Protein AF-A0A2M7XLE3-F1 (afdb_monomer_lite)

Radius of gyration: 38.7 Å; chains: 1; bounding box: 104×98×85 Å

Secondary structure (DSSP, 8-state):
-------------------HHHHHHHHHHHHHHTT--STTHHHHHHHHHHHHHHHHHHHHHHHHHHHHHHHHHHHHHHHHT--THHHHTSTTTTTTSTT--SHHHHHHHHHHHHHHHHHHHHHHHHHHHHIIIIIHHHHS-BS--SB-TTT--B-GGGSTHHHHHH-TTSHHHHHHHHHHHHHEEEETTEEEEEEEEEE---EE-TTSEEEEEEEEEEEESSHHHHHHHHHHHHHHH-HHHHHHHHHHHHHHHHHHHHH-HHHHHHHHHHHHHHH-TT--HHHHHHHHHHHHHHSS----S--HHHHHHHHHHHHT-TTS-HHHHHHHHHHHTGGGHHHHHHT-TTT-S-HHHHHHHHHHHPPPPEEEEEEEEEEEE---GGGTT-EEEEEEEEEEEEEEPPPHHHHHHHHHHHHHHHHSSS----HHHHHHHHHHHHHHHHHSTT--HHHHHHHHHHHHHHHHHHHHTTTS-HHHHHHHHHHHHHHHHHTT---

Sequence (495 aa):
MEEKKIQETPKIKISVPINMDKIKAFFEPVLRFFHDKNNSGKVVLLLAVLSVVGAVYLISSVYSTLQTLNAKTPELINLTTYDTTTLSTNRITKEALSFSTSIYDLIKKDDEVKQDIEKYTKYMRDLQLPYENFLEYVYLPSLNVWKDVYTNQINTDMIGTNFLKKNPYNDVVLLQKWSDFFKDVGDNNEFNDVSDVSIGDITETPDGYFSIPITVAFTANSKRSFLMLVDKLSVTSNRNTLSLIDEFFYYLRQEIKKQKQPEIASLVADYSSVLGLGLAEDTYIGYALYNRIFGSGENTLIDDSVIEQSIKGLMFCDNVDMNQCYYQFREKYRDIAVFAYSISKDLNNDVVANFKNFFATLPPITTIQNFTFDKVKSSDLNNFNTLKYQGKVTINIYGKGISQEEIDQIALVLGKQCFGEEKTISVDEALSLVNNAIVRQSDAAGADRSKTQDLLELKTILDNVVTEYPTISNYKKIIRLFEMWRMLDDNGLCQ

pLDDT: mean 79.25, std 16.2, range [30.0, 96.56]

Foldseek 3Di:
DDDDDDDDDDDPDPDDDPPVVVVVVVCVVVVVVVPDDDDVCPVVVVVVVVVVVVVVVVVVVVVVVVVVVVVCVVVVVVQFVPACVVVCPDPVCVVVCVPPGHVVSVVVVVVVVVVVVVVVVVVVVLLCLCVVQAVQCLFFPEQPPQADPQLRDGNPVCFFPNVQVPRCPDPVNVVVLVQCLQQDLPDPVWGKAWDDKDKDDWDADPVQKIKIKMKTWIKTQAPVSVVSSVLLLCCQAPPLNVSLVSLLVSLLVVLLVVPQVVLLVVLLVVCCVRNNPDDDSSNSVNVLLCCLQPHPHDDRRDDLVSLQVSLCVSQVQPPHDSVVSLVVQCVSNVSNNQLSQLQRVVNDVCSPVSNSVCSSSRAHRKHWPDKDKDWDADPDPVRGRHIMIIMMTMMMGMHGHDDPVNLQVLQQVLCCQQEVDRDGDDLVVLLVLLVVVLVVLVPDDPRDPVLNVLSVVLNVVSVVCVVCLVPDGPSVNSVVSSVSSNSCVVSVSGD

Structure (mmCIF, N/CA/C/O backbone):
data_AF-A0A2M7XLE3-F1
#
_entry.id   AF-A0A2M7XLE3-F1
#
loop_
_atom_site.group_PDB
_atom_site.id
_atom_site.type_symbol
_atom_site.label_atom_id
_atom_site.label_alt_id
_atom_site.label_comp_id
_atom_site.label_asym_id
_atom_site.label_entity_id
_atom_site.label_seq_id
_atom_site.pdbx_PDB_ins_code
_atom_site.Cartn_x
_atom_site.Cartn_y
_atom_site.Cartn_z
_atom_site.occupancy
_atom_site.B_iso_or_equiv
_atom_site.auth_seq_id
_atom_site.auth_comp_id
_atom_site.auth_asym_id
_atom_site.auth_atom_id
_atom_site.pdbx_PDB_model_num
ATOM 1 N N . MET A 1 1 ? 71.956 -9.356 -39.496 1.00 35.69 1 MET A N 1
ATOM 2 C CA . MET A 1 1 ? 72.797 -8.637 -38.520 1.00 35.69 1 MET A CA 1
ATOM 3 C C . MET A 1 1 ? 72.638 -7.167 -38.866 1.00 35.69 1 MET A C 1
ATOM 5 O O . MET A 1 1 ? 73.353 -6.664 -39.714 1.00 35.69 1 MET A O 1
ATOM 9 N N . GLU A 1 2 ? 71.573 -6.552 -38.356 1.00 30.94 2 GLU A N 1
ATOM 10 C CA . GLU A 1 2 ? 71.235 -5.145 -38.597 1.00 30.94 2 GLU A CA 1
ATOM 11 C C . GLU A 1 2 ? 71.419 -4.408 -37.272 1.00 30.94 2 GLU A C 1
ATOM 13 O O . GLU A 1 2 ? 70.868 -4.811 -36.244 1.00 30.94 2 GLU A O 1
ATOM 18 N N . GLU A 1 3 ? 72.277 -3.392 -37.287 1.00 30.00 3 GLU A N 1
ATOM 19 C CA . GLU A 1 3 ? 72.623 -2.570 -36.134 1.00 30.00 3 GLU A CA 1
ATOM 20 C C . GLU A 1 3 ? 71.391 -1.821 -35.614 1.00 30.00 3 GLU A C 1
ATOM 22 O O . GLU A 1 3 ? 70.819 -0.959 -36.285 1.00 30.00 3 GLU A O 1
ATOM 27 N N . LYS A 1 4 ? 71.000 -2.120 -34.370 1.00 32.12 4 LYS A N 1
ATOM 28 C CA . LYS A 1 4 ? 70.074 -1.289 -33.598 1.00 32.12 4 LYS A CA 1
ATOM 29 C C . LYS A 1 4 ? 70.703 0.092 -33.395 1.00 32.12 4 LYS A C 1
ATOM 31 O O . LYS A 1 4 ? 71.602 0.247 -32.571 1.00 32.12 4 LYS A O 1
ATOM 36 N N . LYS A 1 5 ? 70.177 1.110 -34.082 1.00 32.75 5 LYS A N 1
ATOM 37 C CA . LYS A 1 5 ? 70.338 2.505 -33.654 1.00 32.75 5 LYS A CA 1
ATOM 38 C C . LYS A 1 5 ? 69.683 2.669 -32.284 1.00 32.75 5 LYS A C 1
ATOM 40 O O . LYS A 1 5 ? 68.471 2.526 -32.146 1.00 32.75 5 LYS A O 1
ATOM 45 N N . ILE A 1 6 ? 70.505 2.961 -31.281 1.00 32.62 6 ILE A N 1
ATOM 46 C CA . ILE A 1 6 ? 70.076 3.409 -29.958 1.00 32.62 6 ILE A CA 1
ATOM 47 C C . ILE A 1 6 ? 69.359 4.748 -30.155 1.00 32.62 6 ILE A C 1
ATOM 49 O O . ILE A 1 6 ? 69.970 5.739 -30.546 1.00 32.62 6 ILE A O 1
ATOM 53 N N . GLN A 1 7 ? 68.044 4.751 -29.953 1.00 34.00 7 GLN A N 1
ATOM 54 C CA . GLN A 1 7 ? 67.229 5.959 -29.916 1.00 34.00 7 GLN A CA 1
ATOM 55 C C . GLN A 1 7 ? 67.509 6.652 -28.574 1.00 34.00 7 GLN A C 1
ATOM 57 O O . GLN A 1 7 ? 67.227 6.093 -27.516 1.00 34.00 7 GLN A O 1
ATOM 62 N N . GLU A 1 8 ? 68.131 7.831 -28.609 1.00 32.84 8 GLU A N 1
ATOM 63 C CA . GLU A 1 8 ? 68.383 8.635 -27.413 1.00 32.84 8 GLU A CA 1
ATOM 64 C C . GLU A 1 8 ? 67.058 9.039 -26.744 1.00 32.84 8 GLU A C 1
ATOM 66 O O . GLU A 1 8 ? 66.172 9.624 -27.368 1.00 32.84 8 GLU A O 1
ATOM 71 N N . THR A 1 9 ? 66.931 8.729 -25.453 1.00 33.34 9 THR A N 1
ATOM 72 C CA . THR A 1 9 ? 65.832 9.155 -24.573 1.00 33.34 9 THR A CA 1
ATOM 73 C C . THR A 1 9 ? 65.669 10.683 -24.553 1.00 33.34 9 THR A C 1
ATOM 75 O O . THR A 1 9 ? 66.672 11.396 -24.432 1.00 33.34 9 THR A O 1
ATOM 78 N N . PRO A 1 10 ? 64.431 11.218 -24.579 1.00 33.28 10 PRO A N 1
ATOM 79 C CA . PRO A 1 10 ? 64.201 12.656 -24.551 1.00 33.28 10 PRO A CA 1
ATOM 80 C C . PRO A 1 10 ? 64.564 13.231 -23.175 1.00 33.28 10 PRO A C 1
ATOM 82 O O . PRO A 1 10 ? 63.922 12.948 -22.165 1.00 33.28 10 PRO A O 1
ATOM 85 N N . LYS A 1 11 ? 65.593 14.084 -23.126 1.00 35.72 11 LYS A N 1
ATOM 86 C CA . LYS A 1 11 ? 65.865 14.936 -21.961 1.00 35.72 11 LYS A CA 1
ATOM 87 C C . LYS A 1 11 ? 64.825 16.055 -21.929 1.00 35.72 11 LYS A C 1
ATOM 89 O O . LYS A 1 11 ? 64.973 17.047 -22.640 1.00 35.72 11 LYS A O 1
ATOM 94 N N . ILE A 1 12 ? 63.795 15.931 -21.093 1.00 39.88 12 ILE A N 1
ATOM 95 C CA . ILE A 1 12 ? 62.896 17.055 -20.800 1.00 39.88 12 ILE A CA 1
ATOM 96 C C . ILE A 1 12 ? 63.667 18.041 -19.913 1.00 39.88 12 ILE A C 1
ATOM 98 O O . ILE A 1 12 ? 63.765 17.877 -18.701 1.00 39.88 12 ILE A O 1
ATOM 102 N N . LYS A 1 13 ? 64.267 19.060 -20.534 1.00 35.62 13 LYS A N 1
ATOM 103 C CA . LYS A 1 13 ? 64.766 20.250 -19.838 1.00 35.62 13 LYS A CA 1
ATOM 104 C C . LYS A 1 13 ? 63.631 21.268 -19.802 1.00 35.62 13 LYS A C 1
ATOM 106 O O . LYS A 1 13 ? 63.284 21.827 -20.838 1.00 35.62 13 LYS A O 1
ATOM 111 N N . ILE A 1 14 ? 63.075 21.540 -18.625 1.00 40.69 14 ILE A N 1
ATOM 112 C CA . ILE A 1 14 ? 62.166 22.678 -18.455 1.00 40.69 14 ILE A CA 1
ATOM 113 C C . ILE A 1 14 ? 63.021 23.953 -18.498 1.00 40.69 14 ILE A C 1
ATOM 115 O O . ILE A 1 14 ? 63.668 24.311 -17.515 1.00 40.69 14 ILE A O 1
ATOM 119 N N . SER A 1 15 ? 63.073 24.618 -19.655 1.00 36.09 15 SER A N 1
ATOM 120 C CA . SER A 1 15 ? 63.660 25.954 -19.801 1.00 36.09 15 SER A CA 1
ATOM 121 C C . SER A 1 15 ? 62.550 26.991 -19.937 1.00 36.09 15 SER A C 1
ATOM 123 O O . SER A 1 15 ? 61.843 27.010 -20.943 1.00 36.09 15 SER A O 1
ATOM 125 N N . VAL A 1 16 ? 62.416 27.879 -18.954 1.00 41.56 16 VAL A N 1
ATOM 126 C CA . VAL A 1 16 ? 61.604 29.092 -19.107 1.00 41.56 16 VAL A CA 1
ATOM 127 C C . VAL A 1 16 ? 62.528 30.180 -19.663 1.00 41.56 16 VAL A C 1
ATOM 129 O O . VAL A 1 16 ? 63.557 30.454 -19.040 1.00 41.56 16 VAL A O 1
ATOM 132 N N . PRO A 1 17 ? 62.234 30.797 -20.821 1.00 39.34 17 PRO A N 1
ATOM 133 C CA . PRO A 1 17 ? 63.058 31.880 -21.338 1.00 39.34 17 PRO A CA 1
ATOM 134 C C . PRO A 1 17 ? 62.904 33.104 -20.431 1.00 39.34 17 PRO A C 1
ATOM 136 O O . PRO A 1 17 ? 61.856 33.751 -20.398 1.00 39.34 17 PRO A O 1
ATOM 139 N N . ILE A 1 18 ? 63.955 33.431 -19.681 1.00 46.16 18 ILE A N 1
ATOM 140 C CA . ILE A 1 18 ? 64.023 34.676 -18.918 1.00 46.16 18 ILE A CA 1
ATOM 141 C C . ILE A 1 18 ? 64.270 35.803 -19.924 1.00 46.16 18 ILE A C 1
ATOM 143 O O . ILE A 1 18 ? 65.380 35.984 -20.420 1.00 46.16 18 ILE A O 1
ATOM 147 N N . ASN A 1 19 ? 63.215 36.542 -20.264 1.00 47.00 19 ASN A N 1
ATOM 148 C CA . ASN A 1 19 ? 63.315 37.694 -21.151 1.00 47.00 19 ASN A CA 1
ATOM 149 C C . ASN A 1 19 ? 63.954 38.870 -20.387 1.00 47.00 19 ASN A C 1
ATOM 151 O O . ASN A 1 19 ? 63.276 39.589 -19.648 1.00 47.00 19 ASN A O 1
ATOM 155 N N . MET A 1 20 ? 65.267 39.041 -20.561 1.00 45.09 20 MET A N 1
ATOM 156 C CA . MET A 1 20 ? 66.048 40.115 -19.938 1.00 45.09 20 MET A CA 1
ATOM 157 C C . MET A 1 20 ? 65.536 41.517 -20.295 1.00 45.09 20 MET A C 1
ATOM 159 O O . MET A 1 20 ? 65.669 42.419 -19.471 1.00 45.09 20 MET A O 1
ATOM 163 N N . ASP A 1 21 ? 64.885 41.709 -21.448 1.00 47.66 21 ASP A N 1
ATOM 164 C CA . ASP A 1 21 ? 64.340 43.012 -21.849 1.00 47.66 21 ASP A CA 1
ATOM 165 C C . ASP A 1 21 ? 63.094 43.390 -21.036 1.00 47.66 21 ASP A C 1
ATOM 167 O O . ASP A 1 21 ? 62.930 44.552 -20.662 1.00 47.66 21 ASP A O 1
ATOM 171 N N . LYS A 1 22 ? 62.259 42.410 -20.653 1.00 49.88 22 LYS A N 1
ATOM 172 C CA . LYS A 1 22 ? 61.139 42.638 -19.717 1.00 49.88 22 LYS A CA 1
ATOM 173 C C . LYS A 1 22 ? 61.621 42.958 -18.304 1.00 49.88 22 LYS A C 1
ATOM 175 O O . LYS A 1 22 ? 61.010 43.775 -17.622 1.00 49.88 22 LYS A O 1
ATOM 180 N N . ILE A 1 23 ? 62.729 42.351 -17.880 1.00 49.94 23 ILE A N 1
ATOM 181 C CA . ILE A 1 23 ? 63.367 42.666 -16.595 1.00 49.94 23 ILE A CA 1
ATOM 182 C C . ILE A 1 23 ? 63.945 44.085 -16.641 1.00 49.94 23 ILE A C 1
ATOM 184 O O . ILE A 1 23 ? 63.712 44.873 -15.729 1.00 49.94 23 ILE A O 1
ATOM 188 N N . LYS A 1 24 ? 64.617 44.461 -17.733 1.00 50.28 24 LYS A N 1
ATOM 189 C CA . LYS A 1 24 ? 65.148 45.817 -17.923 1.00 50.28 24 LYS A CA 1
ATOM 190 C C . LYS A 1 24 ? 64.043 46.880 -17.903 1.00 50.28 24 LYS A C 1
ATOM 192 O O . LYS A 1 24 ? 64.191 47.876 -17.201 1.00 50.28 24 LYS A O 1
ATOM 197 N N . ALA A 1 25 ? 62.922 46.628 -18.583 1.00 52.56 25 ALA A N 1
ATOM 198 C CA . ALA A 1 25 ? 61.752 47.509 -18.586 1.00 52.56 25 ALA A CA 1
ATOM 199 C C . ALA A 1 25 ? 61.093 47.644 -17.199 1.00 52.56 25 ALA A C 1
ATOM 201 O O . ALA A 1 25 ? 60.553 48.697 -16.871 1.00 52.56 25 ALA A O 1
ATOM 202 N N . PHE A 1 26 ? 61.171 46.605 -16.360 1.00 50.31 26 PHE A N 1
ATOM 203 C CA . PHE A 1 26 ? 60.677 46.643 -14.981 1.00 50.31 26 PHE A CA 1
ATOM 204 C C . PHE A 1 26 ? 61.577 47.481 -14.051 1.00 50.31 26 PHE A C 1
ATOM 206 O O . PHE A 1 26 ? 61.081 48.138 -13.138 1.00 50.31 26 PHE A O 1
ATOM 213 N N . PHE A 1 27 ? 62.893 47.505 -14.296 1.00 48.47 27 PHE A N 1
ATOM 214 C CA . PHE A 1 27 ? 63.864 48.266 -13.494 1.00 48.47 27 PHE A CA 1
ATOM 215 C C . PHE A 1 27 ? 64.103 49.709 -13.980 1.00 48.47 27 PHE A C 1
ATOM 217 O O . PHE A 1 27 ? 64.631 50.530 -13.228 1.00 48.47 27 PHE A O 1
ATOM 224 N N . GLU A 1 28 ? 63.702 50.059 -15.203 1.00 50.34 28 GLU A N 1
ATOM 225 C CA . GLU A 1 28 ? 63.881 51.406 -15.770 1.00 50.34 28 GLU A CA 1
ATOM 226 C C . GLU A 1 28 ? 63.183 52.538 -14.974 1.00 50.34 28 GLU A C 1
ATOM 228 O O . GLU A 1 28 ? 63.815 53.574 -14.741 1.00 50.34 28 GLU A O 1
ATOM 233 N N . PRO A 1 29 ? 61.937 52.368 -14.480 1.00 53.34 29 PRO A N 1
ATOM 234 C CA . PRO A 1 29 ? 61.274 53.356 -13.623 1.00 53.34 29 PRO A CA 1
ATOM 235 C C . PRO A 1 29 ? 61.987 53.533 -12.277 1.00 53.34 29 PRO A C 1
ATOM 237 O O . PRO A 1 29 ? 62.056 54.640 -11.747 1.00 53.34 29 PRO A O 1
ATOM 240 N N . VAL A 1 30 ? 62.564 52.447 -11.753 1.00 51.72 30 VAL A N 1
ATOM 241 C CA . VAL A 1 30 ? 63.294 52.419 -10.479 1.00 51.72 30 VAL A CA 1
ATOM 242 C C . VAL A 1 30 ? 64.618 53.179 -10.598 1.00 51.72 30 VAL A C 1
ATOM 244 O O . VAL A 1 30 ? 64.954 53.954 -9.711 1.00 51.72 30 VAL A O 1
ATOM 247 N N . LEU A 1 31 ? 65.339 53.046 -11.716 1.00 54.41 31 LEU A N 1
ATOM 248 C CA . LEU A 1 31 ? 66.580 53.791 -11.975 1.00 54.41 31 LEU A CA 1
ATOM 249 C C . LEU A 1 31 ? 66.352 55.297 -12.177 1.00 54.41 31 LEU A C 1
ATOM 251 O O . LEU A 1 31 ? 67.132 56.098 -11.662 1.00 54.41 31 LEU A O 1
ATOM 255 N N . ARG A 1 32 ? 65.275 55.701 -12.871 1.00 54.50 32 ARG A N 1
ATOM 256 C CA . ARG A 1 32 ? 64.914 57.128 -13.030 1.00 54.50 32 ARG A CA 1
ATOM 257 C C . ARG A 1 32 ? 64.518 57.782 -11.702 1.00 54.50 32 ARG A C 1
ATOM 259 O O . ARG A 1 32 ? 64.749 58.973 -11.519 1.00 54.50 32 ARG A O 1
ATOM 266 N N . PHE A 1 33 ? 63.986 56.998 -10.766 1.00 52.97 33 PHE A N 1
ATOM 267 C CA . PHE A 1 33 ? 63.587 57.451 -9.434 1.00 52.97 33 PHE A CA 1
ATOM 268 C C . PHE A 1 33 ? 64.780 57.828 -8.528 1.00 52.97 33 PHE A C 1
ATOM 270 O O . PHE A 1 33 ? 64.666 58.741 -7.715 1.00 52.97 33 PHE A O 1
ATOM 277 N N . PHE A 1 34 ? 65.959 57.213 -8.704 1.00 51.88 34 PHE A N 1
ATOM 278 C CA . PHE A 1 34 ? 67.169 57.538 -7.922 1.00 51.88 34 PHE A CA 1
ATOM 279 C C . PHE A 1 34 ? 67.821 58.888 -8.275 1.00 51.88 34 PHE A C 1
ATOM 281 O O . PHE A 1 34 ? 68.792 59.283 -7.627 1.00 51.88 34 PHE A O 1
ATOM 288 N N . HIS A 1 35 ? 67.304 59.606 -9.277 1.00 54.31 35 HIS A N 1
ATOM 289 C CA . HIS A 1 35 ? 67.839 60.898 -9.709 1.00 54.31 35 HIS A CA 1
ATOM 290 C C . HIS A 1 35 ? 67.098 62.123 -9.149 1.00 54.31 35 HIS A C 1
ATOM 292 O O . HIS A 1 35 ? 67.564 63.244 -9.368 1.00 54.31 35 HIS A O 1
ATOM 298 N N . ASP A 1 36 ? 65.998 61.939 -8.410 1.00 53.94 36 ASP A N 1
ATOM 299 C CA . ASP A 1 36 ? 65.207 63.049 -7.869 1.00 53.94 36 ASP A CA 1
ATOM 300 C C . ASP A 1 36 ? 65.622 63.409 -6.428 1.00 53.94 36 ASP A C 1
ATOM 302 O O . ASP A 1 36 ? 65.827 62.550 -5.568 1.00 53.94 36 ASP A O 1
ATOM 306 N N . LYS A 1 37 ? 65.816 64.704 -6.169 1.00 54.03 37 LYS A N 1
ATOM 307 C CA . LYS A 1 37 ? 66.676 65.225 -5.090 1.00 54.03 37 LYS A CA 1
ATOM 308 C C . LYS A 1 37 ? 65.893 65.893 -3.956 1.00 54.03 37 LYS A C 1
ATOM 310 O O . LYS A 1 37 ? 66.347 66.899 -3.414 1.00 54.03 37 LYS A O 1
ATOM 315 N N . ASN A 1 38 ? 64.739 65.337 -3.577 1.00 52.53 38 ASN A N 1
ATOM 316 C CA . ASN A 1 38 ? 63.915 65.865 -2.484 1.00 52.53 38 ASN A CA 1
ATOM 317 C C . ASN A 1 38 ? 63.641 64.857 -1.352 1.00 52.53 38 ASN A C 1
ATOM 319 O O . ASN A 1 38 ? 63.595 63.641 -1.527 1.00 52.53 38 ASN A O 1
ATOM 323 N N . ASN A 1 39 ? 63.498 65.407 -0.144 1.00 50.91 39 ASN A N 1
ATOM 324 C CA . ASN A 1 39 ? 63.701 64.767 1.164 1.00 50.91 39 ASN A CA 1
ATOM 325 C C . ASN A 1 39 ? 62.634 63.724 1.594 1.00 50.91 39 ASN A C 1
ATOM 327 O O . ASN A 1 39 ? 62.599 63.317 2.753 1.00 50.91 39 ASN A O 1
ATOM 331 N N . SER A 1 40 ? 61.794 63.250 0.670 1.00 51.66 40 SER A N 1
ATOM 332 C CA . SER A 1 40 ? 60.951 62.045 0.796 1.00 51.66 40 SER A CA 1
ATOM 333 C C . SER A 1 40 ? 61.705 60.751 0.432 1.00 51.66 40 SER A C 1
ATOM 335 O O . SER A 1 40 ? 61.194 59.647 0.632 1.00 51.66 40 SER A O 1
ATOM 337 N N . GLY A 1 41 ? 62.951 60.869 -0.042 1.00 52.50 41 GLY A N 1
ATOM 338 C CA . GLY A 1 41 ? 63.756 59.759 -0.550 1.00 52.50 41 GLY A CA 1
ATOM 339 C C . GLY A 1 41 ? 64.061 58.638 0.448 1.00 52.50 41 GLY A C 1
ATOM 340 O O . GLY A 1 41 ? 64.139 57.497 0.027 1.00 52.50 41 GLY A O 1
ATOM 341 N N . LYS A 1 42 ? 64.186 58.878 1.763 1.00 54.00 42 LYS A N 1
ATOM 342 C CA . LYS A 1 42 ? 64.619 57.815 2.704 1.00 54.00 42 LYS A CA 1
ATOM 343 C C . LYS A 1 42 ? 63.566 56.728 2.953 1.00 54.00 42 LYS A C 1
ATOM 345 O O . LYS A 1 42 ? 63.919 55.555 2.999 1.00 54.00 42 LYS A O 1
ATOM 350 N N . VAL A 1 43 ? 62.290 57.097 3.089 1.00 52.31 43 VAL A N 1
ATOM 351 C CA . VAL A 1 43 ? 61.192 56.133 3.322 1.00 52.31 43 VAL A CA 1
ATOM 352 C C . VAL A 1 43 ? 60.874 55.362 2.040 1.00 52.31 43 VAL A C 1
ATOM 354 O O . VAL A 1 43 ? 60.674 54.150 2.075 1.00 52.31 43 VAL A O 1
ATOM 357 N N . VAL A 1 44 ? 60.910 56.041 0.890 1.00 53.38 44 VAL A N 1
ATOM 358 C CA . VAL A 1 44 ? 60.653 55.402 -0.406 1.00 53.38 44 VAL A CA 1
ATOM 359 C C . VAL A 1 44 ? 61.836 54.535 -0.861 1.00 53.38 44 VAL A C 1
ATOM 361 O O . VAL A 1 44 ? 61.623 53.471 -1.431 1.00 53.38 44 VAL A O 1
ATOM 364 N N . LEU A 1 45 ? 63.077 54.906 -0.529 1.00 54.06 45 LEU A N 1
ATOM 365 C CA . LEU A 1 45 ? 64.272 54.088 -0.777 1.00 54.06 45 LEU A CA 1
ATOM 366 C C . LEU A 1 45 ? 64.295 52.828 0.097 1.00 54.06 45 LEU A C 1
ATOM 368 O O . LEU A 1 45 ? 64.698 51.773 -0.380 1.00 54.06 45 LEU A O 1
ATOM 372 N N . LEU A 1 46 ? 63.782 52.896 1.331 1.00 53.88 46 LEU A N 1
ATOM 373 C CA . LEU A 1 46 ? 63.601 51.714 2.179 1.00 53.88 46 LEU A CA 1
ATOM 374 C C . LEU A 1 46 ? 62.565 50.744 1.581 1.00 53.88 46 LEU A C 1
ATOM 376 O O . LEU A 1 46 ? 62.818 49.543 1.514 1.00 53.88 46 LEU A O 1
ATOM 380 N N . LEU A 1 47 ? 61.439 51.263 1.075 1.00 52.16 47 LEU A N 1
ATOM 381 C CA . LEU A 1 47 ? 60.411 50.474 0.378 1.00 52.16 47 LEU A CA 1
ATOM 382 C C . LEU A 1 47 ? 60.914 49.881 -0.949 1.00 52.16 47 LEU A C 1
ATOM 384 O O . LEU A 1 47 ? 60.597 48.735 -1.259 1.00 52.16 47 LEU A O 1
ATOM 388 N N . ALA A 1 48 ? 61.728 50.621 -1.706 1.00 55.50 48 ALA A N 1
ATOM 389 C CA . ALA A 1 48 ? 62.332 50.143 -2.949 1.00 55.50 48 ALA A CA 1
ATOM 390 C C . ALA A 1 48 ? 63.397 49.059 -2.703 1.00 55.50 48 ALA A C 1
ATOM 392 O O . ALA A 1 48 ? 63.465 48.076 -3.434 1.00 55.50 48 ALA A O 1
ATOM 393 N N . VAL A 1 49 ? 64.206 49.186 -1.648 1.00 62.78 49 VAL A N 1
ATOM 394 C CA . VAL A 1 49 ? 65.157 48.131 -1.262 1.00 62.78 49 VAL A CA 1
ATOM 395 C C . VAL A 1 49 ? 64.407 46.886 -0.780 1.00 62.78 49 VAL A C 1
ATOM 397 O O . VAL A 1 49 ? 64.753 45.780 -1.188 1.00 62.78 49 VAL A O 1
ATOM 400 N N . LEU A 1 50 ? 63.343 47.044 0.014 1.00 55.19 50 LEU A N 1
ATOM 401 C CA . LEU A 1 50 ? 62.505 45.926 0.463 1.00 55.19 50 LEU A CA 1
ATOM 402 C C . LEU A 1 50 ? 61.802 45.212 -0.701 1.00 55.19 50 LEU A C 1
ATOM 404 O O . LEU A 1 50 ? 61.733 43.983 -0.696 1.00 55.19 50 LEU A O 1
ATOM 408 N N . SER A 1 51 ? 61.330 45.941 -1.717 1.00 54.06 51 SER A N 1
ATOM 409 C CA . SER A 1 51 ? 60.698 45.332 -2.894 1.00 54.06 51 SER A CA 1
ATOM 410 C C . SER A 1 51 ? 61.703 44.588 -3.776 1.00 54.06 51 SER A C 1
ATOM 412 O O . SER A 1 51 ? 61.399 43.493 -4.249 1.00 54.06 51 SER A O 1
ATOM 414 N N . VAL A 1 52 ? 62.923 45.112 -3.936 1.00 65.44 52 VAL A N 1
ATOM 415 C CA . VAL A 1 52 ? 64.003 44.427 -4.666 1.00 65.44 52 VAL A CA 1
ATOM 416 C C . VAL A 1 52 ? 64.469 43.180 -3.915 1.00 65.44 52 VAL A C 1
ATOM 418 O O . VAL A 1 52 ? 64.601 42.120 -4.524 1.00 65.44 52 VAL A O 1
ATOM 421 N N . VAL A 1 53 ? 64.656 43.260 -2.594 1.00 65.19 53 VAL A N 1
ATOM 422 C CA . VAL A 1 53 ? 65.003 42.095 -1.762 1.00 65.19 53 VAL A CA 1
ATOM 423 C C . VAL A 1 53 ? 63.892 41.040 -1.814 1.00 65.19 53 VAL A C 1
ATOM 425 O O . VAL A 1 53 ? 64.186 39.858 -1.985 1.00 65.19 53 VAL A O 1
ATOM 428 N N . GLY A 1 54 ? 62.623 41.456 -1.760 1.00 56.56 54 GLY A N 1
ATOM 429 C CA . GLY A 1 54 ? 61.470 40.568 -1.929 1.00 56.56 54 GLY A CA 1
ATOM 430 C C . GLY A 1 54 ? 61.425 39.898 -3.305 1.00 56.56 54 GLY A C 1
ATOM 431 O O . GLY A 1 54 ? 61.204 38.691 -3.394 1.00 56.56 54 GLY A O 1
ATOM 432 N N . ALA A 1 55 ? 61.710 40.639 -4.378 1.00 60.28 55 ALA A N 1
ATOM 433 C CA . ALA A 1 55 ? 61.766 40.094 -5.733 1.00 60.28 55 ALA A CA 1
ATOM 434 C C . ALA A 1 55 ? 62.911 39.081 -5.902 1.00 60.28 55 ALA A C 1
ATOM 436 O O . ALA A 1 55 ? 62.706 38.010 -6.471 1.00 60.28 55 ALA A O 1
ATOM 437 N N . VAL A 1 56 ? 64.097 39.371 -5.358 1.00 68.06 56 VAL A N 1
ATOM 438 C CA . VAL A 1 56 ? 65.243 38.445 -5.377 1.00 68.06 56 VAL A CA 1
ATOM 439 C C . VAL A 1 56 ? 64.945 37.185 -4.560 1.00 68.06 56 VAL A C 1
ATOM 441 O O . VAL A 1 56 ? 65.257 36.083 -5.011 1.00 68.06 56 VAL A O 1
ATOM 444 N N . TYR A 1 57 ? 64.289 37.318 -3.403 1.00 66.50 57 TYR A N 1
ATOM 445 C CA . TYR A 1 57 ? 63.852 36.175 -2.600 1.00 66.50 57 TYR A CA 1
ATOM 446 C C . TYR A 1 57 ? 62.834 35.304 -3.347 1.00 66.50 57 TYR A C 1
ATOM 448 O O . TYR A 1 57 ? 62.985 34.085 -3.370 1.00 66.50 57 TYR A O 1
ATOM 456 N N . LEU A 1 58 ? 61.846 35.908 -4.018 1.00 54.22 58 LEU A N 1
ATOM 457 C CA . LEU A 1 58 ? 60.863 35.177 -4.823 1.00 54.22 58 LEU A CA 1
ATOM 458 C C . LEU A 1 58 ? 61.513 34.460 -6.011 1.00 54.22 58 LEU A C 1
ATOM 460 O O . LEU A 1 58 ? 61.213 33.294 -6.247 1.00 54.22 58 LEU A O 1
ATOM 464 N N . ILE A 1 59 ? 62.446 35.104 -6.717 1.00 64.62 59 ILE A N 1
ATOM 465 C CA . ILE A 1 59 ? 63.182 34.475 -7.826 1.00 64.62 59 ILE A CA 1
ATOM 466 C C . ILE A 1 59 ? 64.038 33.309 -7.314 1.00 64.62 59 ILE A C 1
ATOM 468 O O . ILE A 1 59 ? 64.036 32.237 -7.918 1.00 64.62 59 ILE A O 1
ATOM 472 N N . SER A 1 60 ? 64.728 33.485 -6.184 1.00 63.50 60 SER A N 1
ATOM 473 C CA . SER A 1 60 ? 65.541 32.434 -5.558 1.00 63.50 60 SER A CA 1
ATOM 474 C C . SER A 1 60 ? 64.685 31.266 -5.048 1.00 63.50 60 SER A C 1
ATOM 476 O O . SER A 1 60 ? 65.031 30.105 -5.253 1.00 63.50 60 SER A O 1
ATOM 478 N N . SER A 1 61 ? 63.519 31.558 -4.465 1.00 56.56 61 SER A N 1
ATOM 479 C CA . SER A 1 61 ? 62.509 30.576 -4.048 1.00 56.56 61 SER A CA 1
ATOM 480 C C . SER A 1 61 ? 61.974 29.773 -5.237 1.00 56.56 61 SER A C 1
ATOM 482 O O . SER A 1 61 ? 61.978 28.541 -5.205 1.00 56.56 61 SER A O 1
ATOM 484 N N . VAL A 1 62 ? 61.595 30.447 -6.326 1.00 56.19 62 VAL A N 1
ATOM 485 C CA . VAL A 1 62 ? 61.130 29.800 -7.560 1.00 56.19 62 VAL A CA 1
ATOM 486 C C . VAL A 1 62 ? 62.238 28.939 -8.168 1.00 56.19 62 VAL A C 1
ATOM 488 O O . VAL A 1 62 ? 61.977 27.801 -8.552 1.00 56.19 62 VAL A O 1
ATOM 491 N N . TYR A 1 63 ? 63.481 29.426 -8.190 1.00 65.12 63 TYR A N 1
ATOM 492 C CA . TYR A 1 63 ? 64.634 28.669 -8.679 1.00 65.12 63 TYR A CA 1
ATOM 493 C C . TYR A 1 63 ? 64.932 27.434 -7.817 1.00 65.12 63 TYR A C 1
ATOM 495 O O . TYR A 1 63 ? 65.098 26.347 -8.359 1.00 65.12 63 TYR A O 1
ATOM 503 N N . SER A 1 64 ? 64.931 27.569 -6.488 1.00 60.97 64 SER A N 1
ATOM 504 C CA . SER A 1 64 ? 65.085 26.464 -5.529 1.00 60.97 64 SER A CA 1
ATOM 505 C C . SER A 1 64 ? 63.987 25.407 -5.696 1.00 60.97 64 SER A C 1
ATOM 507 O O . SER A 1 64 ? 64.262 24.205 -5.768 1.00 60.97 64 SER A O 1
ATOM 509 N N . THR A 1 65 ? 62.740 25.852 -5.852 1.00 52.22 65 THR A N 1
ATOM 510 C CA . THR A 1 65 ? 61.583 24.974 -6.061 1.00 52.22 65 THR A CA 1
ATOM 511 C C . THR A 1 65 ? 61.703 24.236 -7.395 1.00 52.22 65 THR A C 1
ATOM 513 O O . THR A 1 65 ? 61.535 23.020 -7.435 1.00 52.22 65 THR A O 1
ATOM 516 N N . LEU A 1 66 ? 62.100 24.929 -8.469 1.00 58.03 66 LEU A N 1
ATOM 517 C CA . LEU A 1 66 ? 62.395 24.339 -9.782 1.00 58.03 66 LEU A CA 1
ATOM 518 C C . LEU A 1 66 ? 63.567 23.358 -9.738 1.00 58.03 66 LEU A C 1
ATOM 520 O O . LEU A 1 66 ? 63.520 22.327 -10.403 1.00 58.03 66 LEU A O 1
ATOM 524 N N . GLN A 1 67 ? 64.614 23.647 -8.967 1.00 64.31 67 GLN A N 1
ATOM 525 C CA . GLN A 1 67 ? 65.751 22.744 -8.810 1.00 64.31 67 GLN A CA 1
ATOM 526 C C . GLN A 1 67 ? 65.339 21.479 -8.053 1.00 64.31 67 GLN A C 1
ATOM 528 O O . GLN A 1 67 ? 65.716 20.383 -8.455 1.00 64.31 67 GLN A O 1
ATOM 533 N N . THR A 1 68 ? 64.499 21.621 -7.024 1.00 63.66 68 THR A N 1
ATOM 534 C CA . THR A 1 68 ? 63.927 20.502 -6.262 1.00 63.66 68 THR A CA 1
ATOM 535 C C . THR A 1 68 ? 62.984 19.661 -7.130 1.00 63.66 68 THR A C 1
ATOM 537 O O . THR A 1 68 ? 63.063 18.436 -7.111 1.00 63.66 68 THR A O 1
ATOM 540 N N . LEU A 1 69 ? 62.139 20.296 -7.948 1.00 53.06 69 LEU A N 1
ATOM 541 C CA . LEU A 1 69 ? 61.264 19.633 -8.925 1.00 53.06 69 LEU A CA 1
ATOM 542 C C . LEU A 1 69 ? 62.067 18.895 -10.006 1.00 53.06 69 LEU A C 1
ATOM 544 O O . LEU A 1 69 ? 61.796 17.727 -10.280 1.00 53.06 69 LEU A O 1
ATOM 548 N N . ASN A 1 70 ? 63.099 19.529 -10.569 1.00 57.91 70 ASN A N 1
ATOM 549 C CA . ASN A 1 70 ? 63.992 18.904 -11.551 1.00 57.91 70 ASN A CA 1
ATOM 550 C C . ASN A 1 70 ? 64.821 17.764 -10.937 1.00 57.91 70 ASN A C 1
ATOM 552 O O . ASN A 1 70 ? 65.060 16.762 -11.604 1.00 57.91 70 ASN A O 1
ATOM 556 N N . ALA A 1 71 ? 65.222 17.874 -9.666 1.00 58.66 71 ALA A N 1
ATOM 557 C CA . ALA A 1 71 ? 65.922 16.813 -8.942 1.00 58.66 71 ALA A CA 1
ATOM 558 C C . ALA A 1 71 ? 65.013 15.616 -8.609 1.00 58.66 71 ALA A C 1
ATOM 560 O O . ALA A 1 71 ? 65.500 14.492 -8.567 1.00 58.66 71 ALA A O 1
ATOM 561 N N . LYS A 1 72 ? 63.702 15.842 -8.434 1.00 55.88 72 LYS A N 1
ATOM 562 C CA . LYS A 1 72 ? 62.678 14.796 -8.237 1.00 55.88 72 LYS A CA 1
ATOM 563 C C . LYS A 1 72 ? 62.066 14.262 -9.539 1.00 55.88 72 LYS A C 1
ATOM 565 O O . LYS A 1 72 ? 61.357 13.262 -9.527 1.00 55.88 72 LYS A O 1
ATOM 570 N N . THR A 1 73 ? 62.358 14.881 -10.683 1.00 55.69 73 THR A N 1
ATOM 571 C CA . THR A 1 73 ? 61.895 14.423 -12.007 1.00 55.69 73 THR A CA 1
ATOM 572 C C . THR A 1 73 ? 62.350 12.987 -12.344 1.00 55.69 73 THR A C 1
ATOM 574 O O . THR A 1 73 ? 61.532 12.229 -12.860 1.00 55.69 73 THR A O 1
ATOM 577 N N . PRO A 1 74 ? 63.582 12.543 -12.010 1.00 51.97 74 PRO A N 1
ATOM 578 C CA . PRO A 1 74 ? 63.998 11.147 -12.174 1.00 51.97 74 PRO A CA 1
ATOM 579 C C . PRO A 1 74 ? 63.198 10.157 -11.310 1.00 51.97 74 PRO A C 1
ATOM 581 O O . PRO A 1 74 ? 62.941 9.039 -11.749 1.00 51.97 74 PRO A O 1
ATOM 584 N N . GLU A 1 75 ? 62.764 10.559 -10.110 1.00 52.03 75 GLU A N 1
ATOM 585 C CA . GLU A 1 75 ? 61.919 9.730 -9.235 1.00 52.03 75 GLU A CA 1
ATOM 586 C C . GLU A 1 75 ? 60.497 9.574 -9.805 1.00 52.03 75 GLU A C 1
ATOM 588 O O . GLU A 1 75 ? 59.927 8.487 -9.734 1.00 52.03 75 GLU A O 1
ATOM 593 N N . LEU A 1 76 ? 59.951 10.609 -10.460 1.00 50.62 76 LEU A N 1
ATOM 594 C CA . LEU A 1 76 ? 58.690 10.507 -11.211 1.00 50.62 76 LEU A CA 1
ATOM 595 C C . LEU A 1 76 ? 58.813 9.629 -12.468 1.00 50.62 76 LEU A C 1
ATOM 597 O O . LEU A 1 76 ? 57.894 8.871 -12.772 1.00 50.62 76 LEU A O 1
ATOM 601 N N . ILE A 1 77 ? 59.946 9.690 -13.175 1.00 51.41 77 ILE A N 1
ATOM 602 C CA . ILE A 1 77 ? 60.223 8.809 -14.323 1.00 51.41 77 ILE A CA 1
ATOM 603 C C . ILE A 1 77 ? 60.275 7.338 -13.866 1.00 51.41 77 ILE A C 1
ATOM 605 O O . ILE A 1 77 ? 59.771 6.465 -14.570 1.00 51.41 77 ILE A O 1
ATOM 609 N N . ASN A 1 78 ? 60.765 7.059 -12.653 1.00 51.34 78 ASN A N 1
ATOM 610 C CA . ASN A 1 78 ? 60.772 5.708 -12.077 1.00 51.34 78 ASN A CA 1
ATOM 611 C C . ASN A 1 78 ? 59.384 5.168 -11.677 1.00 51.34 78 ASN A C 1
ATOM 613 O O . ASN A 1 78 ? 59.188 3.956 -11.653 1.00 51.34 78 ASN A O 1
ATOM 617 N N . LEU A 1 79 ? 58.402 6.031 -11.397 1.00 50.62 79 LEU A N 1
ATOM 618 C CA . LEU A 1 79 ? 57.008 5.607 -11.189 1.00 50.62 79 LEU A CA 1
ATOM 619 C C . LEU A 1 79 ? 56.331 5.219 -12.513 1.00 50.62 79 LEU A C 1
ATOM 621 O O . LEU A 1 79 ? 55.522 4.296 -12.547 1.00 50.62 79 LEU A O 1
ATOM 625 N N . THR A 1 80 ? 56.695 5.870 -13.621 1.00 48.28 80 THR A N 1
ATOM 626 C CA . THR A 1 80 ? 56.199 5.499 -14.960 1.00 48.28 80 THR A CA 1
ATOM 627 C C . THR A 1 80 ? 56.813 4.212 -15.520 1.00 48.28 80 THR A C 1
ATOM 629 O O . THR A 1 80 ? 56.237 3.619 -16.427 1.00 48.28 80 THR A O 1
ATOM 632 N N . THR A 1 81 ? 57.944 3.755 -14.971 1.00 50.50 81 THR A N 1
ATOM 633 C CA . THR A 1 81 ? 58.645 2.519 -15.365 1.00 50.50 81 THR A CA 1
ATOM 634 C C . THR A 1 81 ? 58.521 1.389 -14.339 1.00 50.50 81 THR A C 1
ATOM 636 O O . THR A 1 81 ? 59.187 0.365 -14.487 1.00 50.50 81 THR A O 1
ATOM 639 N N . TYR A 1 82 ? 57.688 1.550 -13.303 1.00 50.97 82 TYR A N 1
ATOM 640 C CA . TYR A 1 82 ? 57.480 0.508 -12.301 1.00 50.97 82 TYR A CA 1
ATOM 641 C C . TYR A 1 82 ? 56.843 -0.724 -12.954 1.00 50.97 82 TYR A C 1
ATOM 643 O O . TYR A 1 82 ? 55.723 -0.666 -13.467 1.00 50.97 82 TYR A O 1
ATOM 651 N N . ASP A 1 83 ? 57.586 -1.827 -12.954 1.00 53.50 83 ASP A N 1
ATOM 652 C CA . ASP A 1 83 ? 57.201 -3.070 -13.607 1.00 53.50 83 ASP A CA 1
ATOM 653 C C . ASP A 1 83 ? 56.015 -3.712 -12.873 1.00 53.50 83 ASP A C 1
ATOM 655 O O . ASP A 1 83 ? 56.122 -4.177 -11.737 1.00 53.50 83 ASP A O 1
ATOM 659 N N . THR A 1 84 ? 54.854 -3.710 -13.522 1.00 54.22 84 THR A N 1
ATOM 660 C CA . THR A 1 84 ? 53.614 -4.285 -12.990 1.00 54.22 84 THR A CA 1
ATOM 661 C C . THR A 1 84 ? 53.533 -5.803 -13.201 1.00 54.22 84 THR A C 1
ATOM 663 O O . THR A 1 84 ? 52.558 -6.419 -12.765 1.00 54.22 84 THR A O 1
ATOM 666 N N . THR A 1 85 ? 54.542 -6.452 -13.804 1.00 55.78 85 THR A N 1
ATOM 667 C CA . THR A 1 85 ? 54.535 -7.912 -14.043 1.00 55.78 85 THR A CA 1
ATOM 668 C C . THR A 1 85 ? 54.437 -8.747 -12.763 1.00 55.78 85 THR A C 1
ATOM 670 O O . THR A 1 85 ? 53.790 -9.796 -12.753 1.00 55.78 85 THR A O 1
ATOM 673 N N . THR A 1 86 ? 54.994 -8.289 -11.643 1.00 55.75 86 THR A N 1
ATOM 674 C CA . THR A 1 86 ? 54.834 -8.942 -10.328 1.00 55.75 86 THR A CA 1
ATOM 675 C C . THR A 1 86 ? 53.406 -8.839 -9.785 1.00 55.75 86 THR A C 1
ATOM 677 O O . THR A 1 86 ? 52.954 -9.724 -9.061 1.00 55.75 86 THR A O 1
ATOM 680 N N . LEU A 1 87 ? 52.663 -7.793 -10.159 1.00 53.47 87 LEU A N 1
ATOM 681 C CA . LEU A 1 87 ? 51.247 -7.634 -9.821 1.00 53.47 87 LEU A CA 1
ATOM 682 C C . LEU A 1 87 ? 50.347 -8.426 -10.788 1.00 53.47 87 LEU A C 1
ATOM 684 O O . LEU A 1 87 ? 49.368 -9.030 -10.349 1.00 53.47 87 LEU A O 1
ATOM 688 N N . SER A 1 88 ? 50.685 -8.508 -12.078 1.00 52.34 88 SER A N 1
ATOM 689 C CA . SER A 1 88 ? 49.919 -9.279 -13.075 1.00 52.34 88 SER A CA 1
ATOM 690 C C . SER A 1 88 ? 50.080 -10.801 -12.937 1.00 52.34 88 SER A C 1
ATOM 692 O O . SER A 1 88 ? 49.255 -11.570 -13.430 1.00 52.34 88 SER A O 1
ATOM 694 N N . THR A 1 89 ? 51.108 -11.256 -12.218 1.00 55.75 89 THR A N 1
ATOM 695 C CA . THR A 1 89 ? 51.350 -12.674 -11.904 1.00 55.75 89 THR A CA 1
ATOM 696 C C . THR A 1 89 ? 50.686 -13.140 -10.601 1.00 55.75 89 THR A C 1
ATOM 698 O O . THR A 1 89 ? 50.583 -14.347 -10.369 1.00 55.75 89 THR A O 1
ATOM 701 N N . ASN A 1 90 ? 50.166 -12.226 -9.774 1.00 61.25 90 ASN A N 1
ATOM 702 C CA . ASN A 1 90 ? 49.444 -12.557 -8.544 1.00 61.25 90 ASN A CA 1
ATOM 703 C C . ASN A 1 90 ? 48.008 -13.022 -8.851 1.00 61.25 90 ASN A C 1
ATOM 705 O O . ASN A 1 90 ? 47.257 -12.368 -9.568 1.00 61.25 90 ASN A O 1
ATOM 709 N N . ARG A 1 91 ? 47.607 -14.165 -8.276 1.00 52.56 91 ARG A N 1
ATOM 710 C CA . ARG A 1 91 ? 46.331 -14.851 -8.552 1.00 52.56 91 ARG A CA 1
ATOM 711 C C . ARG A 1 91 ? 45.082 -13.997 -8.291 1.00 52.56 91 ARG A C 1
ATOM 713 O O . ARG A 1 91 ? 44.059 -14.263 -8.905 1.00 52.56 91 ARG A O 1
ATOM 720 N N . ILE A 1 92 ? 45.165 -13.016 -7.392 1.00 49.94 92 ILE A N 1
ATOM 721 C CA . ILE A 1 92 ? 44.046 -12.141 -7.002 1.00 49.94 92 ILE A CA 1
ATOM 722 C C . ILE A 1 92 ? 43.929 -10.941 -7.952 1.00 49.94 92 ILE A C 1
ATOM 724 O O . ILE A 1 92 ? 42.832 -10.487 -8.251 1.00 49.94 92 ILE A O 1
ATOM 728 N N . THR A 1 93 ? 45.054 -10.438 -8.456 1.00 49.34 93 THR A N 1
ATOM 729 C CA . THR A 1 93 ? 45.115 -9.206 -9.256 1.00 49.34 93 THR A CA 1
ATOM 730 C C . THR A 1 93 ? 45.285 -9.467 -10.756 1.00 49.34 93 THR A C 1
ATOM 732 O O . THR A 1 93 ? 45.111 -8.557 -11.560 1.00 49.34 93 THR A O 1
ATOM 735 N N . LYS A 1 94 ? 45.557 -10.712 -11.164 1.00 55.38 94 LYS A N 1
ATOM 736 C CA . LYS A 1 94 ? 45.799 -11.128 -12.557 1.00 55.38 94 LYS A CA 1
ATOM 737 C C . LYS A 1 94 ? 44.665 -10.787 -13.533 1.00 55.38 94 LYS A C 1
ATOM 739 O O . LYS A 1 94 ? 44.953 -10.318 -14.628 1.00 55.38 94 LYS A O 1
ATOM 744 N N . GLU A 1 95 ? 43.401 -10.991 -13.158 1.00 54.66 95 GLU A N 1
ATOM 745 C CA . GLU A 1 95 ? 42.250 -10.619 -14.008 1.00 54.66 95 GLU A CA 1
ATOM 746 C C . GLU A 1 95 ? 42.034 -9.102 -14.065 1.00 54.66 95 GLU A C 1
ATOM 748 O O . GLU A 1 95 ? 41.697 -8.551 -15.110 1.00 54.66 95 GLU A O 1
ATOM 753 N N . ALA A 1 96 ? 42.290 -8.398 -12.961 1.00 50.66 96 ALA A N 1
ATOM 754 C CA . ALA A 1 96 ? 42.162 -6.946 -12.907 1.00 50.66 96 ALA A CA 1
ATOM 755 C C . ALA A 1 96 ? 43.286 -6.221 -13.674 1.00 50.66 96 ALA A C 1
ATOM 757 O O . ALA A 1 96 ? 43.091 -5.087 -14.106 1.00 50.66 96 ALA A O 1
ATOM 758 N N . LEU A 1 97 ? 44.437 -6.863 -13.883 1.00 57.62 97 LEU A N 1
ATOM 759 C CA . LEU A 1 97 ? 45.648 -6.252 -14.444 1.00 57.62 97 LEU A CA 1
ATOM 760 C C . LEU A 1 97 ? 46.028 -6.767 -15.835 1.00 57.62 97 LEU A C 1
ATOM 762 O O . LEU A 1 97 ? 47.052 -6.356 -16.373 1.00 57.62 97 LEU A O 1
ATOM 766 N N . SER A 1 98 ? 45.223 -7.642 -16.445 1.00 57.06 98 SER A N 1
ATOM 767 C CA . SER A 1 98 ? 45.548 -8.288 -17.727 1.00 57.06 98 SER A CA 1
ATOM 768 C C . SER A 1 98 ? 45.743 -7.321 -18.904 1.00 57.06 98 SER A C 1
ATOM 770 O O . SER A 1 98 ? 46.278 -7.726 -19.932 1.00 57.06 98 SER A O 1
ATOM 772 N N . PHE A 1 99 ? 45.327 -6.058 -18.760 1.00 55.78 99 PHE A N 1
ATOM 773 C CA . PHE A 1 99 ? 45.398 -5.019 -19.793 1.00 55.78 99 PHE A CA 1
ATOM 774 C C . PHE A 1 99 ? 46.171 -3.759 -19.363 1.00 55.78 99 PHE A C 1
ATOM 776 O O . PHE A 1 99 ? 46.278 -2.825 -20.152 1.00 55.78 99 PHE A O 1
ATOM 783 N N . SER A 1 100 ? 46.702 -3.710 -18.136 1.00 57.97 100 SER A N 1
ATOM 784 C CA . SER A 1 100 ? 47.351 -2.514 -17.580 1.00 57.97 100 SER A CA 1
ATOM 785 C C . SER A 1 100 ? 48.864 -2.712 -17.542 1.00 57.97 100 SER A C 1
ATOM 787 O O . SER A 1 100 ? 49.360 -3.564 -16.810 1.00 57.97 100 SER A O 1
ATOM 789 N N . THR A 1 101 ? 49.601 -1.939 -18.341 1.00 57.47 101 THR A N 1
ATOM 790 C CA . THR A 1 101 ? 51.062 -2.084 -18.506 1.00 57.47 101 THR A CA 1
ATOM 791 C C . THR A 1 101 ? 51.872 -1.100 -17.664 1.00 57.47 101 THR A C 1
ATOM 793 O O . THR A 1 101 ? 53.058 -1.322 -17.429 1.00 57.47 101 THR A O 1
ATOM 796 N N . SER A 1 102 ? 51.237 -0.038 -17.164 1.00 58.94 102 SER A N 1
ATOM 797 C CA . SER A 1 102 ? 51.862 1.026 -16.374 1.00 58.94 102 SER A CA 1
ATOM 798 C C . SER A 1 102 ? 51.014 1.424 -15.159 1.00 58.94 102 SER A C 1
ATOM 800 O O . SER A 1 102 ? 49.813 1.164 -15.123 1.00 58.94 102 SER A O 1
ATOM 802 N N . ILE A 1 103 ? 51.610 2.122 -14.181 1.00 58.53 103 ILE A N 1
ATOM 803 C CA . ILE A 1 103 ? 50.871 2.728 -13.052 1.00 58.53 103 ILE A CA 1
ATOM 804 C C . ILE A 1 103 ? 49.801 3.721 -13.546 1.00 58.53 103 ILE A C 1
ATOM 806 O O . ILE A 1 103 ? 48.737 3.827 -12.943 1.00 58.53 103 ILE A O 1
ATOM 810 N N . TYR A 1 104 ? 50.039 4.410 -14.667 1.00 60.53 104 TYR A N 1
ATOM 811 C CA . TYR A 1 104 ? 49.050 5.305 -15.273 1.00 60.53 104 TYR A CA 1
ATOM 812 C C . TYR A 1 104 ? 47.801 4.550 -15.752 1.00 60.53 104 TYR A C 1
ATOM 814 O O . TYR A 1 104 ? 46.686 5.004 -15.506 1.00 60.53 104 TYR A O 1
ATOM 822 N N . ASP A 1 105 ? 47.970 3.366 -16.348 1.00 60.88 105 ASP A N 1
ATOM 823 C CA . ASP A 1 105 ? 46.845 2.514 -16.759 1.00 60.88 105 ASP A CA 1
ATOM 824 C C . ASP A 1 105 ? 46.023 2.037 -15.551 1.00 60.88 105 ASP A C 1
ATOM 826 O O . ASP A 1 105 ? 44.821 1.812 -15.673 1.00 60.88 105 ASP A O 1
ATOM 830 N N . LEU A 1 106 ? 46.657 1.898 -14.380 1.00 61.62 106 LEU A N 1
ATOM 831 C CA . LEU A 1 106 ? 45.983 1.542 -13.127 1.00 61.62 106 LEU A CA 1
ATOM 832 C C . LEU A 1 106 ? 45.175 2.700 -12.554 1.00 61.62 106 LEU A C 1
ATOM 834 O O . LEU A 1 106 ? 44.040 2.486 -12.147 1.00 61.62 106 LEU A O 1
ATOM 838 N N . ILE A 1 107 ? 45.733 3.913 -12.560 1.00 67.31 107 ILE A N 1
ATOM 839 C CA . ILE A 1 107 ? 45.021 5.123 -12.125 1.00 67.31 107 ILE A CA 1
ATOM 840 C C . ILE A 1 107 ? 43.826 5.382 -13.045 1.00 67.31 107 ILE A C 1
ATOM 842 O O . ILE A 1 107 ? 42.717 5.589 -12.571 1.00 67.31 107 ILE A O 1
ATOM 846 N N . LYS A 1 108 ? 44.025 5.281 -14.364 1.00 69.75 108 LYS A N 1
ATOM 847 C CA . LYS A 1 108 ? 42.946 5.446 -15.340 1.00 69.75 108 LYS A CA 1
ATOM 848 C C . LYS A 1 108 ? 41.842 4.401 -15.153 1.00 69.75 108 LYS A C 1
ATOM 850 O O . LYS A 1 108 ? 40.668 4.749 -15.196 1.00 69.75 108 LYS A O 1
ATOM 855 N N . LYS A 1 109 ? 42.205 3.136 -14.918 1.00 68.88 109 LYS A N 1
ATOM 856 C CA . LYS A 1 109 ? 41.234 2.069 -14.649 1.00 68.88 109 LYS A CA 1
ATOM 857 C C . LYS A 1 109 ? 40.494 2.275 -13.325 1.00 68.88 109 LYS A C 1
ATOM 859 O O . LYS A 1 109 ? 39.308 1.986 -13.261 1.00 68.88 109 LYS A O 1
ATOM 864 N N . ASP A 1 110 ? 41.165 2.768 -12.286 1.00 72.75 110 ASP A N 1
ATOM 865 C CA . ASP A 1 110 ? 40.525 3.141 -11.017 1.00 72.75 110 ASP A CA 1
ATOM 866 C C . ASP A 1 110 ? 39.514 4.283 -11.213 1.00 72.75 110 ASP A C 1
ATOM 868 O O . ASP A 1 110 ? 38.392 4.194 -10.720 1.00 72.75 110 ASP A O 1
ATOM 872 N N . ASP A 1 111 ? 39.859 5.304 -12.003 1.00 77.44 111 ASP A N 1
ATOM 873 C CA . ASP A 1 111 ? 38.940 6.390 -12.360 1.00 77.44 111 ASP A CA 1
ATOM 874 C C . ASP A 1 111 ? 37.745 5.888 -13.193 1.00 77.44 111 ASP A C 1
ATOM 876 O O . ASP A 1 111 ? 36.604 6.254 -12.908 1.00 77.44 111 ASP A O 1
ATOM 880 N N . GLU A 1 112 ? 37.974 5.017 -14.183 1.00 78.88 112 GLU A N 1
ATOM 881 C CA . GLU A 1 112 ? 36.913 4.378 -14.983 1.00 78.88 112 GLU A CA 1
ATOM 882 C C . GLU A 1 112 ? 35.983 3.527 -14.097 1.00 78.88 112 GLU A C 1
ATOM 884 O O . GLU A 1 112 ? 34.762 3.652 -14.178 1.00 78.88 112 GLU A O 1
ATOM 889 N N . VAL A 1 113 ? 36.539 2.722 -13.184 1.00 78.62 113 VAL A N 1
ATOM 890 C CA . VAL A 1 113 ? 35.760 1.908 -12.236 1.00 78.62 113 VAL A CA 1
ATOM 891 C C . VAL A 1 113 ? 34.974 2.785 -11.262 1.00 78.62 113 VAL A C 1
ATOM 893 O O . VAL A 1 113 ? 33.820 2.476 -10.976 1.00 78.62 113 VAL A O 1
ATOM 896 N N . LYS A 1 114 ? 35.545 3.888 -10.766 1.00 81.31 114 LYS A N 1
ATOM 897 C CA . LYS A 1 114 ? 34.818 4.851 -9.922 1.00 81.31 114 LYS A CA 1
ATOM 898 C C . LYS A 1 114 ? 33.647 5.476 -10.667 1.00 81.31 114 LYS A C 1
ATOM 900 O O . LYS A 1 114 ? 32.550 5.519 -10.118 1.00 81.31 114 LYS A O 1
ATOM 905 N N . GLN A 1 115 ? 33.853 5.893 -11.914 1.00 86.62 115 GLN A N 1
ATOM 906 C CA . GLN A 1 115 ? 32.781 6.429 -12.755 1.00 86.62 115 GLN A CA 1
ATOM 907 C C . GLN A 1 115 ? 31.686 5.389 -13.007 1.00 86.62 115 GLN A C 1
ATOM 909 O O . GLN A 1 115 ? 30.501 5.716 -12.920 1.00 86.62 115 GLN A O 1
ATOM 914 N N . ASP A 1 116 ? 32.057 4.134 -13.259 1.00 80.69 116 ASP A N 1
ATOM 915 C CA . ASP A 1 116 ? 31.095 3.045 -13.407 1.00 80.69 116 ASP A CA 1
ATOM 916 C C . ASP A 1 116 ? 30.329 2.795 -12.101 1.00 80.69 116 ASP A C 1
ATOM 918 O O . ASP A 1 116 ? 29.101 2.722 -12.126 1.00 80.69 116 ASP A O 1
ATOM 922 N N . ILE A 1 117 ? 31.007 2.733 -10.949 1.00 80.12 117 ILE A N 1
ATOM 923 C CA . ILE A 1 117 ? 30.363 2.584 -9.633 1.00 80.12 117 ILE A CA 1
ATOM 924 C C . ILE A 1 117 ? 29.383 3.732 -9.383 1.00 80.12 117 ILE A C 1
ATOM 926 O O . ILE A 1 117 ? 28.251 3.480 -8.971 1.00 80.12 117 ILE A O 1
ATOM 930 N N . GLU A 1 118 ? 29.775 4.978 -9.645 1.00 88.19 118 GLU A N 1
ATOM 931 C CA . GLU A 1 118 ? 28.901 6.145 -9.499 1.00 88.19 118 GLU A CA 1
ATOM 932 C C . GLU A 1 118 ? 27.687 6.055 -10.427 1.00 88.19 118 GLU A C 1
ATOM 934 O O . GLU A 1 118 ? 26.554 6.278 -9.991 1.00 88.19 118 GLU A O 1
ATOM 939 N N . LYS A 1 119 ? 27.899 5.660 -11.685 1.00 85.56 119 LYS A N 1
ATOM 940 C CA . LYS A 1 119 ? 26.835 5.463 -12.672 1.00 85.56 119 LYS A CA 1
ATOM 941 C C . LYS A 1 119 ? 25.858 4.368 -12.243 1.00 85.56 119 LYS A C 1
ATOM 943 O O . LYS A 1 119 ? 24.652 4.602 -12.281 1.00 85.56 119 LYS A O 1
ATOM 948 N N . TYR A 1 120 ? 26.347 3.206 -11.811 1.00 81.56 120 TYR A N 1
ATOM 949 C CA . TYR A 1 120 ? 25.504 2.105 -11.337 1.00 81.56 120 TYR A CA 1
ATOM 950 C C . TYR A 1 120 ? 24.789 2.459 -10.035 1.00 81.56 120 TYR A C 1
ATOM 952 O O . TYR A 1 120 ? 23.600 2.187 -9.908 1.00 81.56 120 TYR A O 1
ATOM 960 N N . THR A 1 121 ? 25.465 3.119 -9.095 1.00 82.75 121 THR A N 1
ATOM 961 C CA . THR A 1 121 ? 24.853 3.573 -7.836 1.00 82.75 121 THR A CA 1
ATOM 962 C C . THR A 1 121 ? 23.730 4.565 -8.110 1.00 82.75 121 THR A C 1
ATOM 964 O O . THR A 1 121 ? 22.648 4.452 -7.535 1.00 82.75 121 THR A O 1
ATOM 967 N N . LYS A 1 122 ? 23.954 5.515 -9.026 1.00 87.81 122 LYS A N 1
ATOM 968 C CA . LYS A 1 122 ? 22.921 6.453 -9.466 1.00 87.81 122 LYS A CA 1
ATOM 969 C C . LYS A 1 122 ? 21.762 5.727 -10.144 1.00 87.81 122 LYS A C 1
ATOM 971 O O . LYS A 1 122 ? 20.621 5.989 -9.798 1.00 87.81 122 LYS A O 1
ATOM 976 N N . TYR A 1 123 ? 22.047 4.807 -11.062 1.00 81.25 123 TYR A N 1
ATOM 977 C CA . TYR A 1 123 ? 21.017 4.030 -11.747 1.00 81.25 123 TYR A CA 1
ATOM 978 C C . TYR A 1 123 ? 20.157 3.222 -10.766 1.00 81.25 123 TYR A C 1
ATOM 980 O O . TYR A 1 123 ? 18.935 3.283 -10.835 1.00 81.25 123 TYR A O 1
ATOM 988 N N . MET A 1 124 ? 20.782 2.535 -9.805 1.00 81.56 124 MET A N 1
ATOM 989 C CA . MET A 1 124 ? 20.072 1.791 -8.761 1.00 81.56 124 MET A CA 1
ATOM 990 C C . MET A 1 124 ? 19.206 2.703 -7.892 1.00 81.56 124 MET A C 1
ATOM 992 O O . MET A 1 124 ? 18.068 2.348 -7.602 1.00 81.56 124 MET A O 1
ATOM 996 N N . ARG A 1 125 ? 19.704 3.891 -7.527 1.00 87.50 125 ARG A N 1
ATOM 997 C CA . ARG A 1 125 ? 18.902 4.897 -6.820 1.00 87.50 125 ARG A CA 1
ATOM 998 C C . ARG A 1 125 ? 17.715 5.353 -7.668 1.00 87.50 125 ARG A C 1
ATOM 1000 O O . ARG A 1 125 ? 16.595 5.384 -7.180 1.00 87.50 125 ARG A O 1
ATOM 1007 N N . ASP A 1 126 ? 17.940 5.673 -8.940 1.00 87.19 126 ASP A N 1
ATOM 1008 C CA . ASP A 1 126 ? 16.891 6.164 -9.837 1.00 87.19 126 ASP A CA 1
ATOM 1009 C C . ASP A 1 126 ? 15.781 5.119 -10.063 1.00 87.19 126 ASP A C 1
ATOM 1011 O O . ASP A 1 126 ? 14.621 5.496 -10.234 1.00 87.19 126 ASP A O 1
ATOM 1015 N N . LEU A 1 127 ? 16.119 3.823 -10.028 1.00 86.88 127 LEU A N 1
ATOM 1016 C CA . LEU A 1 127 ? 15.156 2.716 -10.060 1.00 86.88 127 LEU A CA 1
ATOM 1017 C C . LEU A 1 127 ? 14.281 2.641 -8.800 1.00 86.88 127 LEU A C 1
ATOM 1019 O O . LEU A 1 127 ? 13.143 2.193 -8.887 1.00 86.88 127 LEU A O 1
ATOM 1023 N N . GLN A 1 128 ? 14.789 3.072 -7.643 1.00 89.31 128 GLN A N 1
ATOM 1024 C CA . GLN A 1 128 ? 14.060 3.032 -6.370 1.00 89.31 128 GLN A CA 1
ATOM 1025 C C . GLN A 1 128 ? 13.098 4.211 -6.196 1.00 89.31 128 GLN A C 1
ATOM 1027 O O . GLN A 1 128 ? 12.106 4.085 -5.486 1.00 89.31 128 GLN A O 1
ATOM 1032 N N . LEU A 1 129 ? 13.334 5.337 -6.875 1.00 92.56 129 LEU A N 1
ATOM 1033 C CA . LEU A 1 129 ? 12.541 6.557 -6.687 1.00 92.56 129 LEU A CA 1
ATOM 1034 C C . LEU A 1 129 ? 11.023 6.374 -6.873 1.00 92.56 129 LEU A C 1
ATOM 1036 O O . LEU A 1 129 ? 10.282 6.912 -6.048 1.00 92.56 129 LEU A O 1
ATOM 1040 N N . PRO A 1 130 ? 10.517 5.648 -7.895 1.00 93.62 130 PRO A N 1
ATOM 1041 C CA . PRO A 1 130 ? 9.079 5.416 -8.011 1.00 93.62 130 PRO A CA 1
ATOM 1042 C C . PRO A 1 1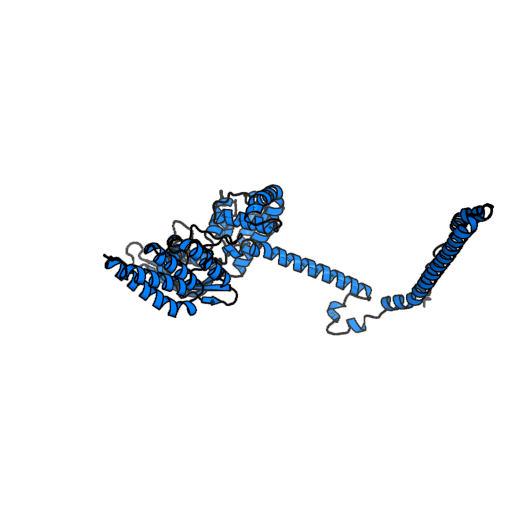30 ? 8.521 4.572 -6.863 1.00 93.62 130 PRO A C 1
ATOM 1044 O O . PRO A 1 130 ? 7.380 4.782 -6.460 1.00 93.62 130 PRO A O 1
ATOM 1047 N N . TYR A 1 131 ? 9.320 3.647 -6.324 1.00 92.81 131 TYR A N 1
ATOM 1048 C CA . TYR A 1 131 ? 8.942 2.881 -5.145 1.00 92.81 131 TYR A CA 1
ATOM 1049 C C . TYR A 1 131 ? 8.835 3.792 -3.922 1.00 92.81 131 TYR A C 1
ATOM 1051 O O . TYR A 1 131 ? 7.745 3.930 -3.373 1.00 92.81 131 TYR A O 1
ATOM 1059 N N . GLU A 1 132 ? 9.914 4.496 -3.583 1.00 91.75 132 GLU A N 1
ATOM 1060 C CA . GLU A 1 132 ? 10.006 5.355 -2.392 1.00 91.75 132 GLU A CA 1
ATOM 1061 C C . GLU A 1 132 ? 8.978 6.495 -2.380 1.00 91.75 132 GLU A C 1
ATOM 1063 O O . GLU A 1 132 ? 8.513 6.906 -1.323 1.00 91.75 132 GLU A O 1
ATOM 1068 N N . ASN A 1 133 ? 8.622 7.036 -3.550 1.00 93.25 133 ASN A N 1
ATOM 1069 C CA . ASN A 1 133 ? 7.729 8.194 -3.632 1.00 93.25 133 ASN A CA 1
ATOM 1070 C C . ASN A 1 133 ? 6.284 7.829 -3.982 1.00 93.25 133 ASN A C 1
ATOM 1072 O O . ASN A 1 133 ? 5.428 8.709 -3.931 1.00 93.25 133 ASN A O 1
ATOM 1076 N N . PHE A 1 134 ? 5.978 6.589 -4.374 1.00 93.12 134 PHE A N 1
ATOM 1077 C CA . PHE A 1 134 ? 4.624 6.217 -4.797 1.00 93.12 134 PHE A CA 1
ATOM 1078 C C . PHE A 1 134 ? 4.268 4.757 -4.513 1.00 93.12 134 PHE A C 1
ATOM 1080 O O . PHE A 1 134 ? 3.309 4.509 -3.781 1.00 93.12 134 PHE A O 1
ATOM 1087 N N . LEU A 1 135 ? 4.997 3.788 -5.081 1.00 93.50 135 LEU A N 1
ATOM 1088 C CA . LEU A 1 135 ? 4.553 2.388 -5.044 1.00 93.50 135 LEU A CA 1
ATOM 1089 C C . LEU A 1 135 ? 4.589 1.780 -3.648 1.00 93.50 135 LEU A C 1
ATOM 1091 O O . LEU A 1 135 ? 3.753 0.929 -3.362 1.00 93.50 135 LEU A O 1
ATOM 1095 N N . GLU A 1 136 ? 5.477 2.236 -2.763 1.00 92.06 136 GLU A N 1
ATOM 1096 C CA . GLU A 1 136 ? 5.480 1.812 -1.361 1.00 92.06 136 GLU A CA 1
ATOM 1097 C C . GLU A 1 136 ? 4.091 2.004 -0.731 1.00 92.06 136 GLU A C 1
ATOM 1099 O O . GLU A 1 136 ? 3.563 1.083 -0.114 1.00 92.06 136 GLU A O 1
ATOM 1104 N N . TYR A 1 137 ? 3.437 3.142 -0.980 1.00 89.25 137 TYR A N 1
ATOM 1105 C CA . TYR A 1 137 ? 2.110 3.452 -0.434 1.00 89.25 137 TYR A CA 1
ATOM 1106 C C . TYR A 1 137 ? 0.972 2.656 -1.082 1.00 89.25 137 TYR A C 1
ATOM 1108 O O . TYR A 1 137 ? -0.082 2.482 -0.471 1.00 89.25 137 TYR A O 1
ATOM 1116 N N . VAL A 1 138 ? 1.174 2.174 -2.310 1.00 90.06 138 VAL A N 1
ATOM 1117 C CA . VAL A 1 138 ? 0.230 1.279 -2.997 1.00 90.06 138 VAL A CA 1
ATOM 1118 C C . VAL A 1 138 ? 0.360 -0.142 -2.450 1.00 90.06 138 VAL A C 1
ATOM 1120 O O . VAL A 1 138 ? -0.631 -0.813 -2.173 1.00 90.06 138 VAL A O 1
ATOM 1123 N N . TYR A 1 139 ? 1.597 -0.606 -2.301 1.00 91.62 139 TYR A N 1
ATOM 1124 C CA . TYR A 1 139 ? 1.928 -1.980 -1.953 1.00 91.62 139 TYR A CA 1
ATOM 1125 C C . TYR A 1 139 ? 1.792 -2.286 -0.465 1.00 91.62 139 TYR A C 1
ATOM 1127 O O . TYR A 1 139 ? 1.406 -3.399 -0.100 1.00 91.62 139 TYR A O 1
ATOM 1135 N N . LEU A 1 140 ? 2.142 -1.325 0.386 1.00 90.19 140 LEU A N 1
ATOM 1136 C CA . LEU A 1 140 ? 2.250 -1.488 1.829 1.00 90.19 140 LEU A CA 1
ATOM 1137 C C . LEU A 1 140 ? 1.251 -0.552 2.508 1.00 90.19 140 LEU A C 1
ATOM 1139 O O . LEU A 1 140 ? 1.631 0.506 3.018 1.00 90.19 140 LEU A O 1
ATOM 1143 N N . PRO A 1 141 ? -0.041 -0.922 2.528 1.00 82.50 141 PRO A N 1
ATOM 1144 C CA . PRO A 1 141 ? -1.050 -0.098 3.163 1.00 82.50 141 PRO A CA 1
ATOM 1145 C C . PRO A 1 141 ? -0.687 0.116 4.634 1.00 82.50 141 PRO A C 1
ATOM 1147 O O . PRO A 1 141 ? -0.169 -0.771 5.313 1.00 82.50 141 PRO A O 1
ATOM 1150 N N . SER A 1 142 ? -0.952 1.314 5.136 1.00 82.88 142 SER A N 1
ATOM 1151 C CA . SER A 1 142 ? -0.689 1.653 6.531 1.00 82.88 142 SER A CA 1
ATOM 1152 C C . SER A 1 142 ? -1.845 1.206 7.425 1.00 82.88 142 SER A C 1
ATOM 1154 O O . SER A 1 142 ? -3.004 1.308 7.012 1.00 82.88 142 SER A O 1
ATOM 1156 N N . LEU A 1 143 ? -1.566 0.752 8.654 1.00 83.12 143 LEU A N 1
ATOM 1157 C CA . LEU A 1 143 ? -2.593 0.676 9.713 1.00 83.12 143 LEU A CA 1
ATOM 1158 C C . LEU A 1 143 ? -3.048 2.072 10.152 1.00 83.12 143 LEU A C 1
ATOM 1160 O O . LEU A 1 143 ? -4.171 2.258 10.628 1.00 83.12 143 LEU A O 1
ATOM 1164 N N . ASN A 1 144 ? -2.183 3.067 9.969 1.00 80.50 144 ASN A N 1
ATOM 1165 C CA . ASN A 1 144 ? -2.488 4.457 10.224 1.00 80.50 144 ASN A CA 1
ATOM 1166 C C . ASN A 1 144 ? -3.269 5.053 9.043 1.00 80.50 144 ASN A C 1
ATOM 1168 O O . ASN A 1 144 ? -2.698 5.617 8.114 1.00 80.50 144 ASN A O 1
ATOM 1172 N N . VAL A 1 145 ? -4.594 4.945 9.113 1.00 81.00 145 VAL A N 1
ATOM 1173 C CA . VAL A 1 145 ? -5.518 5.586 8.162 1.00 81.00 145 VAL A CA 1
ATOM 1174 C C . VAL A 1 145 ? -5.893 7.020 8.524 1.00 81.00 145 VAL A C 1
ATOM 1176 O O . VAL A 1 145 ? -6.544 7.699 7.738 1.00 81.00 145 VAL A O 1
ATOM 1179 N N . TRP A 1 146 ? -5.523 7.478 9.718 1.00 81.25 146 TRP A N 1
ATOM 1180 C CA . TRP A 1 146 ? -5.890 8.797 10.227 1.00 81.25 146 TRP A CA 1
ATOM 1181 C C . TRP A 1 146 ? -4.833 9.858 9.898 1.00 81.25 146 TRP A C 1
ATOM 1183 O O . TRP A 1 146 ? -5.071 11.031 10.165 1.00 81.25 146 TRP A O 1
ATOM 1193 N N . LYS A 1 147 ? -3.694 9.483 9.304 1.00 84.25 147 LYS A N 1
ATOM 1194 C CA . LYS A 1 147 ? -2.725 10.412 8.719 1.00 84.25 147 LYS A CA 1
ATOM 1195 C C . LYS A 1 147 ? -2.658 10.288 7.209 1.00 84.25 147 LYS A C 1
ATOM 1197 O O . LYS A 1 147 ? -2.724 9.195 6.653 1.00 84.25 147 LYS A O 1
ATOM 1202 N N . ASP A 1 148 ? -2.437 11.423 6.566 1.00 85.06 148 ASP A N 1
ATOM 1203 C CA . ASP A 1 148 ? -2.027 11.452 5.171 1.00 85.06 148 ASP A CA 1
ATOM 1204 C C . ASP A 1 148 ? -0.573 10.965 5.031 1.00 85.06 148 ASP A C 1
ATOM 1206 O O . ASP A 1 148 ? 0.316 11.376 5.780 1.00 85.06 148 ASP A O 1
ATOM 1210 N N . VAL A 1 149 ? -0.341 10.064 4.074 1.00 83.06 149 VAL A N 1
ATOM 1211 C CA . VAL A 1 149 ? 0.918 9.309 3.951 1.00 83.06 149 VAL A CA 1
ATOM 1212 C C . VAL A 1 149 ? 2.101 10.144 3.447 1.00 83.06 149 VAL A C 1
ATOM 1214 O O . VAL A 1 149 ? 3.244 9.726 3.623 1.00 83.06 149 VAL A O 1
ATOM 1217 N N . TYR A 1 150 ? 1.845 11.324 2.870 1.00 86.44 150 TYR A N 1
ATOM 1218 C CA . TYR A 1 150 ? 2.881 12.227 2.357 1.00 86.44 150 TYR A CA 1
ATOM 1219 C C . TYR A 1 150 ? 3.138 13.407 3.293 1.00 86.44 150 TYR A C 1
ATOM 1221 O O . TYR A 1 150 ? 4.282 13.772 3.551 1.00 86.44 150 TYR A O 1
ATOM 1229 N N . THR A 1 151 ? 2.074 14.014 3.810 1.00 83.56 151 THR A N 1
ATOM 1230 C CA . THR A 1 151 ? 2.155 15.216 4.649 1.00 83.56 151 THR A CA 1
ATOM 1231 C C . THR A 1 151 ? 2.318 14.890 6.130 1.00 83.56 151 THR A C 1
ATOM 1233 O O . THR A 1 151 ? 2.674 15.768 6.915 1.00 83.56 151 THR A O 1
ATOM 1236 N N . ASN A 1 152 ? 2.026 13.647 6.536 1.00 80.62 152 ASN A N 1
ATOM 1237 C CA . ASN A 1 152 ? 1.857 13.237 7.932 1.00 80.62 152 ASN A CA 1
ATOM 1238 C C . ASN A 1 152 ? 0.819 14.080 8.695 1.00 80.62 152 ASN A C 1
ATOM 1240 O O . ASN A 1 152 ? 0.787 14.055 9.930 1.00 80.62 152 ASN A O 1
ATOM 1244 N N . GLN A 1 153 ? -0.032 14.824 7.979 1.00 84.62 153 GLN A N 1
ATOM 1245 C CA . GLN A 1 153 ? -1.090 15.609 8.589 1.00 84.62 153 GLN A CA 1
ATOM 1246 C C . GLN A 1 153 ? -2.180 14.690 9.115 1.00 84.62 153 GLN A C 1
ATOM 1248 O O . GLN A 1 153 ? -2.567 13.700 8.495 1.00 84.62 153 GLN A O 1
ATOM 1253 N N . ILE A 1 154 ? -2.664 15.058 10.290 1.00 83.12 154 ILE A N 1
ATOM 1254 C CA . ILE A 1 154 ? -3.670 14.327 11.037 1.00 83.12 154 ILE A CA 1
ATOM 1255 C C . ILE A 1 154 ? -5.044 14.680 10.474 1.00 83.12 154 ILE A C 1
ATOM 1257 O O . ILE A 1 154 ? -5.455 15.839 10.490 1.00 83.12 154 ILE A O 1
ATOM 1261 N N . ASN A 1 155 ? -5.772 13.669 10.017 1.00 85.81 155 ASN A N 1
ATOM 1262 C CA . ASN A 1 155 ? -7.160 13.779 9.616 1.00 85.81 155 ASN A CA 1
ATOM 1263 C C . ASN A 1 155 ? -8.067 13.717 10.853 1.00 85.81 155 ASN A C 1
ATOM 1265 O O . ASN A 1 155 ? -8.434 12.643 11.338 1.00 85.81 155 ASN A O 1
ATOM 1269 N N . THR A 1 156 ? -8.454 14.888 11.351 1.00 84.00 156 THR A N 1
ATOM 1270 C CA . THR A 1 156 ? -9.340 15.015 12.513 1.00 84.00 156 THR A CA 1
ATOM 1271 C C . THR A 1 156 ? -10.763 14.521 12.254 1.00 84.00 156 THR A C 1
ATOM 1273 O O . THR A 1 156 ? -11.449 14.150 13.203 1.00 84.00 156 THR A O 1
ATOM 1276 N N . ASP A 1 157 ? -11.213 14.437 10.997 1.00 85.25 157 ASP A N 1
ATOM 1277 C CA . ASP A 1 157 ? -12.557 13.933 10.662 1.00 85.25 157 ASP A CA 1
ATOM 1278 C C . ASP A 1 157 ? -12.697 12.432 10.942 1.00 85.25 157 ASP A C 1
ATOM 1280 O O . ASP A 1 157 ? -13.808 11.897 11.055 1.00 85.25 157 ASP A O 1
ATOM 1284 N N . MET A 1 158 ? -11.562 11.737 11.043 1.00 82.88 158 MET A N 1
ATOM 1285 C CA . MET A 1 158 ? -11.500 10.336 11.427 1.00 82.88 158 MET A CA 1
ATOM 1286 C C . MET A 1 158 ? -11.542 10.125 12.935 1.00 82.88 158 MET A C 1
ATOM 1288 O O . MET A 1 158 ? -11.392 8.990 13.352 1.00 82.88 158 MET A O 1
ATOM 1292 N N . ILE A 1 159 ? -11.780 11.138 13.768 1.00 84.75 159 ILE A N 1
ATOM 1293 C CA . ILE A 1 159 ? -11.818 10.937 15.219 1.00 84.75 159 ILE A CA 1
ATOM 1294 C C . ILE A 1 159 ? -13.116 10.253 15.681 1.00 84.75 159 ILE A C 1
ATOM 1296 O O . ILE A 1 159 ? -14.205 10.456 15.139 1.00 84.75 159 ILE A O 1
ATOM 1300 N N . GLY A 1 160 ? -12.980 9.375 16.678 1.00 81.69 160 GLY A N 1
ATOM 1301 C CA . GLY A 1 160 ? -14.093 8.720 17.353 1.00 81.69 160 GLY A CA 1
ATOM 1302 C C . GLY A 1 160 ? -14.792 7.665 16.502 1.00 81.69 160 GLY A C 1
ATOM 1303 O O . GLY A 1 160 ? -14.169 6.785 15.908 1.00 81.69 160 GLY A O 1
ATOM 1304 N N . THR A 1 161 ? -16.122 7.737 16.434 1.00 82.00 161 THR A N 1
ATOM 1305 C CA . THR A 1 161 ? -16.955 6.749 15.725 1.00 82.00 161 THR A CA 1
ATOM 1306 C C . THR A 1 161 ? -16.626 6.651 14.230 1.00 82.00 161 THR A C 1
ATOM 1308 O O . THR A 1 161 ? -16.766 5.578 13.636 1.00 82.00 161 THR A O 1
ATOM 1311 N N . ASN A 1 162 ? -16.162 7.740 13.610 1.00 86.81 162 ASN A N 1
ATOM 1312 C CA . ASN A 1 162 ? -15.765 7.730 12.203 1.00 86.81 162 ASN A CA 1
ATOM 1313 C C . ASN A 1 162 ? -14.519 6.874 11.957 1.00 86.81 162 ASN A C 1
ATOM 1315 O O . ASN A 1 162 ? -14.482 6.191 10.930 1.00 86.81 162 ASN A O 1
ATOM 1319 N N . PHE A 1 163 ? -13.560 6.844 12.897 1.00 87.25 163 PHE A N 1
ATOM 1320 C CA . PHE A 1 163 ? -12.410 5.938 12.839 1.00 87.25 163 PHE A CA 1
ATOM 1321 C C . PHE A 1 163 ? -12.898 4.502 12.695 1.00 87.25 163 PHE A C 1
ATOM 1323 O O . PHE A 1 163 ? -12.608 3.849 11.704 1.00 87.25 163 PHE A O 1
ATOM 1330 N N . LEU A 1 164 ? -13.709 4.027 13.645 1.00 83.19 164 LEU A N 1
ATOM 1331 C CA . LEU A 1 164 ? -14.130 2.624 13.718 1.00 83.19 164 LEU A CA 1
ATOM 1332 C C . LEU A 1 164 ? -14.941 2.176 12.492 1.00 83.19 164 LEU A C 1
ATOM 1334 O O . LEU A 1 164 ? -14.846 1.017 12.087 1.00 83.19 164 LEU A O 1
ATOM 1338 N N . LYS A 1 165 ? -15.714 3.092 11.890 1.00 83.19 165 LYS A N 1
ATOM 1339 C CA . LYS A 1 165 ? -16.481 2.844 10.656 1.00 83.19 165 LYS A CA 1
ATOM 1340 C C . LYS A 1 165 ? -15.604 2.792 9.406 1.00 83.19 165 LYS A C 1
ATOM 1342 O O . LYS A 1 165 ? -15.888 2.009 8.506 1.00 83.19 165 LYS A O 1
ATOM 1347 N N . LYS A 1 166 ? -14.586 3.653 9.324 1.00 81.44 166 LYS A N 1
ATOM 1348 C CA . LYS A 1 166 ? -13.688 3.755 8.163 1.00 81.44 166 LYS A CA 1
ATOM 1349 C C . LYS A 1 166 ? -12.409 2.932 8.314 1.00 81.44 166 LYS A C 1
ATOM 1351 O O . LYS A 1 166 ? -11.660 2.829 7.348 1.00 81.44 166 LYS A O 1
ATOM 1356 N N . ASN A 1 167 ? -12.163 2.352 9.488 1.00 81.44 167 ASN A N 1
ATOM 1357 C CA . ASN A 1 167 ? -10.993 1.539 9.771 1.00 81.44 167 ASN A CA 1
ATOM 1358 C C . ASN A 1 167 ? -11.021 0.291 8.873 1.00 81.44 167 ASN A C 1
ATOM 1360 O O . ASN A 1 167 ? -11.883 -0.576 9.046 1.00 81.44 167 ASN A O 1
ATOM 1364 N N . PRO A 1 168 ? -10.089 0.175 7.915 1.00 75.94 168 PRO A N 1
ATOM 1365 C CA . PRO A 1 168 ? -10.097 -0.922 6.962 1.00 75.94 168 PRO A CA 1
ATOM 1366 C C . PRO A 1 168 ? -9.643 -2.251 7.575 1.00 75.94 168 PRO A C 1
ATOM 1368 O O . PRO A 1 168 ? -9.780 -3.278 6.917 1.00 75.94 168 PRO A O 1
ATOM 1371 N N . TYR A 1 169 ? -9.137 -2.234 8.809 1.00 78.88 169 TYR A N 1
ATOM 1372 C CA . TYR A 1 169 ? -8.679 -3.401 9.563 1.00 78.88 169 TYR A CA 1
ATOM 1373 C C . TYR A 1 169 ? -9.645 -3.772 10.696 1.00 78.88 169 TYR A C 1
ATOM 1375 O O . TYR A 1 169 ? -9.284 -4.488 11.628 1.00 78.88 169 TYR A O 1
ATOM 1383 N N . ASN A 1 170 ? -10.879 -3.266 10.642 1.00 77.06 170 ASN A N 1
ATOM 1384 C CA . ASN A 1 170 ? -11.985 -3.842 11.393 1.00 77.06 170 ASN A CA 1
ATOM 1385 C C . ASN A 1 170 ? -12.396 -5.156 10.713 1.00 77.06 170 ASN A C 1
ATOM 1387 O O . ASN A 1 170 ? -12.579 -5.159 9.493 1.00 77.06 170 ASN A O 1
ATOM 1391 N N . ASP A 1 171 ? -12.565 -6.233 11.483 1.00 76.75 171 ASP A N 1
ATOM 1392 C CA . ASP A 1 171 ? -12.864 -7.579 10.982 1.00 76.75 171 ASP A CA 1
ATOM 1393 C C . ASP A 1 171 ? -13.951 -7.558 9.908 1.00 76.75 171 ASP A C 1
ATOM 1395 O O . ASP A 1 171 ? -13.733 -8.037 8.804 1.00 76.75 171 ASP A O 1
ATOM 1399 N N . VAL A 1 172 ? -15.089 -6.905 10.154 1.00 81.88 172 VAL A N 1
ATOM 1400 C CA . VAL A 1 172 ? -16.205 -6.875 9.189 1.00 81.88 172 VAL A CA 1
ATOM 1401 C C . VAL A 1 172 ? -15.821 -6.195 7.869 1.00 81.88 172 VAL A C 1
ATOM 1403 O O . VAL A 1 172 ? -16.170 -6.683 6.794 1.00 81.88 172 VAL A O 1
ATOM 1406 N N . VAL A 1 173 ? -15.090 -5.079 7.929 1.00 82.06 173 VAL A N 1
ATOM 1407 C CA . VAL A 1 173 ? -14.669 -4.328 6.734 1.00 82.06 173 VAL A CA 1
ATOM 1408 C C . VAL A 1 173 ? -13.623 -5.117 5.953 1.00 82.06 173 VAL A C 1
ATOM 1410 O O . VAL A 1 173 ? -13.692 -5.191 4.724 1.00 82.06 173 VAL A O 1
ATOM 1413 N N . LEU A 1 174 ? -12.675 -5.734 6.656 1.00 83.06 174 LEU A N 1
ATOM 1414 C CA . LEU A 1 174 ? -11.628 -6.541 6.048 1.00 83.06 174 LEU A CA 1
ATOM 1415 C C . LEU A 1 174 ? -12.214 -7.814 5.418 1.00 83.06 174 LEU A C 1
ATOM 1417 O O . LEU A 1 174 ? -11.897 -8.117 4.268 1.00 83.06 174 LEU A O 1
ATOM 1421 N N . LEU A 1 175 ? -13.129 -8.501 6.112 1.00 86.81 175 LEU A N 1
ATOM 1422 C CA . LEU A 1 175 ? -13.873 -9.652 5.589 1.00 86.81 175 LEU A CA 1
ATOM 1423 C C . LEU A 1 175 ? -14.606 -9.290 4.298 1.00 86.81 175 LEU A C 1
ATOM 1425 O O . LEU A 1 175 ? -14.508 -10.031 3.324 1.00 86.81 175 LEU A O 1
ATOM 1429 N N . GLN A 1 176 ? -15.300 -8.148 4.268 1.00 86.06 176 GLN A N 1
ATOM 1430 C CA . GLN A 1 176 ? -16.010 -7.689 3.075 1.00 86.06 176 GLN A CA 1
ATOM 1431 C C . GLN A 1 176 ? -15.041 -7.439 1.913 1.00 86.06 176 GLN A C 1
ATOM 1433 O O . GLN A 1 176 ? -15.232 -8.000 0.838 1.00 86.06 176 GLN A O 1
ATOM 1438 N N . LYS A 1 177 ? -13.961 -6.679 2.140 1.00 86.88 177 LYS A N 1
ATOM 1439 C CA . LYS A 1 177 ? -12.953 -6.387 1.106 1.00 86.88 177 LYS A CA 1
ATOM 1440 C C . LYS A 1 177 ? -12.339 -7.653 0.516 1.00 86.88 177 LYS A C 1
ATOM 1442 O O . LYS A 1 177 ? -12.209 -7.761 -0.700 1.00 86.88 177 LYS A O 1
ATOM 1447 N N . TRP A 1 178 ? -11.972 -8.616 1.360 1.00 87.75 178 TRP A N 1
ATOM 1448 C CA . TRP A 1 178 ? -11.399 -9.876 0.886 1.00 87.75 178 TRP A CA 1
ATOM 1449 C C . TRP A 1 178 ? -12.445 -10.787 0.254 1.00 87.75 178 TRP A C 1
ATOM 1451 O O . TRP A 1 178 ? -12.150 -11.439 -0.742 1.00 87.75 178 TRP A O 1
ATOM 1461 N N . SER A 1 179 ? -13.683 -10.790 0.748 1.00 88.00 179 SER A N 1
ATOM 1462 C CA . SER A 1 179 ? -14.782 -11.482 0.075 1.00 88.00 179 SER A CA 1
ATOM 1463 C C . SER A 1 179 ? -14.965 -10.946 -1.346 1.00 88.00 179 SER A C 1
ATOM 1465 O O . SER A 1 179 ? -14.989 -11.733 -2.289 1.00 88.00 179 SER A O 1
ATOM 1467 N N . ASP A 1 180 ? -15.006 -9.625 -1.515 1.00 88.44 180 ASP A N 1
ATOM 1468 C CA . ASP A 1 180 ? -15.159 -8.980 -2.821 1.00 88.44 180 ASP A CA 1
ATOM 1469 C C . ASP A 1 180 ? -13.946 -9.237 -3.721 1.00 88.44 180 ASP A C 1
ATOM 1471 O O . ASP A 1 180 ? -14.113 -9.578 -4.890 1.00 88.44 180 ASP A O 1
ATOM 1475 N N . PHE A 1 181 ? -12.727 -9.192 -3.169 1.00 87.94 181 PHE A N 1
ATOM 1476 C CA . PHE A 1 181 ? -11.507 -9.528 -3.903 1.00 87.94 181 PHE A CA 1
ATOM 1477 C C . PHE A 1 181 ? -11.551 -10.939 -4.501 1.00 87.94 181 PHE A C 1
ATOM 1479 O O . PHE A 1 181 ? -11.117 -11.122 -5.639 1.00 87.94 181 PHE A O 1
ATOM 1486 N N . PHE A 1 182 ? -12.043 -11.923 -3.743 1.00 89.06 182 PHE A N 1
ATOM 1487 C CA . PHE A 1 182 ? -12.143 -13.308 -4.201 1.00 89.06 182 PHE A CA 1
ATOM 1488 C C . PHE A 1 182 ? -13.344 -13.539 -5.118 1.00 89.06 182 PHE A C 1
ATOM 1490 O O . PHE A 1 182 ? -13.233 -14.354 -6.031 1.00 89.06 182 PHE A O 1
ATOM 1497 N N . LYS A 1 183 ? -14.468 -12.849 -4.897 1.00 88.31 183 LYS A N 1
ATOM 1498 C CA . LYS A 1 183 ? -15.676 -12.957 -5.730 1.00 88.31 183 LYS A CA 1
ATOM 1499 C C . LYS A 1 183 ? -15.464 -12.375 -7.121 1.00 88.31 183 LYS A C 1
ATOM 1501 O O . LYS A 1 183 ? -15.774 -13.048 -8.103 1.00 88.31 183 LYS A O 1
ATOM 1506 N N . ASP A 1 184 ? -14.942 -11.152 -7.185 1.00 85.25 184 ASP A N 1
ATOM 1507 C CA . ASP A 1 184 ? -14.738 -10.411 -8.424 1.00 85.25 184 ASP A CA 1
ATOM 1508 C C . ASP A 1 184 ? -13.356 -10.707 -9.013 1.00 85.25 184 ASP A C 1
ATOM 1510 O O . ASP A 1 184 ? -12.319 -10.263 -8.510 1.00 85.25 184 ASP A O 1
ATOM 1514 N N . VAL A 1 185 ? -13.343 -11.461 -10.108 1.00 77.69 185 VAL A N 1
ATOM 1515 C CA . VAL A 1 185 ? -12.123 -11.784 -10.857 1.00 77.69 185 VAL A CA 1
ATOM 1516 C C . VAL A 1 185 ? -11.916 -10.889 -12.083 1.00 77.69 185 VAL A C 1
ATOM 1518 O O . VAL A 1 185 ? -11.014 -11.163 -12.869 1.00 77.69 185 VAL A O 1
ATOM 1521 N N . GLY A 1 186 ? -12.689 -9.808 -12.241 1.00 66.00 186 GLY A N 1
ATOM 1522 C CA . GLY A 1 186 ? -12.487 -8.799 -13.287 1.00 66.00 186 GLY A CA 1
ATOM 1523 C C . GLY A 1 186 ? -13.195 -9.071 -14.621 1.00 66.00 186 GLY A C 1
ATOM 1524 O O . GLY A 1 186 ? -12.858 -8.442 -15.622 1.00 66.00 186 GLY A O 1
ATOM 1525 N N . ASP A 1 187 ? -14.166 -9.988 -14.667 1.00 64.88 187 ASP A N 1
ATOM 1526 C CA . ASP A 1 187 ? -15.076 -10.178 -15.809 1.00 64.88 187 ASP A CA 1
ATOM 1527 C C . ASP A 1 187 ? -16.508 -10.309 -15.277 1.00 64.88 187 ASP A C 1
ATOM 1529 O O . ASP A 1 187 ? -16.792 -11.189 -14.469 1.00 64.88 187 ASP A O 1
ATOM 1533 N N . ASN A 1 188 ? -17.424 -9.459 -15.754 1.00 62.88 188 ASN A N 1
ATOM 1534 C CA . ASN A 1 188 ? -18.820 -9.402 -15.297 1.00 62.88 188 ASN A CA 1
ATOM 1535 C C . ASN A 1 188 ? -19.582 -10.736 -15.438 1.00 62.88 188 ASN A C 1
ATOM 1537 O O . ASN A 1 188 ? -20.660 -10.886 -14.865 1.00 62.88 188 ASN A O 1
ATOM 1541 N N . ASN A 1 189 ? -19.054 -11.690 -16.210 1.00 69.25 189 ASN A N 1
ATOM 1542 C CA . ASN A 1 189 ? -19.668 -13.000 -16.429 1.00 69.25 189 ASN A CA 1
ATOM 1543 C C . ASN A 1 189 ? -19.021 -14.143 -15.626 1.00 69.25 189 ASN A C 1
ATOM 1545 O O . ASN A 1 189 ? -19.519 -15.268 -15.673 1.00 69.25 189 ASN A O 1
ATOM 1549 N N . GLU A 1 190 ? -17.919 -13.895 -14.917 1.00 78.19 190 GLU A N 1
ATOM 1550 C CA . GLU A 1 190 ? -17.165 -14.909 -14.176 1.00 78.19 190 GLU A CA 1
ATOM 1551 C C . GLU A 1 190 ? -17.025 -14.473 -12.716 1.00 78.19 190 GLU A C 1
ATOM 1553 O O . GLU A 1 190 ? -16.508 -13.401 -12.423 1.00 78.19 190 GLU A O 1
ATOM 1558 N N . PHE A 1 191 ? -17.461 -15.316 -11.781 1.00 83.31 191 PHE A N 1
ATOM 1559 C CA . PHE A 1 191 ? -17.383 -15.017 -10.352 1.00 83.31 191 PHE A CA 1
ATOM 1560 C C . PHE A 1 191 ? -17.087 -16.274 -9.539 1.00 83.31 191 PHE A C 1
ATOM 1562 O O . PHE A 1 191 ? -17.401 -17.401 -9.947 1.00 83.31 191 PHE A O 1
ATOM 1569 N N . ASN A 1 192 ? -16.502 -16.064 -8.364 1.00 87.44 192 ASN A N 1
ATOM 1570 C CA . ASN A 1 192 ? -16.324 -17.112 -7.367 1.00 87.44 192 ASN A CA 1
ATOM 1571 C C . ASN A 1 192 ? -17.321 -16.931 -6.224 1.00 87.44 192 ASN A C 1
ATOM 1573 O O . ASN A 1 192 ? -17.649 -15.811 -5.840 1.00 87.44 192 ASN A O 1
ATOM 1577 N N . ASP A 1 193 ? -17.737 -18.038 -5.627 1.00 89.56 193 ASP A N 1
ATOM 1578 C CA . ASP A 1 193 ? -18.502 -18.035 -4.389 1.00 89.56 193 ASP A CA 1
ATOM 1579 C C . ASP A 1 193 ? -17.542 -18.168 -3.208 1.00 89.56 193 ASP A C 1
ATOM 1581 O O . ASP A 1 193 ? -16.742 -19.101 -3.146 1.00 89.56 193 ASP A O 1
ATOM 1585 N N . VAL A 1 194 ? -17.612 -17.243 -2.254 1.00 91.88 194 VAL A N 1
ATOM 1586 C CA . VAL A 1 194 ? -16.803 -17.290 -1.029 1.00 91.88 194 VAL A CA 1
ATOM 1587 C C . VAL A 1 194 ? -17.633 -17.938 0.069 1.00 91.88 194 VAL A C 1
ATOM 1589 O O . VAL A 1 194 ? -18.679 -17.410 0.441 1.00 91.88 194 VAL A O 1
ATOM 1592 N N . SER A 1 195 ? -17.179 -19.089 0.564 1.00 90.38 195 SER A N 1
ATOM 1593 C CA . SER A 1 195 ? -17.902 -19.867 1.575 1.00 90.38 195 SER A CA 1
ATOM 1594 C C . SER A 1 195 ? -17.486 -19.524 3.000 1.00 90.38 195 SER A C 1
ATOM 1596 O O . SER A 1 195 ? -18.300 -19.641 3.908 1.00 90.38 195 SER A O 1
ATOM 1598 N N . ASP A 1 196 ? -16.222 -19.149 3.199 1.00 92.38 196 ASP A N 1
ATOM 1599 C CA . ASP A 1 196 ? -15.684 -18.811 4.515 1.00 92.38 196 ASP A CA 1
ATOM 1600 C C . ASP A 1 196 ? -14.478 -17.877 4.380 1.00 92.38 196 ASP A C 1
ATOM 1602 O O . ASP A 1 196 ? -13.683 -18.008 3.441 1.00 92.38 196 ASP A O 1
ATOM 1606 N N . VAL A 1 197 ? -14.343 -16.950 5.325 1.00 92.69 197 VAL A N 1
ATOM 1607 C CA . VAL A 1 197 ? -13.186 -16.063 5.454 1.00 92.69 197 VAL A CA 1
ATOM 1608 C C . VAL A 1 197 ? -12.843 -15.948 6.934 1.00 92.69 197 VAL A C 1
ATOM 1610 O O . VAL A 1 197 ? -13.672 -15.547 7.745 1.00 92.69 197 VAL A O 1
ATOM 1613 N N . SER A 1 198 ? -11.594 -16.253 7.272 1.00 91.75 198 SER A N 1
ATOM 1614 C CA . SER A 1 198 ? -11.046 -16.123 8.619 1.00 91.75 198 SER A CA 1
ATOM 1615 C C . SER A 1 198 ? -9.866 -15.162 8.597 1.00 91.75 198 SER A C 1
ATOM 1617 O O . SER A 1 198 ? -8.930 -15.348 7.819 1.00 91.75 198 SER A O 1
ATOM 1619 N N . ILE A 1 199 ? -9.889 -14.176 9.489 1.00 89.50 199 ILE A N 1
ATOM 1620 C CA . ILE A 1 199 ? -8.787 -13.243 9.742 1.00 89.50 199 ILE A CA 1
ATOM 1621 C C . ILE A 1 199 ? -8.110 -13.687 11.041 1.00 89.50 199 ILE A C 1
ATOM 1623 O O . ILE A 1 199 ? -8.799 -13.957 12.022 1.00 89.50 199 ILE A O 1
ATOM 1627 N N . GLY A 1 200 ? -6.786 -13.832 11.043 1.00 88.00 200 GLY A N 1
ATOM 1628 C CA . GLY A 1 200 ? -6.027 -14.070 12.272 1.00 88.00 200 GLY A CA 1
ATOM 1629 C C . GLY A 1 200 ? -5.460 -12.782 12.868 1.00 88.00 200 GLY A C 1
ATOM 1630 O O . GLY A 1 200 ? -5.663 -11.690 12.343 1.00 88.00 200 GLY A O 1
ATOM 1631 N N . ASP A 1 201 ? -4.738 -12.908 13.980 1.00 86.25 201 ASP A N 1
ATOM 1632 C CA . ASP A 1 201 ? -4.196 -11.753 14.696 1.00 86.25 201 ASP A CA 1
ATOM 1633 C C . ASP A 1 201 ? -3.159 -10.967 13.880 1.00 86.25 201 ASP A C 1
ATOM 1635 O O . ASP A 1 201 ? -2.328 -11.529 13.162 1.00 86.25 201 ASP A O 1
ATOM 1639 N N . ILE A 1 202 ? -3.172 -9.644 14.063 1.00 87.81 202 ILE A N 1
ATOM 1640 C CA . ILE A 1 202 ? -2.142 -8.749 13.533 1.00 87.81 202 ILE A CA 1
ATOM 1641 C C . ILE A 1 202 ? -0.831 -9.006 14.273 1.00 87.81 202 ILE A C 1
ATOM 1643 O O . ILE A 1 202 ? -0.768 -8.926 15.502 1.00 87.81 202 ILE A O 1
ATOM 1647 N N . THR A 1 203 ? 0.225 -9.259 13.507 1.00 87.19 203 THR A N 1
ATOM 1648 C CA . THR A 1 203 ? 1.592 -9.412 14.011 1.00 87.19 203 THR A CA 1
ATOM 1649 C C . THR A 1 203 ? 2.422 -8.215 13.577 1.00 87.19 203 THR A C 1
ATOM 1651 O O . THR A 1 203 ? 2.519 -7.932 12.389 1.00 87.19 203 THR A O 1
ATOM 1654 N N . GLU A 1 204 ? 3.002 -7.490 14.527 1.00 84.69 204 GLU A N 1
ATOM 1655 C CA . GLU A 1 204 ? 3.847 -6.323 14.257 1.00 84.69 204 GLU A CA 1
ATOM 1656 C C . GLU A 1 204 ? 5.320 -6.729 14.368 1.00 84.69 204 GLU A C 1
ATOM 1658 O O . GLU A 1 204 ? 5.715 -7.436 15.299 1.00 84.69 204 GLU A O 1
ATOM 1663 N N . THR A 1 205 ? 6.134 -6.311 13.404 1.00 81.06 205 THR A N 1
ATOM 1664 C CA . THR A 1 205 ? 7.580 -6.509 13.429 1.00 81.06 205 THR A CA 1
ATOM 1665 C C . THR A 1 205 ? 8.267 -5.293 14.057 1.00 81.06 205 THR A C 1
ATOM 1667 O O . THR A 1 205 ? 7.769 -4.170 13.937 1.00 81.06 205 THR A O 1
ATOM 1670 N N . PRO A 1 206 ? 9.442 -5.474 14.691 1.00 74.12 206 PRO A N 1
ATOM 1671 C CA . PRO A 1 206 ? 10.228 -4.357 15.220 1.00 74.12 206 PRO A CA 1
ATOM 1672 C C . PRO A 1 206 ? 10.621 -3.323 14.157 1.00 74.12 206 PRO A C 1
ATOM 1674 O O . PRO A 1 206 ? 10.825 -2.158 14.480 1.00 74.12 206 PRO A O 1
ATOM 1677 N N . ASP A 1 207 ? 10.690 -3.743 12.892 1.00 78.81 207 ASP A N 1
ATOM 1678 C CA . ASP A 1 207 ? 11.089 -2.913 11.752 1.00 78.81 207 ASP A CA 1
ATOM 1679 C C . ASP A 1 207 ? 9.962 -1.992 11.242 1.00 78.81 207 ASP A C 1
ATOM 1681 O O . ASP A 1 207 ? 10.109 -1.353 10.202 1.00 78.81 207 ASP A O 1
ATOM 1685 N N . GLY A 1 208 ? 8.827 -1.924 11.947 1.00 82.25 208 GLY A N 1
ATOM 1686 C CA . GLY A 1 208 ? 7.723 -1.024 11.609 1.00 82.25 208 GLY A CA 1
ATOM 1687 C C . GLY A 1 208 ? 6.779 -1.559 10.532 1.00 82.25 208 GLY A C 1
ATOM 1688 O O . GLY A 1 208 ? 6.075 -0.776 9.897 1.00 82.25 208 GLY A O 1
ATOM 1689 N N . TYR A 1 209 ? 6.727 -2.877 10.335 1.00 89.31 209 TYR A N 1
ATOM 1690 C CA . TYR A 1 209 ? 5.764 -3.532 9.447 1.00 89.31 209 TYR A CA 1
ATOM 1691 C C . TYR A 1 209 ? 4.771 -4.366 10.248 1.00 89.31 209 TYR A C 1
ATOM 1693 O O . TYR A 1 209 ? 5.030 -4.748 11.386 1.00 89.31 209 TYR A O 1
ATOM 1701 N N . PHE A 1 210 ? 3.632 -4.683 9.648 1.00 90.75 210 PHE A N 1
ATOM 1702 C CA . PHE A 1 210 ? 2.711 -5.671 10.193 1.00 90.75 210 PHE A CA 1
ATOM 1703 C C . PHE A 1 210 ? 2.411 -6.758 9.170 1.00 90.75 210 PHE A C 1
ATOM 1705 O O . PHE A 1 210 ? 2.564 -6.555 7.962 1.00 90.75 210 PHE A O 1
ATOM 1712 N N . SER A 1 211 ? 1.946 -7.905 9.662 1.00 91.25 211 SER A N 1
ATOM 1713 C CA . SER A 1 211 ? 1.326 -8.919 8.827 1.00 91.25 211 SER A CA 1
ATOM 1714 C C . SER A 1 211 ? 0.023 -9.455 9.408 1.00 91.25 211 SER A C 1
ATOM 1716 O O . SER A 1 211 ? -0.116 -9.590 10.628 1.00 91.25 211 SER A O 1
ATOM 1718 N N . ILE A 1 212 ? -0.933 -9.741 8.522 1.00 90.75 212 ILE A N 1
ATOM 1719 C CA . ILE A 1 212 ? -2.250 -10.286 8.872 1.00 90.75 212 ILE A CA 1
ATOM 1720 C C . ILE A 1 212 ? -2.477 -11.569 8.071 1.00 90.75 212 ILE A C 1
ATOM 1722 O O . ILE A 1 212 ? -2.563 -11.499 6.838 1.00 90.75 212 ILE A O 1
ATOM 1726 N N . PRO A 1 213 ? -2.584 -12.734 8.732 1.00 92.38 213 PRO A N 1
ATOM 1727 C CA . PRO A 1 213 ? -2.963 -13.965 8.063 1.00 92.38 213 PRO A CA 1
ATOM 1728 C C . PRO A 1 213 ? -4.460 -13.947 7.746 1.00 92.38 213 PRO A C 1
ATOM 1730 O O . PRO A 1 213 ? -5.294 -13.740 8.627 1.00 92.38 213 PRO A O 1
ATOM 1733 N N . ILE A 1 214 ? -4.812 -14.215 6.492 1.00 92.19 214 ILE A N 1
ATOM 1734 C CA . ILE A 1 214 ? -6.191 -14.389 6.039 1.00 92.19 214 ILE A CA 1
ATOM 1735 C C . ILE A 1 214 ? -6.329 -15.735 5.354 1.00 92.19 214 ILE A C 1
ATOM 1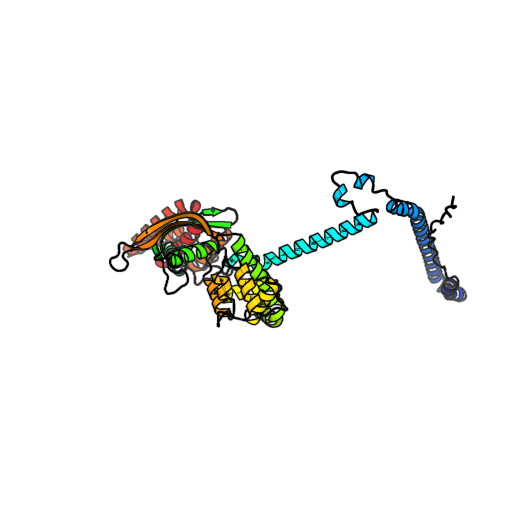737 O O . ILE A 1 214 ? -5.540 -16.106 4.488 1.00 92.19 214 ILE A O 1
ATOM 1741 N N . THR A 1 215 ? -7.358 -16.476 5.740 1.00 94.69 215 THR A N 1
ATOM 1742 C CA . THR A 1 215 ? -7.724 -17.739 5.112 1.00 94.69 215 THR A CA 1
ATOM 1743 C C . THR A 1 215 ? -9.075 -17.597 4.436 1.00 94.69 215 THR A C 1
ATOM 1745 O O . THR A 1 215 ? -10.043 -17.210 5.080 1.00 94.69 215 THR A O 1
ATOM 1748 N N . VAL A 1 216 ? -9.141 -17.940 3.151 1.00 94.75 216 VAL A N 1
ATOM 1749 C CA . VAL A 1 216 ? -10.357 -17.871 2.339 1.00 94.75 216 VAL A CA 1
ATOM 1750 C C . VAL A 1 216 ? -10.661 -19.243 1.761 1.00 94.75 216 VAL A C 1
ATOM 1752 O O . VAL A 1 216 ? -9.809 -19.859 1.114 1.00 94.75 216 VAL A O 1
ATOM 1755 N N . ALA A 1 217 ? -11.885 -19.714 1.980 1.00 95.19 217 ALA A N 1
ATOM 1756 C CA . ALA A 1 217 ? -12.449 -20.853 1.273 1.00 95.19 217 ALA A CA 1
ATOM 1757 C C . ALA A 1 217 ? -13.404 -20.351 0.185 1.00 95.19 217 ALA A C 1
ATOM 1759 O O . ALA A 1 217 ? -14.268 -19.505 0.436 1.00 95.19 217 ALA A O 1
ATOM 1760 N N . PHE A 1 218 ? -13.242 -20.871 -1.028 1.00 94.00 218 PHE A N 1
ATOM 1761 C CA . PHE A 1 218 ? -13.983 -20.414 -2.195 1.00 94.00 218 PHE A CA 1
ATOM 1762 C C . PHE A 1 218 ? -14.357 -21.565 -3.132 1.00 94.00 218 PHE A C 1
ATOM 1764 O O . PHE A 1 218 ? -13.763 -22.644 -3.112 1.00 94.00 218 PHE A O 1
ATOM 1771 N N . THR A 1 219 ? -15.340 -21.312 -3.988 1.00 92.50 219 THR A N 1
ATOM 1772 C CA . THR A 1 219 ? -15.728 -22.164 -5.109 1.00 92.50 219 THR A CA 1
ATOM 1773 C C . THR A 1 219 ? -15.717 -21.331 -6.380 1.00 92.50 219 THR A C 1
ATOM 1775 O O . THR A 1 219 ? -16.529 -20.426 -6.543 1.00 92.50 219 THR A O 1
ATOM 1778 N N . ALA A 1 220 ? -14.806 -21.636 -7.298 1.00 90.38 220 ALA A N 1
ATOM 1779 C CA . ALA A 1 220 ? -14.824 -21.053 -8.629 1.00 90.38 220 ALA A CA 1
ATOM 1780 C C . ALA A 1 220 ? -15.808 -21.813 -9.519 1.00 90.38 220 ALA A C 1
ATOM 1782 O O . ALA A 1 220 ? -15.732 -23.043 -9.653 1.00 90.38 220 ALA A O 1
ATOM 1783 N N . ASN A 1 221 ? -16.724 -21.070 -10.138 1.00 85.56 221 ASN A N 1
ATOM 1784 C CA . ASN A 1 221 ? -17.811 -21.643 -10.928 1.00 85.56 221 ASN A CA 1
ATOM 1785 C C . ASN A 1 221 ? -17.367 -22.134 -12.313 1.00 85.56 221 ASN A C 1
ATOM 1787 O O . ASN A 1 221 ? -18.071 -22.931 -12.937 1.00 85.56 221 ASN A O 1
ATOM 1791 N N . SER A 1 222 ? -16.176 -21.736 -12.768 1.00 86.44 222 SER A N 1
ATOM 1792 C CA . SER A 1 222 ? -15.555 -22.243 -13.987 1.00 86.44 222 SER A CA 1
ATOM 1793 C C . SER A 1 222 ? -14.031 -22.369 -13.844 1.00 86.44 222 SER A C 1
ATOM 1795 O O . SER A 1 222 ? -13.408 -21.827 -12.928 1.00 86.44 222 SER A O 1
ATOM 1797 N N . LYS A 1 223 ? -13.392 -23.070 -14.794 1.00 86.31 223 LYS A N 1
ATOM 1798 C CA . LYS A 1 223 ? -11.920 -23.086 -14.909 1.00 86.31 223 LYS A CA 1
ATOM 1799 C C . LYS A 1 223 ? -11.366 -21.680 -15.153 1.00 86.31 223 LYS A C 1
ATOM 1801 O O . LYS A 1 223 ? -10.259 -21.383 -14.715 1.00 86.31 223 LYS A O 1
ATOM 1806 N N . ARG A 1 224 ? -12.109 -20.840 -15.877 1.00 85.75 224 ARG A N 1
ATOM 1807 C CA . ARG A 1 224 ? -11.681 -19.489 -16.230 1.00 85.75 224 ARG A CA 1
ATOM 1808 C C . ARG A 1 224 ? -11.656 -18.595 -14.995 1.00 85.75 224 ARG A C 1
ATOM 1810 O O . ARG A 1 224 ? -10.609 -18.017 -14.734 1.00 85.75 224 ARG A O 1
ATOM 1817 N N . SER A 1 225 ? -12.725 -18.574 -14.195 1.00 86.75 225 SER A N 1
ATOM 1818 C CA . SER A 1 225 ? -12.760 -17.796 -12.947 1.00 86.75 225 SER A CA 1
ATOM 1819 C C . SER A 1 225 ? -11.668 -18.248 -11.967 1.00 86.75 225 SER A C 1
ATOM 1821 O O . SER A 1 225 ? -11.002 -17.412 -11.361 1.00 86.75 225 SER A O 1
ATOM 1823 N N . PHE A 1 226 ? -11.394 -19.559 -11.888 1.00 88.44 226 PHE A N 1
ATOM 1824 C CA . PHE A 1 226 ? -10.277 -20.084 -11.093 1.00 88.44 226 PHE A CA 1
ATOM 1825 C C . PHE A 1 226 ? -8.915 -19.547 -11.560 1.00 88.44 226 PHE A C 1
ATOM 1827 O O . PHE A 1 226 ? -8.134 -19.065 -10.745 1.00 88.44 226 PHE A O 1
ATOM 1834 N N . LEU A 1 227 ? -8.623 -19.612 -12.864 1.00 87.06 227 LEU A N 1
ATOM 1835 C CA . LEU A 1 227 ? -7.350 -19.124 -13.406 1.00 87.06 227 LEU A CA 1
ATOM 1836 C C . LEU A 1 227 ? -7.188 -17.609 -13.232 1.00 87.06 227 LEU A C 1
ATOM 1838 O O . LEU A 1 227 ? -6.088 -17.163 -12.925 1.00 87.06 227 LEU A O 1
ATOM 1842 N N . MET A 1 228 ? -8.266 -16.834 -13.372 1.00 86.31 228 MET A N 1
ATOM 1843 C CA . MET A 1 228 ? -8.234 -15.385 -13.139 1.00 86.31 228 MET A CA 1
ATOM 1844 C C . MET A 1 228 ? -7.980 -15.046 -11.664 1.00 86.31 228 MET A C 1
ATOM 1846 O O . MET A 1 228 ? -7.236 -14.115 -11.374 1.00 86.31 228 MET A O 1
ATOM 1850 N N . LEU A 1 229 ? -8.521 -15.826 -10.720 1.00 88.44 229 LEU A N 1
ATOM 1851 C CA . LEU A 1 229 ? -8.198 -15.665 -9.300 1.00 88.44 229 LEU A CA 1
ATOM 1852 C C . LEU A 1 229 ? -6.718 -15.960 -9.011 1.00 88.44 229 LEU A C 1
ATOM 1854 O O . LEU A 1 229 ? -6.082 -15.223 -8.260 1.00 88.44 229 LEU A O 1
ATOM 1858 N N . VAL A 1 230 ? -6.170 -17.027 -9.601 1.00 87.50 230 VAL A N 1
ATOM 1859 C CA . VAL A 1 230 ? -4.747 -17.385 -9.462 1.00 87.50 230 VAL A CA 1
ATOM 1860 C C . VAL A 1 230 ? -3.859 -16.260 -10.001 1.00 87.50 230 VAL A C 1
ATOM 1862 O O . VAL A 1 230 ? -2.906 -15.870 -9.329 1.00 87.50 230 VAL A O 1
ATOM 1865 N N . ASP A 1 231 ? -4.201 -15.718 -11.173 1.00 84.31 231 ASP A N 1
ATOM 1866 C CA . ASP A 1 231 ? -3.512 -14.576 -11.782 1.00 84.31 231 ASP A CA 1
ATOM 1867 C C . ASP A 1 231 ? -3.545 -13.361 -10.844 1.00 84.31 231 ASP A C 1
ATOM 1869 O O . ASP A 1 231 ? -2.493 -12.863 -10.444 1.00 84.31 231 ASP A O 1
ATOM 1873 N N . LYS A 1 232 ? -4.738 -12.981 -10.365 1.00 86.75 232 LYS A N 1
ATOM 1874 C CA . LYS A 1 232 ? -4.951 -11.855 -9.441 1.00 86.75 232 LYS A CA 1
ATOM 1875 C C . LYS A 1 232 ? -4.151 -11.985 -8.142 1.00 86.75 232 LYS A C 1
ATOM 1877 O O . LYS A 1 232 ? -3.561 -11.008 -7.690 1.00 86.75 232 LYS A O 1
ATOM 1882 N N . LEU A 1 233 ? -4.109 -13.181 -7.548 1.00 87.88 233 LEU A N 1
ATOM 1883 C CA . LEU A 1 233 ? -3.309 -13.456 -6.349 1.00 87.88 233 LEU A CA 1
ATOM 1884 C C . LEU A 1 233 ? -1.808 -13.321 -6.624 1.00 87.88 233 LEU A C 1
ATOM 1886 O O . LEU A 1 233 ? -1.070 -12.836 -5.771 1.00 87.88 233 LEU A O 1
ATOM 1890 N N . SER A 1 234 ? -1.359 -13.721 -7.814 1.00 87.56 234 SER A N 1
ATOM 1891 C CA . SER A 1 234 ? 0.057 -13.686 -8.171 1.00 87.56 234 SER A CA 1
ATOM 1892 C C . SER A 1 234 ? 0.606 -12.275 -8.398 1.00 87.56 234 SER A C 1
ATOM 1894 O O . SER A 1 234 ? 1.811 -12.080 -8.216 1.00 87.56 234 SER A O 1
ATOM 1896 N N . VAL A 1 235 ? -0.260 -11.296 -8.719 1.00 88.62 235 VAL A N 1
ATOM 1897 C CA . VAL A 1 235 ? 0.127 -9.911 -9.058 1.00 88.62 235 VAL A CA 1
ATOM 1898 C C . VAL A 1 235 ? 1.059 -9.301 -8.004 1.00 88.62 235 VAL A C 1
ATOM 1900 O O . VAL A 1 235 ? 2.097 -8.733 -8.337 1.00 88.62 235 VAL A O 1
ATOM 1903 N N . THR A 1 236 ? 0.720 -9.452 -6.724 1.00 89.94 236 THR A N 1
ATOM 1904 C CA . THR A 1 236 ? 1.495 -8.876 -5.612 1.00 89.94 236 THR A CA 1
ATOM 1905 C C . THR A 1 236 ? 2.129 -9.913 -4.695 1.00 89.94 236 THR A C 1
ATOM 1907 O O . THR A 1 236 ? 2.764 -9.548 -3.705 1.00 89.94 236 THR A O 1
ATOM 1910 N N . SER A 1 237 ? 2.001 -11.201 -5.031 1.00 90.19 237 SER A N 1
ATOM 1911 C CA . SER A 1 237 ? 2.649 -12.294 -4.302 1.00 90.19 237 SER A CA 1
ATOM 1912 C C . SER A 1 237 ? 3.911 -12.831 -4.972 1.00 90.19 237 SER A C 1
ATOM 1914 O O . SER A 1 237 ? 4.560 -13.730 -4.432 1.00 90.19 237 SER A O 1
ATOM 1916 N N . ASN A 1 238 ? 4.256 -12.334 -6.160 1.00 90.62 238 ASN A N 1
ATOM 1917 C CA . ASN A 1 238 ? 5.410 -12.778 -6.931 1.00 90.62 238 ASN A CA 1
ATOM 1918 C C . ASN A 1 238 ? 6.394 -11.623 -7.157 1.00 90.62 238 ASN A C 1
ATOM 1920 O O . ASN A 1 238 ? 6.049 -10.563 -7.673 1.00 90.62 238 ASN A O 1
ATOM 1924 N N . ARG A 1 239 ? 7.663 -11.855 -6.809 1.00 89.50 239 ARG A N 1
ATOM 1925 C CA . ARG A 1 239 ? 8.735 -10.864 -6.947 1.00 89.50 239 ARG A CA 1
ATOM 1926 C C . ARG A 1 239 ? 8.962 -10.410 -8.392 1.00 89.50 239 ARG A C 1
ATOM 1928 O O . ARG A 1 239 ? 9.238 -9.236 -8.610 1.00 89.50 239 ARG A O 1
ATOM 1935 N N . ASN A 1 240 ? 8.886 -11.317 -9.366 1.00 90.44 240 ASN A N 1
ATOM 1936 C CA . ASN A 1 240 ? 9.126 -10.975 -10.772 1.00 90.44 240 ASN A CA 1
ATOM 1937 C C . ASN A 1 240 ? 8.030 -10.043 -11.292 1.00 90.44 240 ASN A C 1
ATOM 1939 O O . ASN A 1 240 ? 8.301 -9.077 -11.991 1.00 90.44 240 ASN A O 1
ATOM 1943 N N . THR A 1 241 ? 6.803 -10.325 -10.885 1.00 91.38 241 THR A N 1
ATOM 1944 C CA . THR A 1 241 ? 5.602 -9.562 -11.195 1.00 91.38 241 THR A CA 1
ATOM 1945 C C . THR A 1 241 ? 5.671 -8.152 -10.595 1.00 91.38 241 THR A C 1
ATOM 1947 O O . THR A 1 241 ? 5.514 -7.172 -11.318 1.00 91.38 241 THR A O 1
ATOM 1950 N N . LEU A 1 242 ? 6.048 -8.020 -9.317 1.00 90.88 242 LEU A N 1
ATOM 1951 C CA . LEU A 1 242 ? 6.323 -6.711 -8.705 1.00 90.88 242 LEU A CA 1
ATOM 1952 C C . LEU A 1 242 ? 7.436 -5.956 -9.449 1.00 90.88 242 LEU A C 1
ATOM 1954 O O . LEU A 1 242 ? 7.267 -4.792 -9.796 1.00 90.88 242 LEU A O 1
ATOM 1958 N N . SER A 1 243 ? 8.528 -6.643 -9.798 1.00 90.56 243 SER A N 1
ATOM 1959 C CA . SER A 1 243 ? 9.635 -6.040 -10.550 1.00 90.56 243 SER A CA 1
ATOM 1960 C C . SER A 1 243 ? 9.211 -5.491 -11.916 1.00 90.56 243 SER A C 1
ATOM 1962 O O . SER A 1 243 ? 9.794 -4.509 -12.365 1.00 90.56 243 SER A O 1
ATOM 1964 N N . LEU A 1 244 ? 8.232 -6.106 -12.588 1.00 93.31 244 LEU A N 1
ATOM 1965 C CA . LEU A 1 244 ? 7.701 -5.608 -13.861 1.00 93.31 244 LEU A CA 1
ATOM 1966 C C . LEU A 1 244 ? 6.887 -4.320 -13.673 1.00 93.31 244 LEU A C 1
ATOM 1968 O O . LEU A 1 244 ? 6.971 -3.417 -14.509 1.00 93.31 244 LEU A O 1
ATOM 1972 N N . ILE A 1 245 ? 6.105 -4.216 -12.594 1.00 93.56 245 ILE A N 1
ATOM 1973 C CA . ILE A 1 245 ? 5.377 -2.983 -12.261 1.00 93.56 245 ILE A CA 1
ATOM 1974 C C . ILE A 1 245 ? 6.379 -1.875 -11.922 1.00 93.56 245 ILE A C 1
ATOM 1976 O O . ILE A 1 245 ? 6.293 -0.785 -12.486 1.00 93.56 245 ILE A O 1
ATOM 1980 N N . ASP A 1 246 ? 7.373 -2.165 -11.083 1.00 92.88 246 ASP A N 1
ATOM 1981 C CA . ASP A 1 246 ? 8.408 -1.202 -10.694 1.00 92.88 246 ASP A CA 1
ATOM 1982 C C . ASP A 1 246 ? 9.183 -0.686 -11.918 1.00 92.88 246 ASP A C 1
ATOM 1984 O O . ASP A 1 246 ? 9.389 0.520 -12.076 1.00 92.88 246 ASP A O 1
ATOM 1988 N N . GLU A 1 247 ? 9.545 -1.587 -12.838 1.00 92.69 247 GLU A N 1
ATOM 1989 C CA . GLU A 1 247 ? 10.188 -1.227 -14.103 1.00 92.69 247 GLU A CA 1
ATOM 1990 C C . GLU A 1 247 ? 9.290 -0.317 -14.952 1.00 92.69 247 GLU A C 1
ATOM 1992 O O . GLU A 1 247 ? 9.756 0.700 -15.468 1.00 92.69 247 GLU A O 1
ATOM 1997 N N . PHE A 1 248 ? 7.993 -0.619 -15.060 1.00 95.12 248 PHE A N 1
ATOM 1998 C CA . PHE A 1 248 ? 7.059 0.246 -15.781 1.00 95.12 248 PHE A CA 1
ATOM 1999 C C . PHE A 1 248 ? 7.033 1.659 -15.182 1.00 95.12 248 PHE A C 1
ATOM 2001 O O . PHE A 1 248 ? 7.125 2.641 -15.920 1.00 95.12 248 PHE A O 1
ATOM 2008 N N . PHE A 1 249 ? 6.955 1.783 -13.854 1.00 95.62 249 PHE A N 1
ATOM 2009 C CA . PHE A 1 249 ? 6.923 3.088 -13.190 1.00 95.62 249 PHE A CA 1
ATOM 2010 C C . PHE A 1 249 ? 8.229 3.862 -13.299 1.00 95.62 249 PHE A C 1
ATOM 2012 O O . PHE A 1 249 ? 8.196 5.094 -13.341 1.00 95.62 249 PHE A O 1
ATOM 2019 N N . TYR A 1 250 ? 9.366 3.175 -13.390 1.00 94.94 250 TYR A N 1
ATOM 2020 C CA . TYR A 1 250 ? 10.630 3.824 -13.712 1.00 94.94 250 TYR A CA 1
ATOM 2021 C C . TYR A 1 250 ? 10.547 4.550 -15.061 1.00 94.94 250 TYR A C 1
ATOM 2023 O O . TYR A 1 250 ? 10.827 5.749 -15.121 1.00 94.94 250 TYR A O 1
ATOM 2031 N N . TYR A 1 251 ? 10.097 3.873 -16.121 1.00 95.31 251 TYR A N 1
ATOM 2032 C CA . TYR A 1 251 ? 9.941 4.497 -17.441 1.00 95.31 251 TYR A CA 1
ATOM 2033 C C . TYR A 1 251 ? 8.829 5.552 -17.461 1.00 95.31 251 TYR A C 1
ATOM 2035 O O . TYR A 1 251 ? 9.026 6.631 -18.022 1.00 95.31 251 TYR A O 1
ATOM 2043 N N . LEU A 1 252 ? 7.710 5.293 -16.778 1.00 96.38 252 LEU A N 1
ATOM 2044 C CA . LEU A 1 252 ? 6.613 6.251 -16.635 1.00 96.38 252 LEU A CA 1
ATOM 2045 C C . LEU A 1 252 ? 7.092 7.565 -16.022 1.00 96.38 252 LEU A C 1
ATOM 2047 O O . LEU A 1 252 ? 6.818 8.640 -16.551 1.00 96.38 252 LEU A O 1
ATOM 2051 N N . ARG A 1 253 ? 7.856 7.485 -14.930 1.00 95.50 253 ARG A N 1
ATOM 2052 C CA . ARG A 1 253 ? 8.448 8.649 -14.272 1.00 95.50 253 ARG A CA 1
ATOM 2053 C C . ARG A 1 253 ? 9.327 9.443 -15.238 1.00 95.50 253 ARG A C 1
ATOM 2055 O O . ARG A 1 253 ? 9.226 10.667 -15.270 1.00 95.50 253 ARG A O 1
ATOM 2062 N N . GLN A 1 254 ? 10.183 8.776 -16.013 1.00 94.31 254 GLN A N 1
ATOM 2063 C CA . GLN A 1 254 ? 11.058 9.458 -16.975 1.00 94.31 254 GLN A CA 1
ATOM 2064 C C . GLN A 1 254 ? 10.248 10.205 -18.041 1.00 94.31 254 GLN A C 1
ATOM 2066 O O . GLN A 1 254 ? 10.540 11.365 -18.333 1.00 94.31 254 GLN A O 1
ATOM 2071 N N . GLU A 1 255 ? 9.196 9.585 -18.576 1.00 96.06 255 GLU A N 1
ATOM 2072 C CA . GLU A 1 255 ? 8.358 10.211 -19.601 1.00 96.06 255 GLU A CA 1
ATOM 2073 C C . GLU A 1 255 ? 7.476 11.337 -19.048 1.00 96.06 255 GLU A C 1
ATOM 2075 O O . GLU A 1 255 ? 7.360 12.377 -19.698 1.00 96.06 255 GLU A O 1
ATOM 2080 N N . ILE A 1 256 ? 6.963 11.222 -17.817 1.00 96.56 256 ILE A N 1
ATOM 2081 C CA . ILE A 1 256 ? 6.327 12.343 -17.102 1.00 96.56 256 ILE A CA 1
ATOM 2082 C C . ILE A 1 256 ? 7.313 13.512 -16.998 1.00 96.56 256 ILE A C 1
ATOM 2084 O O . ILE A 1 256 ? 7.003 14.627 -17.414 1.00 96.56 256 ILE A O 1
ATOM 2088 N N . LYS A 1 257 ? 8.538 13.265 -16.519 1.00 94.94 257 LYS A N 1
ATOM 2089 C CA . LYS A 1 257 ? 9.566 14.309 -16.392 1.00 94.94 257 LYS A CA 1
ATOM 2090 C C . LYS A 1 257 ? 10.000 14.896 -17.730 1.00 94.94 257 LYS A C 1
ATOM 2092 O O . LYS A 1 257 ? 10.545 15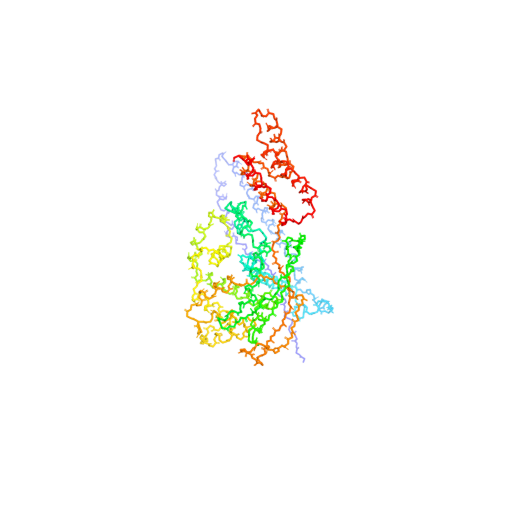.991 -17.754 1.00 94.94 257 LYS A O 1
ATOM 2097 N N . LYS A 1 258 ? 9.795 14.205 -18.842 1.00 94.94 258 LYS A N 1
ATOM 2098 C CA . LYS A 1 258 ? 10.137 14.709 -20.174 1.00 94.94 258 LYS A CA 1
ATOM 2099 C C . LYS A 1 258 ? 8.999 15.517 -20.793 1.00 94.94 258 LYS A C 1
ATOM 2101 O O . LYS A 1 258 ? 9.257 16.551 -21.401 1.00 94.94 258 LYS A O 1
ATOM 2106 N N . GLN A 1 259 ? 7.761 15.051 -20.648 1.00 96.38 259 GLN A N 1
ATOM 2107 C CA . GLN A 1 259 ? 6.595 15.597 -21.350 1.00 96.38 259 GLN A CA 1
ATOM 2108 C C . GLN A 1 259 ? 5.785 16.596 -20.513 1.00 96.38 259 GLN A C 1
ATOM 2110 O O . GLN A 1 259 ? 5.102 17.434 -21.093 1.00 96.38 259 GLN A O 1
ATOM 2115 N N . LYS A 1 260 ? 5.861 16.521 -19.178 1.00 95.94 260 LYS A N 1
ATOM 2116 C CA . LYS A 1 260 ? 4.972 17.230 -18.239 1.00 95.94 260 LYS A CA 1
ATOM 2117 C C . LYS A 1 260 ? 5.687 18.231 -17.332 1.00 95.94 260 LYS A C 1
ATOM 2119 O O . LYS A 1 260 ? 5.258 18.487 -16.213 1.00 95.94 260 LYS A O 1
ATOM 2124 N N . GLN A 1 261 ? 6.814 18.784 -17.783 1.00 94.69 261 GLN A N 1
ATOM 2125 C CA . GLN A 1 261 ? 7.588 19.762 -17.003 1.00 94.69 261 GLN A CA 1
ATOM 2126 C C . GLN A 1 261 ? 6.779 20.999 -16.567 1.00 94.69 261 GLN A C 1
ATOM 2128 O O . GLN A 1 261 ? 6.866 21.367 -15.394 1.00 94.69 261 GLN A O 1
ATOM 2133 N N . PRO A 1 262 ? 5.967 21.633 -17.438 1.00 93.81 262 PRO A N 1
ATOM 2134 C CA . PRO A 1 262 ? 5.115 22.750 -17.023 1.00 93.81 262 PRO A CA 1
ATOM 2135 C C . PRO A 1 262 ? 4.113 22.362 -15.929 1.00 93.81 262 PRO A C 1
ATOM 2137 O O . PRO A 1 262 ? 3.924 23.105 -14.967 1.00 93.81 262 PRO A O 1
ATOM 2140 N N . GLU A 1 263 ? 3.499 21.187 -16.052 1.00 94.44 263 GLU A N 1
ATOM 2141 C CA . GLU A 1 263 ? 2.543 20.657 -15.087 1.00 94.44 263 GLU A CA 1
ATOM 2142 C C . GLU A 1 263 ? 3.230 20.335 -13.757 1.00 94.44 263 GLU A C 1
ATOM 2144 O O . GLU A 1 263 ? 2.712 20.711 -12.711 1.00 94.44 263 GLU A O 1
ATOM 2149 N N . ILE A 1 264 ? 4.427 19.737 -13.774 1.00 93.62 264 ILE A N 1
ATOM 2150 C CA . ILE A 1 264 ? 5.236 19.508 -12.565 1.00 93.62 264 ILE A CA 1
ATOM 2151 C C . ILE A 1 264 ? 5.539 20.837 -11.867 1.00 93.62 264 ILE A C 1
ATOM 2153 O O . ILE A 1 264 ? 5.370 20.934 -10.655 1.00 93.62 264 ILE A O 1
ATOM 2157 N N . ALA A 1 265 ? 5.933 21.875 -12.609 1.00 91.88 265 ALA A N 1
ATOM 2158 C CA . ALA A 1 265 ? 6.194 23.190 -12.027 1.00 91.88 265 ALA A CA 1
ATOM 2159 C C . ALA A 1 265 ? 4.939 23.798 -11.370 1.00 91.88 265 ALA A C 1
ATOM 2161 O O . ALA A 1 265 ? 5.047 24.390 -10.293 1.00 91.88 265 ALA A O 1
ATOM 2162 N N . SER A 1 266 ? 3.755 23.608 -11.969 1.00 91.31 266 SER A N 1
ATOM 2163 C CA . SER A 1 266 ? 2.477 23.995 -11.349 1.00 91.31 266 SER A CA 1
ATOM 2164 C C . SER A 1 266 ? 2.218 23.207 -10.067 1.00 91.31 266 SER A C 1
ATOM 2166 O O . SER A 1 266 ? 1.946 23.806 -9.034 1.00 91.31 266 SER A O 1
ATOM 2168 N N . LEU A 1 267 ? 2.391 21.881 -10.093 1.00 90.06 267 LEU A N 1
ATOM 2169 C CA . LEU A 1 267 ? 2.197 21.029 -8.915 1.00 90.06 267 LEU A CA 1
ATOM 2170 C C . LEU A 1 267 ? 3.134 21.407 -7.767 1.00 90.06 267 LEU A C 1
ATOM 2172 O O . LEU A 1 267 ? 2.720 21.387 -6.611 1.00 90.06 267 LEU A O 1
ATOM 2176 N N . VAL A 1 268 ? 4.384 21.772 -8.067 1.00 89.88 268 VAL A N 1
ATOM 2177 C CA . VAL A 1 268 ? 5.318 22.277 -7.055 1.00 89.88 268 VAL A CA 1
ATOM 2178 C C . VAL A 1 268 ? 4.763 23.553 -6.431 1.00 89.88 268 VAL A C 1
ATOM 2180 O O . VAL A 1 268 ? 4.762 23.662 -5.208 1.00 89.88 268 VAL A O 1
ATOM 2183 N N . ALA A 1 269 ? 4.259 24.499 -7.225 1.00 86.50 269 ALA A N 1
ATOM 2184 C CA . ALA A 1 269 ? 3.670 25.729 -6.697 1.00 86.50 269 ALA A CA 1
ATOM 2185 C C . ALA A 1 269 ? 2.424 25.454 -5.834 1.00 86.50 269 ALA A C 1
ATOM 2187 O O . ALA A 1 269 ? 2.318 25.989 -4.728 1.00 86.50 269 ALA A O 1
ATOM 2188 N N . ASP A 1 270 ? 1.533 24.580 -6.301 1.00 85.44 270 ASP A N 1
ATOM 2189 C CA . ASP A 1 270 ? 0.258 24.277 -5.646 1.00 85.44 270 ASP A CA 1
ATOM 2190 C C . ASP A 1 270 ? 0.466 23.498 -4.336 1.00 85.44 270 ASP A C 1
ATOM 2192 O O . ASP A 1 270 ? -0.097 23.833 -3.289 1.00 85.44 270 ASP A O 1
ATOM 2196 N N . TYR A 1 271 ? 1.336 22.485 -4.360 1.00 86.75 271 TYR A N 1
ATOM 2197 C CA . TYR A 1 271 ? 1.544 21.576 -3.233 1.00 86.75 271 TYR A CA 1
ATOM 2198 C C . TYR A 1 271 ? 2.689 21.968 -2.302 1.00 86.75 271 TYR A C 1
ATOM 2200 O O . TYR A 1 271 ? 2.800 21.379 -1.229 1.00 86.75 271 TYR A O 1
ATOM 2208 N N . SER A 1 272 ? 3.498 22.984 -2.621 1.00 83.81 272 SER A N 1
ATOM 2209 C CA . SER A 1 272 ? 4.541 23.487 -1.704 1.00 83.81 272 SER A CA 1
ATOM 2210 C C . SER A 1 272 ? 3.982 23.899 -0.338 1.00 83.81 272 SER A C 1
ATOM 2212 O O . SER A 1 272 ? 4.663 23.773 0.677 1.00 83.81 272 SER A O 1
ATOM 2214 N N . SER A 1 273 ? 2.736 24.382 -0.299 1.00 81.62 273 SER A N 1
ATOM 2215 C CA . SER A 1 273 ? 2.047 24.744 0.948 1.00 81.62 273 SER A CA 1
ATOM 2216 C C . SER A 1 273 ? 1.629 23.532 1.791 1.00 81.62 273 SER A C 1
ATOM 2218 O O . SER A 1 273 ? 1.471 23.653 3.003 1.00 81.62 273 SER A O 1
ATOM 2220 N N . VAL A 1 274 ? 1.472 22.371 1.151 1.00 82.19 274 VAL A N 1
ATOM 2221 C CA . VAL A 1 274 ? 0.954 21.132 1.742 1.00 82.19 274 VAL A CA 1
ATOM 2222 C C . VAL A 1 274 ? 2.095 20.190 2.130 1.00 82.19 274 VAL A C 1
ATOM 2224 O O . VAL A 1 274 ? 2.131 19.698 3.254 1.00 82.19 274 VAL A O 1
ATOM 2227 N N . LEU A 1 275 ? 3.046 19.968 1.220 1.00 84.38 275 LEU A N 1
ATOM 2228 C CA . LEU A 1 275 ? 4.177 19.054 1.401 1.00 84.38 275 LEU A CA 1
ATOM 2229 C C . LEU A 1 275 ? 5.416 19.740 2.004 1.00 84.38 275 LEU A C 1
ATOM 2231 O O . LEU A 1 275 ? 6.266 19.075 2.589 1.00 84.38 275 LEU A O 1
ATOM 2235 N N . GLY A 1 276 ? 5.515 21.066 1.888 1.00 77.62 276 GLY A N 1
ATOM 2236 C CA . GLY A 1 276 ? 6.682 21.847 2.297 1.00 77.62 276 GLY A CA 1
ATOM 2237 C C . GLY A 1 276 ? 7.579 22.258 1.125 1.00 77.62 276 GLY A C 1
ATOM 2238 O O . GLY A 1 276 ? 7.551 21.680 0.041 1.00 77.62 276 GLY A O 1
ATOM 2239 N N . LEU A 1 277 ? 8.388 23.298 1.345 1.00 77.25 277 LEU A N 1
ATOM 2240 C CA . LEU A 1 277 ? 9.259 23.880 0.321 1.00 77.25 277 LEU A CA 1
ATOM 2241 C C . LEU A 1 277 ? 10.532 23.047 0.106 1.00 77.25 277 LEU A C 1
ATOM 2243 O O . LEU A 1 277 ? 11.150 22.579 1.058 1.00 77.25 277 LEU A O 1
ATOM 2247 N N . GLY A 1 278 ? 10.978 22.953 -1.151 1.00 77.56 278 GLY A N 1
ATOM 2248 C CA . GLY A 1 278 ? 12.300 22.412 -1.501 1.00 77.56 278 GLY A CA 1
ATOM 2249 C C . GLY A 1 278 ? 12.405 20.885 -1.576 1.00 77.56 278 GLY A C 1
ATOM 2250 O O . GLY A 1 278 ? 13.518 20.368 -1.647 1.00 77.56 278 GLY A O 1
ATOM 2251 N N . LEU A 1 279 ? 11.281 20.163 -1.574 1.00 85.12 279 LEU A N 1
ATOM 2252 C CA . LEU A 1 279 ? 11.267 18.722 -1.842 1.00 85.12 279 LEU A CA 1
ATOM 2253 C C . LEU A 1 279 ? 11.685 18.397 -3.285 1.00 85.12 279 LEU A C 1
ATOM 2255 O O . LEU A 1 279 ? 11.601 19.238 -4.183 1.00 85.12 279 LEU A O 1
ATOM 2259 N N . ALA A 1 280 ? 12.125 17.158 -3.511 1.00 88.94 280 ALA A N 1
ATOM 2260 C CA . ALA A 1 280 ? 12.442 16.672 -4.848 1.00 88.94 280 ALA A CA 1
ATOM 2261 C C . ALA A 1 280 ? 11.172 16.577 -5.712 1.00 88.94 280 ALA A C 1
ATOM 2263 O O . ALA A 1 280 ? 10.110 16.198 -5.222 1.00 88.94 280 ALA A O 1
ATOM 2264 N N . GLU A 1 281 ? 11.292 16.850 -7.017 1.00 90.19 281 GLU A N 1
ATOM 2265 C CA . GLU A 1 281 ? 10.189 16.725 -7.991 1.00 90.19 281 GLU A CA 1
ATOM 2266 C C . GLU A 1 281 ? 9.480 15.367 -7.911 1.00 90.19 281 GLU A C 1
ATOM 2268 O O . GLU A 1 281 ? 8.268 15.279 -8.079 1.00 90.19 281 GLU A O 1
ATOM 2273 N N . ASP A 1 282 ? 10.235 14.308 -7.621 1.00 92.38 282 ASP A N 1
ATOM 2274 C CA . ASP A 1 282 ? 9.734 12.936 -7.557 1.00 92.38 282 ASP A CA 1
ATOM 2275 C C . ASP A 1 282 ? 8.705 12.734 -6.444 1.00 92.38 282 ASP A C 1
ATOM 2277 O O . ASP A 1 282 ? 7.753 11.975 -6.622 1.00 92.38 282 ASP A O 1
ATOM 2281 N N . THR A 1 283 ? 8.830 13.479 -5.345 1.00 91.69 283 THR A N 1
ATOM 2282 C CA . THR A 1 283 ? 7.852 13.478 -4.254 1.00 91.69 283 THR A CA 1
ATOM 2283 C C . THR A 1 283 ? 6.543 14.135 -4.690 1.00 91.69 283 THR A C 1
ATOM 2285 O O . THR A 1 283 ? 5.470 13.610 -4.404 1.00 91.69 283 THR A O 1
ATOM 2288 N N . TYR A 1 284 ? 6.607 15.233 -5.452 1.00 91.75 284 TYR A N 1
ATOM 2289 C CA . TYR A 1 284 ? 5.413 15.885 -6.004 1.00 91.75 284 TYR A CA 1
ATOM 2290 C C . TYR A 1 284 ? 4.717 15.019 -7.054 1.00 91.75 284 TYR A C 1
ATOM 2292 O O . TYR A 1 284 ? 3.489 14.924 -7.053 1.00 91.75 284 TYR A O 1
ATOM 2300 N N . ILE A 1 285 ? 5.489 14.361 -7.928 1.00 93.75 285 ILE A N 1
ATOM 2301 C CA . ILE A 1 285 ? 4.958 13.398 -8.903 1.00 93.75 285 ILE A CA 1
ATOM 2302 C C . ILE A 1 285 ? 4.264 12.252 -8.165 1.00 93.75 285 ILE A C 1
ATOM 2304 O O . ILE A 1 285 ? 3.124 11.922 -8.487 1.00 93.75 285 ILE A O 1
ATOM 2308 N N . GLY A 1 286 ? 4.922 11.680 -7.154 1.00 93.62 286 GLY A N 1
ATOM 2309 C CA . GLY A 1 286 ? 4.366 10.605 -6.342 1.00 93.62 286 GLY A CA 1
ATOM 2310 C C . GLY A 1 286 ? 3.054 10.994 -5.665 1.00 93.62 286 GLY A C 1
ATOM 2311 O O . GLY A 1 286 ? 2.047 10.310 -5.842 1.00 93.62 286 GLY A O 1
ATOM 2312 N N . TYR A 1 287 ? 3.029 12.148 -4.993 1.00 91.88 287 TYR A N 1
ATOM 2313 C CA . TYR A 1 287 ? 1.827 12.683 -4.352 1.00 91.88 287 TYR A CA 1
ATOM 2314 C C . TYR A 1 287 ? 0.685 12.928 -5.348 1.00 91.88 287 TYR A C 1
ATOM 2316 O O . TYR A 1 287 ? -0.462 12.562 -5.090 1.00 91.88 287 TYR A O 1
ATOM 2324 N N . ALA A 1 288 ? 0.984 13.497 -6.520 1.00 92.25 288 ALA A N 1
ATOM 2325 C CA . ALA A 1 288 ? -0.014 13.734 -7.559 1.00 92.25 288 ALA A CA 1
ATOM 2326 C C . ALA A 1 288 ? -0.603 12.423 -8.107 1.00 92.25 288 ALA A C 1
ATOM 2328 O O . ALA A 1 288 ? -1.818 12.326 -8.294 1.00 92.25 288 ALA A O 1
ATOM 2329 N N . LEU A 1 289 ? 0.228 11.397 -8.323 1.00 93.62 289 LEU A N 1
ATOM 2330 C CA . LEU A 1 289 ? -0.231 10.067 -8.734 1.00 93.62 289 LEU A CA 1
ATOM 2331 C C . LEU A 1 289 ? -1.098 9.413 -7.653 1.00 93.62 289 LEU A C 1
ATOM 2333 O O . LEU A 1 289 ? -2.173 8.896 -7.965 1.00 93.62 289 LEU A O 1
ATOM 2337 N N . TYR A 1 290 ? -0.676 9.490 -6.391 1.00 91.69 290 TYR A N 1
ATOM 2338 C CA . TYR A 1 290 ? -1.428 8.964 -5.255 1.00 91.69 290 TYR A CA 1
ATOM 2339 C C . TYR A 1 290 ? -2.802 9.628 -5.122 1.00 91.69 290 TYR A C 1
ATOM 2341 O O . TYR A 1 290 ? -3.824 8.939 -5.129 1.00 91.69 290 TYR A O 1
ATOM 2349 N N . ASN A 1 291 ? -2.855 10.962 -5.107 1.00 89.31 291 ASN A N 1
ATOM 2350 C CA . ASN A 1 291 ? -4.108 11.713 -5.015 1.00 89.31 291 ASN A CA 1
ATOM 2351 C C . ASN A 1 291 ? -5.029 11.491 -6.212 1.00 89.31 291 ASN A C 1
ATOM 2353 O O . ASN A 1 291 ? -6.250 11.513 -6.056 1.00 89.31 291 ASN A O 1
ATOM 2357 N N . ARG A 1 292 ? -4.475 11.261 -7.404 1.00 90.50 292 ARG A N 1
ATOM 2358 C CA . ARG A 1 292 ? -5.266 10.907 -8.584 1.00 90.50 292 ARG A CA 1
ATOM 2359 C C . ARG A 1 292 ? -5.927 9.540 -8.431 1.00 90.50 292 ARG A C 1
ATOM 2361 O O . ARG A 1 292 ? -7.070 9.372 -8.863 1.00 90.50 292 ARG A O 1
ATOM 2368 N N . ILE A 1 293 ? -5.207 8.554 -7.898 1.00 89.81 293 ILE A N 1
ATOM 2369 C CA . ILE A 1 293 ? -5.682 7.166 -7.820 1.00 89.81 293 ILE A CA 1
ATOM 2370 C C . ILE A 1 293 ? -6.632 6.980 -6.636 1.00 89.81 293 ILE A C 1
ATOM 2372 O O . ILE A 1 293 ? -7.733 6.467 -6.832 1.00 89.81 293 ILE A O 1
ATOM 2376 N N . PHE A 1 294 ? -6.243 7.441 -5.446 1.00 85.75 294 PHE A N 1
ATOM 2377 C CA . PHE A 1 294 ? -6.952 7.173 -4.189 1.00 85.75 294 PHE A CA 1
ATOM 2378 C C . PHE A 1 294 ? -7.709 8.380 -3.620 1.00 85.75 294 PHE A C 1
ATOM 2380 O O . PHE A 1 294 ? -8.499 8.220 -2.691 1.00 85.75 294 PHE A O 1
ATOM 2387 N N . GLY A 1 295 ? -7.487 9.577 -4.164 1.00 82.62 295 GLY A N 1
ATOM 2388 C CA . GLY A 1 295 ? -8.134 10.815 -3.733 1.00 82.62 295 GLY A CA 1
ATOM 2389 C C . GLY A 1 295 ? -9.043 11.430 -4.800 1.00 82.62 295 GLY A C 1
ATOM 2390 O O . GLY A 1 295 ? -9.500 10.776 -5.741 1.00 82.62 295 GLY A O 1
ATOM 2391 N N . SER A 1 296 ? -9.300 12.729 -4.648 1.00 78.94 296 SER A N 1
ATOM 2392 C CA . SER A 1 296 ? -10.070 13.550 -5.590 1.00 78.94 296 SER A CA 1
ATOM 2393 C C . SER A 1 296 ? -9.190 14.289 -6.606 1.00 78.94 296 SER A C 1
ATOM 2395 O O . SER A 1 296 ? -9.643 15.262 -7.204 1.00 78.94 296 SER A O 1
ATOM 2397 N N . GLY A 1 297 ? -7.925 13.886 -6.759 1.00 78.62 297 GLY A N 1
ATOM 2398 C CA . GLY A 1 297 ? -6.970 14.568 -7.626 1.00 78.62 297 GLY A CA 1
ATOM 2399 C C . GLY A 1 297 ? -7.360 14.481 -9.101 1.00 78.62 297 GLY A C 1
ATOM 2400 O O . GLY A 1 297 ? -7.749 13.418 -9.595 1.00 78.62 297 GLY A O 1
ATOM 2401 N N . GLU A 1 298 ? -7.223 15.599 -9.812 1.00 82.50 298 GLU A N 1
ATOM 2402 C CA . GLU A 1 298 ? -7.398 15.630 -11.261 1.00 82.50 298 GLU A CA 1
ATOM 2403 C C . GLU A 1 298 ? -6.253 14.917 -11.983 1.00 82.50 298 GLU A C 1
ATOM 2405 O O . GLU A 1 298 ? -5.144 14.736 -11.472 1.00 82.50 298 GLU A O 1
ATOM 2410 N N . ASN A 1 299 ? -6.529 14.493 -13.212 1.00 82.19 299 ASN A N 1
ATOM 2411 C CA . ASN A 1 299 ? -5.533 13.844 -14.040 1.00 82.19 299 ASN A CA 1
ATOM 2412 C C . ASN A 1 299 ? -4.643 14.872 -14.757 1.00 82.19 299 ASN A C 1
ATOM 2414 O O . ASN A 1 299 ? -4.987 15.329 -15.843 1.00 82.19 299 ASN A O 1
ATOM 2418 N N . THR A 1 300 ? -3.500 15.207 -14.158 1.00 87.81 300 THR A N 1
ATOM 2419 C CA . THR A 1 300 ? -2.571 16.224 -14.686 1.00 87.81 300 THR A CA 1
ATOM 2420 C C . THR A 1 300 ? -1.322 15.639 -15.348 1.00 87.81 300 THR A C 1
ATOM 2422 O O . THR A 1 300 ? -0.826 16.191 -16.327 1.00 87.81 300 THR A O 1
ATOM 2425 N N . LEU A 1 301 ? -0.812 14.509 -14.845 1.00 93.81 301 LEU A N 1
ATOM 2426 C CA . LEU A 1 301 ? 0.478 13.949 -15.275 1.00 93.81 301 LEU A CA 1
ATOM 2427 C C . LEU A 1 301 ? 0.371 12.774 -16.252 1.00 93.81 301 LEU A C 1
ATOM 2429 O O . LEU A 1 301 ? 1.352 12.458 -16.918 1.00 93.81 301 LEU A O 1
ATOM 2433 N N . ILE A 1 302 ? -0.784 12.110 -16.333 1.00 94.00 302 ILE A N 1
ATOM 2434 C CA . ILE A 1 302 ? -0.940 10.871 -17.102 1.00 94.00 302 ILE A CA 1
ATOM 2435 C C . ILE A 1 302 ? -1.925 11.081 -18.243 1.00 94.00 302 ILE A C 1
ATOM 2437 O O . ILE A 1 302 ? -3.108 11.305 -18.023 1.00 94.00 302 ILE A O 1
ATOM 2441 N N . ASP A 1 303 ? -1.469 10.923 -19.473 1.00 92.44 303 ASP A N 1
ATOM 2442 C CA . ASP A 1 303 ? -2.335 10.842 -20.644 1.00 92.44 303 ASP A CA 1
ATOM 2443 C C . ASP A 1 303 ? -1.896 9.686 -21.553 1.00 92.44 303 ASP A C 1
ATOM 2445 O O . ASP A 1 303 ? -0.920 8.982 -21.269 1.00 92.44 303 ASP A O 1
ATOM 2449 N N . ASP A 1 304 ? -2.638 9.478 -22.640 1.00 90.75 304 ASP A N 1
ATOM 2450 C CA . ASP A 1 304 ? -2.336 8.442 -23.628 1.00 90.75 304 ASP A CA 1
ATOM 2451 C C . ASP A 1 304 ? -0.903 8.551 -24.170 1.00 90.75 304 ASP A C 1
ATOM 2453 O O . ASP A 1 304 ? -0.249 7.529 -24.367 1.00 90.75 304 ASP A O 1
ATOM 2457 N N . SER A 1 305 ? -0.406 9.775 -24.395 1.00 92.50 305 SER A N 1
ATOM 2458 C CA . SER A 1 305 ? 0.938 10.016 -24.936 1.00 92.50 305 SER A CA 1
ATOM 2459 C C . SER A 1 305 ? 2.009 9.593 -23.938 1.00 92.50 305 SER A C 1
ATOM 2461 O O . SER A 1 305 ? 2.960 8.901 -24.301 1.00 92.50 305 SER A O 1
ATOM 2463 N N . VAL A 1 306 ? 1.844 9.955 -22.665 1.00 95.50 306 VAL A N 1
ATOM 2464 C CA . VAL A 1 306 ? 2.766 9.556 -21.598 1.00 95.50 306 VAL A CA 1
ATOM 2465 C C . VAL A 1 306 ? 2.819 8.031 -21.482 1.00 95.50 306 VAL A C 1
ATOM 2467 O O . VAL A 1 306 ? 3.914 7.467 -21.460 1.00 95.50 306 VAL A O 1
ATOM 2470 N N . ILE A 1 307 ? 1.671 7.345 -21.477 1.00 94.12 307 ILE A N 1
ATOM 2471 C CA . ILE A 1 307 ? 1.623 5.875 -21.390 1.00 94.12 307 ILE A CA 1
ATOM 2472 C C . ILE A 1 307 ? 2.257 5.229 -22.630 1.00 94.12 307 ILE A C 1
ATOM 2474 O O . ILE A 1 307 ? 3.081 4.323 -22.495 1.00 94.12 307 ILE A O 1
ATOM 2478 N N . GLU A 1 308 ? 1.934 5.713 -23.830 1.00 92.88 308 GLU A N 1
ATOM 2479 C CA . GLU A 1 308 ? 2.491 5.194 -25.082 1.00 92.88 308 GLU A CA 1
ATOM 2480 C C . GLU A 1 308 ? 4.020 5.309 -25.119 1.00 92.88 308 GLU A C 1
ATOM 2482 O O . GLU A 1 308 ? 4.712 4.334 -25.417 1.00 92.88 308 GLU A O 1
ATOM 2487 N N . GLN A 1 309 ? 4.563 6.481 -24.785 1.00 93.94 309 GLN A N 1
ATOM 2488 C CA . GLN A 1 309 ? 6.011 6.703 -24.784 1.00 93.94 309 GLN A CA 1
ATOM 2489 C C . GLN A 1 309 ? 6.711 5.911 -23.677 1.00 93.94 309 GLN A C 1
ATOM 2491 O O . GLN A 1 309 ? 7.834 5.451 -23.872 1.00 93.94 309 GLN A O 1
ATOM 2496 N N . SER A 1 310 ? 6.034 5.677 -22.550 1.00 95.31 310 SER A N 1
ATOM 2497 C CA . SER A 1 310 ? 6.557 4.811 -21.486 1.00 95.31 310 SER A CA 1
ATOM 2498 C C . SER A 1 310 ? 6.725 3.378 -21.984 1.00 95.31 310 SER A C 1
ATOM 2500 O O . SER A 1 310 ? 7.778 2.774 -21.784 1.00 95.31 310 SER A O 1
ATOM 2502 N N . ILE A 1 311 ? 5.725 2.853 -22.705 1.00 94.38 311 ILE A N 1
ATOM 2503 C CA . ILE A 1 311 ? 5.796 1.531 -23.343 1.00 94.38 311 ILE A CA 1
ATOM 2504 C C . ILE A 1 311 ? 6.903 1.508 -24.408 1.00 94.38 311 ILE A C 1
ATOM 2506 O O . ILE A 1 311 ? 7.662 0.538 -24.465 1.00 94.38 311 ILE A O 1
ATOM 2510 N N . LYS A 1 312 ? 7.056 2.579 -25.202 1.00 93.25 312 LYS A N 1
ATOM 2511 C CA . LYS A 1 312 ? 8.134 2.681 -26.201 1.00 93.25 312 LYS A CA 1
ATOM 2512 C C . LYS A 1 312 ? 9.521 2.604 -25.589 1.00 93.25 312 LYS A C 1
ATOM 2514 O O . LYS A 1 312 ? 10.328 1.787 -26.035 1.00 93.25 312 LYS A O 1
ATOM 2519 N N . GLY A 1 313 ? 9.774 3.405 -24.556 1.00 91.81 313 GLY A N 1
ATOM 2520 C CA . GLY A 1 313 ? 11.055 3.426 -23.855 1.00 91.81 313 GLY A CA 1
ATOM 2521 C C . GLY A 1 313 ? 11.368 2.088 -23.187 1.00 91.81 313 GLY A C 1
ATOM 2522 O O . GLY A 1 313 ? 12.488 1.593 -23.295 1.00 91.81 313 GLY A O 1
ATOM 2523 N N . LEU A 1 314 ? 10.362 1.469 -22.566 1.00 93.00 314 LEU A N 1
ATOM 2524 C CA . LEU A 1 314 ? 10.472 0.161 -21.921 1.00 93.00 314 LEU A CA 1
ATOM 2525 C C . LEU A 1 314 ? 10.777 -0.965 -22.918 1.00 93.00 314 LEU A C 1
ATOM 2527 O O . LEU A 1 314 ? 11.500 -1.906 -22.586 1.00 93.00 314 LEU A O 1
ATOM 2531 N N . MET A 1 315 ? 10.207 -0.890 -24.125 1.00 93.00 315 MET A N 1
ATOM 2532 C CA . MET A 1 315 ? 10.343 -1.926 -25.152 1.00 93.00 315 MET A CA 1
ATOM 2533 C C . MET A 1 315 ? 11.380 -1.629 -26.224 1.00 93.00 315 MET A C 1
ATOM 2535 O O . MET A 1 315 ? 11.603 -2.468 -27.095 1.00 93.00 315 MET A O 1
ATOM 2539 N N . PHE A 1 316 ? 12.052 -0.481 -26.137 1.00 88.56 316 PHE A N 1
ATOM 2540 C CA . PHE A 1 316 ? 13.044 -0.026 -27.110 1.00 88.56 316 PHE A CA 1
ATOM 2541 C C . PHE A 1 316 ? 12.497 -0.037 -28.549 1.00 88.56 316 PHE A C 1
ATOM 2543 O O . PHE A 1 316 ? 13.179 -0.443 -29.492 1.00 88.56 316 PHE A O 1
ATOM 2550 N N . CYS A 1 317 ? 11.239 0.381 -28.722 1.00 87.81 317 CYS A N 1
ATOM 2551 C CA . CYS A 1 317 ? 10.488 0.221 -29.971 1.00 87.81 317 CYS A CA 1
ATOM 2552 C C . CYS A 1 317 ? 10.287 1.543 -30.746 1.00 87.81 317 CYS A C 1
ATOM 2554 O O . CYS A 1 317 ? 9.354 1.660 -31.535 1.00 87.81 317 CYS A O 1
ATOM 2556 N N . ASP A 1 318 ? 11.174 2.529 -30.571 1.00 77.00 318 ASP A N 1
ATOM 2557 C CA . ASP A 1 318 ? 11.025 3.904 -31.093 1.00 77.00 318 ASP A CA 1
ATOM 2558 C C . ASP A 1 318 ? 10.754 4.008 -32.607 1.00 77.00 318 ASP A C 1
ATOM 2560 O O . ASP A 1 318 ? 10.125 4.961 -33.063 1.00 77.00 318 ASP A O 1
ATOM 2564 N N . ASN A 1 319 ? 11.209 3.023 -33.388 1.00 76.31 319 ASN A N 1
ATOM 2565 C CA . ASN A 1 319 ? 11.076 2.979 -34.850 1.00 76.31 319 ASN A CA 1
ATOM 2566 C C . ASN A 1 319 ? 10.084 1.908 -35.347 1.00 76.31 319 ASN A C 1
ATOM 2568 O O . ASN A 1 319 ? 10.074 1.584 -36.536 1.00 76.31 319 ASN A O 1
ATOM 2572 N N . VAL A 1 320 ? 9.307 1.305 -34.448 1.00 74.81 320 VAL A N 1
ATOM 2573 C CA . VAL A 1 320 ? 8.417 0.172 -34.734 1.00 74.81 320 VAL A CA 1
ATOM 2574 C C . VAL A 1 320 ? 6.957 0.631 -34.699 1.00 74.81 320 VAL A C 1
ATOM 2576 O O . VAL A 1 320 ? 6.602 1.562 -33.979 1.00 74.81 320 VAL A O 1
ATOM 2579 N N . ASP A 1 321 ? 6.097 -0.025 -35.485 1.00 85.94 321 ASP A N 1
ATOM 2580 C CA . ASP A 1 321 ? 4.650 0.189 -35.421 1.00 85.94 321 ASP A CA 1
ATOM 2581 C C . ASP A 1 321 ? 4.115 -0.050 -34.000 1.00 85.94 321 ASP A C 1
ATOM 2583 O O . ASP A 1 321 ? 4.501 -1.007 -33.319 1.00 85.94 321 ASP A O 1
ATOM 2587 N N . MET A 1 322 ? 3.188 0.802 -33.561 1.00 87.44 322 MET A N 1
ATOM 2588 C CA . MET A 1 322 ? 2.673 0.737 -32.196 1.00 87.44 322 MET A CA 1
ATOM 2589 C C . MET A 1 322 ? 1.955 -0.566 -31.870 1.00 87.44 322 MET A C 1
ATOM 2591 O O . MET A 1 322 ? 2.075 -1.043 -30.744 1.00 87.44 322 MET A O 1
ATOM 2595 N N . ASN A 1 323 ? 1.282 -1.200 -32.831 1.00 87.38 323 ASN A N 1
ATOM 2596 C CA . ASN A 1 323 ? 0.616 -2.478 -32.578 1.00 87.38 323 ASN A CA 1
ATOM 2597 C C . ASN A 1 323 ? 1.637 -3.584 -32.293 1.00 87.38 323 ASN A C 1
ATOM 2599 O O . ASN A 1 323 ? 1.433 -4.422 -31.413 1.00 87.38 323 ASN A O 1
ATOM 2603 N N . GLN A 1 324 ? 2.768 -3.567 -33.002 1.00 88.56 324 GLN A N 1
ATOM 2604 C CA . GLN A 1 324 ? 3.862 -4.496 -32.736 1.00 88.56 324 GLN A CA 1
ATOM 2605 C C . GLN A 1 324 ? 4.520 -4.201 -31.382 1.00 88.56 324 GLN A C 1
ATOM 2607 O O . GLN A 1 324 ? 4.873 -5.139 -30.664 1.00 88.56 324 GLN A O 1
ATOM 2612 N N . CYS A 1 325 ? 4.637 -2.928 -30.997 1.00 91.38 325 CYS A N 1
ATOM 2613 C CA . CYS A 1 325 ? 5.150 -2.574 -29.678 1.00 91.38 325 CYS A CA 1
ATOM 2614 C C . CYS A 1 325 ? 4.208 -3.015 -28.544 1.00 91.38 325 CYS A C 1
ATOM 2616 O O . CYS A 1 325 ? 4.661 -3.633 -27.581 1.00 91.38 325 CYS A O 1
ATOM 2618 N N . TYR A 1 326 ? 2.892 -2.813 -28.685 1.00 92.62 326 TYR A N 1
ATOM 2619 C CA . TYR A 1 326 ? 1.898 -3.323 -27.733 1.00 92.62 326 TYR A CA 1
ATOM 2620 C C . TYR A 1 326 ? 1.920 -4.849 -27.632 1.00 92.62 326 TYR A C 1
ATOM 2622 O O . TYR A 1 326 ? 1.793 -5.396 -26.538 1.00 92.62 326 TYR A O 1
ATOM 2630 N N . TYR A 1 327 ? 2.132 -5.555 -28.745 1.00 90.88 327 TYR A N 1
ATOM 2631 C CA . TYR A 1 327 ? 2.314 -7.004 -28.718 1.00 90.88 327 TYR A CA 1
ATOM 2632 C C . TYR A 1 327 ? 3.530 -7.412 -27.871 1.00 90.88 327 TYR A C 1
ATOM 2634 O O . TYR A 1 327 ? 3.393 -8.240 -26.975 1.00 90.88 327 TYR A O 1
ATOM 2642 N N . GLN A 1 328 ? 4.701 -6.805 -28.096 1.00 92.19 328 GLN A N 1
ATOM 2643 C CA . GLN A 1 328 ? 5.908 -7.098 -27.307 1.00 92.19 328 GLN A CA 1
ATOM 2644 C C . GLN A 1 328 ? 5.727 -6.764 -25.823 1.00 92.19 328 GLN A C 1
ATOM 2646 O O . GLN A 1 328 ? 6.152 -7.533 -24.959 1.00 92.19 328 GLN A O 1
ATOM 2651 N N . PHE A 1 329 ? 5.046 -5.656 -25.534 1.00 93.75 329 PHE A N 1
ATOM 2652 C CA . PHE A 1 329 ? 4.689 -5.266 -24.178 1.00 93.75 329 PHE A CA 1
ATOM 2653 C C . PHE A 1 329 ? 3.826 -6.328 -23.491 1.00 93.75 329 PHE A C 1
ATOM 2655 O O . PHE A 1 329 ? 4.169 -6.791 -22.404 1.00 93.75 329 PHE A O 1
ATOM 2662 N N . ARG A 1 330 ? 2.761 -6.798 -24.148 1.00 92.31 330 ARG A N 1
ATOM 2663 C CA . ARG A 1 330 ? 1.906 -7.870 -23.618 1.00 92.31 330 ARG A CA 1
ATOM 2664 C C . ARG A 1 330 ? 2.650 -9.187 -23.427 1.00 92.31 330 ARG A C 1
ATOM 2666 O O . ARG A 1 330 ? 2.408 -9.864 -22.435 1.00 92.31 330 ARG A O 1
ATOM 2673 N N . GLU A 1 331 ? 3.575 -9.528 -24.319 1.00 92.62 331 GLU A N 1
ATOM 2674 C CA . GLU A 1 331 ? 4.407 -10.727 -24.169 1.00 92.62 331 GLU A CA 1
ATOM 2675 C C . GLU A 1 331 ? 5.329 -10.641 -22.943 1.00 92.62 331 GLU A C 1
ATOM 2677 O O . GLU A 1 331 ? 5.456 -11.619 -22.199 1.00 92.62 331 GLU A O 1
ATOM 2682 N N . LYS A 1 332 ? 5.937 -9.472 -22.688 1.00 93.88 332 LYS A N 1
ATOM 2683 C CA . LYS A 1 332 ? 6.760 -9.236 -21.488 1.00 93.88 332 LYS A CA 1
ATOM 2684 C C . LYS A 1 332 ? 5.919 -9.251 -20.206 1.00 93.88 332 LYS A C 1
ATOM 2686 O O . LYS A 1 332 ? 6.361 -9.807 -19.206 1.00 93.88 332 LYS A O 1
ATOM 2691 N N . TYR A 1 333 ? 4.711 -8.690 -20.246 1.00 92.75 333 TYR A N 1
ATOM 2692 C CA . TYR A 1 333 ? 3.798 -8.571 -19.101 1.00 92.75 333 TYR A CA 1
ATOM 2693 C C . TYR A 1 333 ? 2.721 -9.665 -19.071 1.00 92.75 333 TYR A C 1
ATOM 2695 O O . TYR A 1 333 ? 1.670 -9.484 -18.460 1.00 92.75 333 TYR A O 1
ATOM 2703 N N . ARG A 1 334 ? 2.960 -10.821 -19.702 1.00 88.88 334 ARG A N 1
ATOM 2704 C CA . ARG A 1 334 ? 1.974 -11.915 -19.765 1.00 88.88 334 ARG A CA 1
ATOM 2705 C C . ARG A 1 334 ? 1.557 -12.443 -18.387 1.00 88.88 334 ARG A C 1
ATOM 2707 O O . ARG A 1 334 ? 0.434 -12.906 -18.240 1.00 88.88 334 ARG A O 1
ATOM 2714 N N . ASP A 1 335 ? 2.453 -12.341 -17.403 1.00 85.50 335 ASP A N 1
ATOM 2715 C CA . ASP A 1 335 ? 2.224 -12.755 -16.012 1.00 85.50 335 ASP A CA 1
ATOM 2716 C C . ASP A 1 335 ? 1.470 -11.670 -15.200 1.00 85.50 335 ASP A C 1
ATOM 2718 O O . ASP A 1 335 ? 1.208 -11.848 -14.016 1.00 85.50 335 ASP A O 1
ATOM 2722 N N . ILE A 1 336 ? 1.150 -10.529 -15.831 1.00 88.44 336 ILE A N 1
ATOM 2723 C CA . ILE A 1 336 ? 0.285 -9.446 -15.325 1.00 88.44 336 ILE A CA 1
ATOM 2724 C C . ILE A 1 336 ? -0.667 -9.021 -16.444 1.00 88.44 336 ILE A C 1
ATOM 2726 O O . ILE A 1 336 ? -0.785 -7.838 -16.785 1.00 88.44 336 ILE A O 1
ATOM 2730 N N . ALA A 1 337 ? -1.320 -9.998 -17.073 1.00 83.94 337 ALA A N 1
ATOM 2731 C CA . ALA A 1 337 ? -2.090 -9.762 -18.288 1.00 83.94 337 ALA A CA 1
ATOM 2732 C C . ALA A 1 337 ? -3.120 -8.639 -18.092 1.00 83.94 337 ALA A C 1
ATOM 2734 O O . ALA A 1 337 ? -3.194 -7.727 -18.912 1.00 83.94 337 ALA A O 1
ATOM 2735 N N . VAL A 1 338 ? -3.848 -8.631 -16.971 1.00 82.81 338 VAL A N 1
ATOM 2736 C CA . VAL A 1 338 ? -4.840 -7.583 -16.673 1.00 82.81 338 VAL A CA 1
ATOM 2737 C C . VAL A 1 338 ? -4.239 -6.180 -16.804 1.00 82.81 338 VAL A C 1
ATOM 2739 O O . VAL A 1 338 ? -4.831 -5.333 -17.470 1.00 82.81 338 VAL A O 1
ATOM 2742 N N . PHE A 1 339 ? -3.044 -5.944 -16.258 1.00 89.12 339 PHE A N 1
ATOM 2743 C CA . PHE A 1 339 ? -2.344 -4.667 -16.408 1.00 89.12 339 PHE A CA 1
ATOM 2744 C C . PHE A 1 339 ? -1.967 -4.401 -17.866 1.00 89.12 339 PHE A C 1
ATOM 2746 O O . PHE A 1 339 ? -2.304 -3.352 -18.415 1.00 89.12 339 PHE A O 1
ATOM 2753 N N . ALA A 1 340 ? -1.316 -5.375 -18.507 1.00 90.62 340 ALA A N 1
ATOM 2754 C CA . ALA A 1 340 ? -0.797 -5.233 -19.861 1.00 90.62 340 ALA A CA 1
ATOM 2755 C C . ALA A 1 340 ? -1.897 -4.862 -20.865 1.00 90.62 340 ALA A C 1
ATOM 2757 O O . ALA A 1 340 ? -1.741 -3.953 -21.682 1.00 90.62 340 ALA A O 1
ATOM 2758 N N . TYR A 1 341 ? -3.034 -5.551 -20.771 1.00 87.69 341 TYR A N 1
ATOM 2759 C CA . TYR A 1 341 ? -4.204 -5.305 -21.601 1.00 87.69 341 TYR A CA 1
ATOM 2760 C C . TYR A 1 341 ? -4.866 -3.971 -21.249 1.00 87.69 341 TYR A C 1
ATOM 2762 O O . 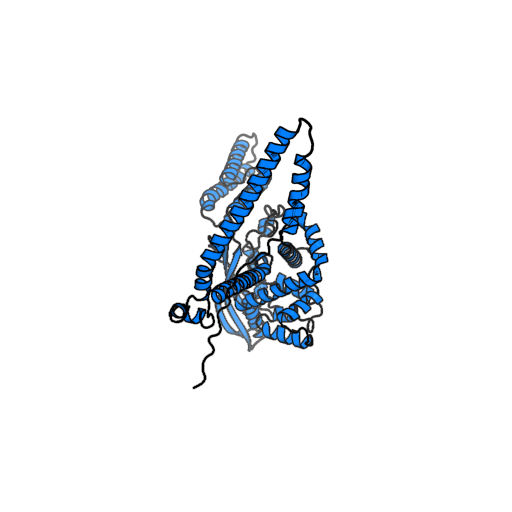TYR A 1 341 ? -5.188 -3.217 -22.165 1.00 87.69 341 TYR A O 1
ATOM 2770 N N . SER A 1 342 ? -4.996 -3.631 -19.960 1.00 86.06 342 SER A N 1
ATOM 2771 C CA . SER A 1 342 ? -5.627 -2.383 -19.493 1.00 86.06 342 SER A CA 1
ATOM 2772 C C . SER A 1 342 ? -5.002 -1.123 -20.087 1.00 86.06 342 SER A C 1
ATOM 2774 O O . SER A 1 342 ? -5.719 -0.152 -20.334 1.00 86.06 342 SER A O 1
ATOM 2776 N N . ILE A 1 343 ? -3.690 -1.145 -20.341 1.00 89.00 343 ILE A N 1
ATOM 2777 C CA . ILE A 1 343 ? -2.946 0.036 -20.796 1.00 89.00 343 ILE A CA 1
ATOM 2778 C C . ILE A 1 343 ? -2.497 -0.016 -22.263 1.00 89.00 343 ILE A C 1
ATOM 2780 O O . ILE A 1 343 ? -1.818 0.893 -22.739 1.00 89.00 343 ILE A O 1
ATOM 2784 N N . SER A 1 344 ? -2.898 -1.057 -22.999 1.00 84.81 344 SER A N 1
ATOM 2785 C CA . SER A 1 344 ? -2.654 -1.169 -24.441 1.00 84.81 344 SER A CA 1
ATOM 2786 C C . SER A 1 344 ? -3.818 -0.562 -25.235 1.00 84.81 344 SER A C 1
ATOM 2788 O O . SER A 1 344 ? -4.935 -1.085 -25.225 1.00 84.81 344 SER A O 1
ATOM 2790 N N . LYS A 1 345 ? -3.563 0.555 -25.928 1.00 74.25 345 LYS A N 1
ATOM 2791 C CA . LYS A 1 345 ? -4.596 1.352 -26.622 1.00 74.25 345 LYS A CA 1
ATOM 2792 C C . LYS A 1 345 ? -5.235 0.649 -27.819 1.00 74.25 345 LYS A C 1
ATOM 2794 O O . LYS A 1 345 ? -6.380 0.931 -28.149 1.00 74.25 345 LYS A O 1
ATOM 2799 N N . ASP A 1 346 ? -4.535 -0.290 -28.450 1.00 73.31 346 ASP A N 1
ATOM 2800 C CA . ASP A 1 346 ? -5.076 -1.102 -29.550 1.00 73.31 346 ASP A CA 1
ATOM 2801 C C . ASP A 1 346 ? -6.275 -1.976 -29.131 1.00 73.31 346 ASP A C 1
ATOM 2803 O O . ASP A 1 346 ? -7.008 -2.468 -29.987 1.00 73.31 346 ASP A O 1
ATOM 2807 N N . LEU A 1 347 ? -6.498 -2.141 -27.823 1.00 68.81 347 LEU A N 1
ATOM 2808 C CA . LEU A 1 347 ? -7.596 -2.926 -27.259 1.00 68.81 347 LEU A CA 1
ATOM 2809 C C . LEU A 1 347 ? -8.553 -2.105 -26.386 1.00 68.81 347 LEU A C 1
ATOM 2811 O O . LEU A 1 347 ? -9.648 -2.580 -26.090 1.00 68.81 347 LEU A O 1
ATOM 2815 N N . ASN A 1 348 ? -8.167 -0.892 -25.978 1.00 72.50 348 ASN A N 1
ATOM 2816 C CA . ASN A 1 348 ? -8.907 -0.082 -25.016 1.00 72.50 348 ASN A CA 1
ATOM 2817 C C . ASN A 1 348 ? -8.989 1.388 -25.433 1.00 72.50 348 ASN A C 1
ATOM 2819 O O . ASN A 1 348 ? -7.977 2.042 -25.668 1.00 72.50 348 ASN A O 1
ATOM 2823 N N . ASN A 1 349 ? -10.210 1.928 -25.430 1.00 79.56 349 ASN A N 1
ATOM 2824 C CA . ASN A 1 349 ? -10.463 3.329 -25.776 1.00 79.56 349 ASN A CA 1
ATOM 2825 C C . ASN A 1 349 ? -10.229 4.299 -24.605 1.00 79.56 349 ASN A C 1
ATOM 2827 O O . ASN A 1 349 ? -10.154 5.501 -24.835 1.00 79.56 349 ASN A O 1
ATOM 2831 N N . ASP A 1 350 ? -10.123 3.790 -23.371 1.00 87.44 350 ASP A N 1
ATOM 2832 C CA . ASP A 1 350 ? -9.920 4.590 -22.156 1.00 87.44 350 ASP A CA 1
ATOM 2833 C C . ASP A 1 350 ? -8.778 4.021 -21.294 1.00 87.44 350 ASP A C 1
ATOM 2835 O O . ASP A 1 350 ? -8.949 3.537 -20.172 1.00 87.44 350 ASP A O 1
ATOM 2839 N N . VAL A 1 351 ? -7.577 4.035 -21.874 1.00 89.38 351 VAL A N 1
ATOM 2840 C CA . VAL A 1 351 ? -6.338 3.541 -21.250 1.00 89.38 351 VAL A CA 1
ATOM 2841 C C . VAL A 1 351 ? -6.033 4.269 -19.938 1.00 89.38 351 VAL A C 1
ATOM 2843 O O . VAL A 1 351 ? -5.5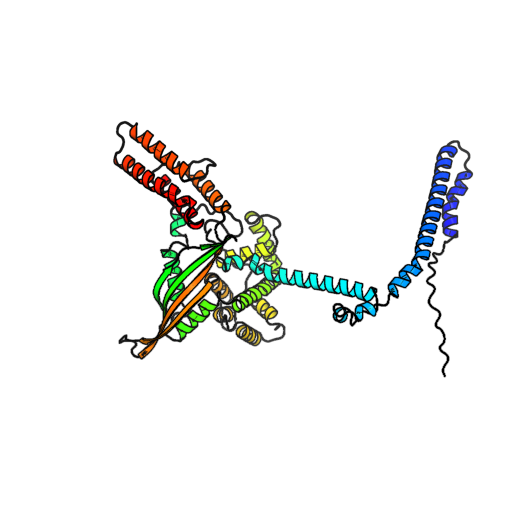88 3.661 -18.964 1.00 89.38 351 VAL A O 1
ATOM 2846 N N . VAL A 1 352 ? -6.309 5.570 -19.885 1.00 90.69 352 VAL A N 1
ATOM 2847 C CA . VAL A 1 352 ? -6.033 6.428 -18.729 1.00 90.69 352 VAL A CA 1
ATOM 2848 C C . VAL A 1 352 ? -6.921 6.072 -17.533 1.00 90.69 352 VAL A C 1
ATOM 2850 O O . VAL A 1 352 ? -6.407 6.012 -16.407 1.00 90.69 352 VAL A O 1
ATOM 2853 N N . ALA A 1 353 ? -8.220 5.823 -17.743 1.00 89.56 353 ALA A N 1
ATOM 2854 C CA . ALA A 1 353 ? -9.109 5.371 -16.675 1.00 89.56 353 ALA A CA 1
ATOM 2855 C C . ALA A 1 353 ? -8.794 3.934 -16.251 1.00 89.56 353 ALA A C 1
ATOM 2857 O O . ALA A 1 353 ? -8.730 3.657 -15.054 1.00 89.56 353 ALA A O 1
ATOM 2858 N N . ASN A 1 354 ? -8.515 3.039 -17.201 1.00 89.31 354 ASN A N 1
ATOM 2859 C CA . ASN A 1 354 ? -8.138 1.658 -16.899 1.00 89.31 354 ASN A CA 1
ATOM 2860 C C . ASN A 1 354 ? -6.845 1.576 -16.076 1.00 89.31 354 ASN A C 1
ATOM 2862 O O . ASN A 1 354 ? -6.786 0.816 -15.111 1.00 89.31 354 ASN A O 1
ATOM 2866 N N . PHE A 1 355 ? -5.844 2.408 -16.388 1.00 91.06 355 PHE A N 1
ATOM 2867 C CA . PHE A 1 355 ? -4.637 2.561 -15.572 1.00 91.06 355 PHE A CA 1
ATOM 2868 C C . PHE A 1 355 ? -4.993 2.928 -14.127 1.00 91.06 355 PHE A C 1
ATOM 2870 O O . PHE A 1 355 ? -4.547 2.269 -13.190 1.00 91.06 355 PHE A O 1
ATOM 2877 N N . LYS A 1 356 ? -5.833 3.956 -13.936 1.00 91.56 356 LYS A N 1
ATOM 2878 C CA . LYS A 1 356 ? -6.274 4.377 -12.598 1.00 91.56 356 LYS A CA 1
ATOM 2879 C C . LYS A 1 356 ? -6.999 3.242 -11.870 1.00 91.56 356 LYS A C 1
ATOM 2881 O O . LYS A 1 356 ? -6.683 2.972 -10.716 1.00 91.56 356 LYS A O 1
ATOM 2886 N N . ASN A 1 357 ? -7.935 2.576 -12.542 1.00 88.44 357 ASN A N 1
ATOM 2887 C CA . ASN A 1 357 ? -8.738 1.500 -11.963 1.00 88.44 357 ASN A CA 1
ATOM 2888 C C . ASN A 1 357 ? -7.879 0.300 -11.551 1.00 88.44 357 ASN A C 1
ATOM 2890 O O . ASN A 1 357 ? -8.098 -0.258 -10.477 1.00 88.44 357 ASN A O 1
ATOM 2894 N N . PHE A 1 358 ? -6.877 -0.063 -12.356 1.00 89.50 358 PHE A N 1
ATOM 2895 C CA . PHE A 1 358 ? -5.946 -1.136 -12.020 1.00 89.50 358 PHE A CA 1
ATOM 2896 C C . PHE A 1 358 ? -5.224 -0.856 -10.696 1.00 89.50 358 PHE A C 1
ATOM 2898 O O . PHE A 1 358 ? -5.276 -1.681 -9.792 1.00 89.50 358 PHE A O 1
ATOM 2905 N N . PHE A 1 359 ? -4.623 0.328 -10.529 1.00 89.75 359 PHE A N 1
ATOM 2906 C CA . PHE A 1 359 ? -3.916 0.658 -9.283 1.00 89.75 359 PHE A CA 1
ATOM 2907 C C . PHE A 1 359 ? -4.847 0.917 -8.099 1.00 89.75 359 PHE A C 1
ATOM 2909 O O . PHE A 1 359 ? -4.487 0.596 -6.972 1.00 89.75 359 PHE A O 1
ATOM 2916 N N . ALA A 1 360 ? -6.056 1.428 -8.339 1.00 87.00 360 ALA A N 1
ATOM 2917 C CA . ALA A 1 360 ? -7.064 1.588 -7.291 1.00 87.00 360 ALA A CA 1
ATOM 2918 C C . ALA A 1 360 ? -7.560 0.240 -6.731 1.00 87.00 360 ALA A C 1
ATOM 2920 O O . ALA A 1 360 ? -8.040 0.185 -5.600 1.00 87.00 360 ALA A O 1
ATOM 2921 N N . THR A 1 361 ? -7.457 -0.835 -7.518 1.00 83.94 361 THR A N 1
ATOM 2922 C CA . THR A 1 361 ? -7.912 -2.190 -7.159 1.00 83.94 361 THR A CA 1
ATOM 2923 C C . THR A 1 361 ? -6.768 -3.175 -6.924 1.00 83.94 361 THR A C 1
ATOM 2925 O O . THR A 1 361 ? -7.020 -4.345 -6.621 1.00 83.94 361 THR A O 1
ATOM 2928 N N . LEU A 1 362 ? -5.518 -2.716 -7.037 1.00 87.19 362 LEU A N 1
ATOM 2929 C CA . LEU A 1 362 ? -4.342 -3.543 -6.818 1.00 87.19 362 LEU A CA 1
ATOM 2930 C C . LEU A 1 362 ? -4.334 -4.026 -5.359 1.00 87.19 362 LEU A C 1
ATOM 2932 O O . LEU A 1 362 ? -4.429 -3.200 -4.447 1.00 87.19 362 LEU A O 1
ATOM 2936 N N . PRO A 1 363 ? -4.245 -5.343 -5.104 1.00 84.50 363 PRO A N 1
ATOM 2937 C CA . PRO A 1 363 ? -4.132 -5.828 -3.740 1.00 84.50 363 PRO A CA 1
ATOM 2938 C C . PRO A 1 363 ? -2.809 -5.367 -3.112 1.00 84.50 363 PRO A C 1
ATOM 2940 O O . PRO A 1 363 ? -1.834 -5.144 -3.827 1.00 84.50 363 PRO A O 1
ATOM 2943 N N . PRO A 1 364 ? -2.732 -5.279 -1.776 1.00 89.12 364 PRO A N 1
ATOM 2944 C CA . PRO A 1 364 ? -1.459 -5.066 -1.095 1.00 89.12 364 PRO A CA 1
ATOM 2945 C C . PRO A 1 364 ? -0.490 -6.226 -1.357 1.00 89.12 364 PRO A C 1
ATOM 2947 O O . PRO A 1 364 ? -0.884 -7.274 -1.881 1.00 89.12 364 PRO A O 1
ATOM 2950 N N . ILE A 1 365 ? 0.775 -6.077 -0.962 1.00 92.19 365 ILE A N 1
ATOM 2951 C CA . ILE A 1 365 ? 1.731 -7.189 -0.995 1.00 92.19 365 ILE A CA 1
ATOM 2952 C C . ILE A 1 365 ? 1.199 -8.334 -0.139 1.00 92.19 365 ILE A C 1
ATOM 2954 O O . ILE A 1 365 ? 0.839 -8.163 1.031 1.00 92.19 365 ILE A O 1
ATOM 2958 N N . THR A 1 366 ? 1.176 -9.522 -0.740 1.00 91.69 366 THR A N 1
ATOM 2959 C CA . THR A 1 366 ? 0.750 -10.744 -0.066 1.00 91.69 366 THR A CA 1
ATOM 2960 C C . THR A 1 366 ? 1.783 -11.848 -0.212 1.00 91.69 366 THR A C 1
ATOM 2962 O O . THR A 1 366 ? 2.581 -11.862 -1.142 1.00 91.69 366 THR A O 1
ATOM 2965 N N . THR A 1 367 ? 1.779 -12.815 0.698 1.00 92.31 367 THR A N 1
ATOM 2966 C CA . THR A 1 367 ? 2.482 -14.086 0.501 1.00 92.31 367 THR A CA 1
ATOM 2967 C C . THR A 1 367 ? 1.501 -15.233 0.639 1.00 92.31 367 THR A C 1
ATOM 2969 O O . THR A 1 367 ? 0.747 -15.308 1.608 1.00 92.31 367 THR A O 1
ATOM 2972 N N . ILE A 1 368 ? 1.501 -16.142 -0.333 1.00 92.12 368 ILE A N 1
ATOM 2973 C CA . ILE A 1 368 ? 0.669 -17.344 -0.289 1.00 92.12 368 ILE A CA 1
ATOM 2974 C C . ILE A 1 368 ? 1.373 -18.365 0.607 1.00 92.12 368 ILE A C 1
ATOM 2976 O O . ILE A 1 368 ? 2.429 -18.885 0.253 1.00 92.12 368 ILE A O 1
ATOM 2980 N N . GLN A 1 369 ? 0.789 -18.644 1.770 1.00 92.75 369 GLN A N 1
ATOM 2981 C CA . GLN A 1 369 ? 1.312 -19.609 2.742 1.00 92.75 369 GLN A CA 1
ATOM 2982 C C . GLN A 1 369 ? 0.890 -21.035 2.388 1.00 92.75 369 GLN A C 1
ATOM 2984 O O . GLN A 1 369 ? 1.675 -21.976 2.476 1.00 92.75 369 GLN A O 1
ATOM 2989 N N . ASN A 1 370 ? -0.366 -21.198 1.977 1.00 92.94 370 ASN A N 1
ATOM 2990 C CA . ASN A 1 370 ? -0.906 -22.473 1.536 1.00 92.94 370 ASN A CA 1
ATOM 2991 C C . ASN A 1 370 ? -1.993 -22.229 0.493 1.00 92.94 370 ASN A C 1
ATOM 2993 O O . ASN A 1 370 ? -2.822 -21.337 0.667 1.00 92.94 370 ASN A O 1
ATOM 2997 N N . PHE A 1 371 ? -2.019 -23.039 -0.560 1.00 93.94 371 PHE A N 1
ATOM 2998 C CA . PHE A 1 371 ? -3.092 -23.025 -1.538 1.00 93.94 371 PHE A CA 1
ATOM 2999 C C . PHE A 1 371 ? -3.425 -24.451 -1.968 1.00 93.94 371 PHE A C 1
ATOM 3001 O O . PHE A 1 371 ? -2.615 -25.147 -2.577 1.00 93.94 371 PHE A O 1
ATOM 3008 N N . THR A 1 372 ? -4.640 -24.876 -1.641 1.00 93.75 372 THR A N 1
ATOM 3009 C CA . THR A 1 372 ? -5.179 -26.193 -1.985 1.00 93.75 372 THR A CA 1
ATOM 3010 C C . THR A 1 372 ? -6.442 -26.022 -2.809 1.00 93.75 372 THR A C 1
ATOM 3012 O O . THR A 1 372 ? -7.222 -25.100 -2.558 1.00 93.75 372 THR A O 1
ATOM 3015 N N . PHE A 1 373 ? -6.642 -26.890 -3.798 1.00 92.75 373 PHE A N 1
ATOM 3016 C CA . PHE A 1 373 ? -7.871 -26.913 -4.577 1.00 92.75 373 PHE A CA 1
ATOM 3017 C C . PHE A 1 373 ? -8.182 -28.314 -5.091 1.00 92.75 373 PHE A C 1
ATOM 3019 O O . PHE A 1 373 ? -7.282 -29.078 -5.435 1.00 92.75 373 PHE A O 1
ATOM 3026 N N . ASP A 1 374 ? -9.475 -28.588 -5.218 1.00 91.25 374 ASP A N 1
ATOM 3027 C CA . ASP A 1 374 ? -10.023 -29.817 -5.760 1.00 91.25 374 ASP A CA 1
ATOM 3028 C C . ASP A 1 374 ? -11.007 -29.511 -6.887 1.00 91.25 374 ASP A C 1
ATOM 3030 O O . ASP A 1 374 ? -11.771 -28.541 -6.867 1.00 91.25 374 ASP A O 1
ATOM 3034 N N . LYS A 1 375 ? -10.998 -30.376 -7.900 1.00 88.88 375 LYS A N 1
ATOM 3035 C CA . LYS A 1 375 ? -11.944 -30.308 -9.011 1.00 88.88 375 LYS A CA 1
ATOM 3036 C C . LYS A 1 375 ? -13.212 -31.065 -8.630 1.00 88.88 375 LYS A C 1
ATOM 3038 O O . LYS A 1 375 ? -13.182 -32.287 -8.492 1.00 88.88 375 LYS A O 1
ATOM 3043 N N . VAL A 1 376 ? -14.331 -30.358 -8.532 1.00 84.75 376 VAL A N 1
ATOM 3044 C CA . VAL A 1 376 ? -15.615 -30.911 -8.084 1.00 84.75 376 VAL A CA 1
ATOM 3045 C C . VAL A 1 376 ? -16.644 -30.793 -9.209 1.00 84.75 376 VAL A C 1
ATOM 3047 O O . VAL A 1 376 ? -16.640 -29.835 -9.981 1.00 84.75 376 VAL A O 1
ATOM 3050 N N . LYS A 1 377 ? -17.528 -31.783 -9.353 1.00 78.19 377 LYS A N 1
ATOM 3051 C CA . LYS A 1 377 ? -18.668 -31.676 -10.275 1.00 78.19 377 LYS A CA 1
ATOM 3052 C C . LYS A 1 377 ? -19.828 -30.989 -9.569 1.00 78.19 377 LYS A C 1
ATOM 3054 O O . LYS A 1 377 ? -20.174 -31.365 -8.455 1.00 78.19 377 LYS A O 1
ATOM 3059 N N . SER A 1 378 ? -20.441 -30.023 -10.242 1.00 67.44 378 SER A N 1
ATOM 3060 C CA . SER A 1 378 ? -21.646 -29.360 -9.759 1.00 67.44 378 SER A CA 1
ATOM 3061 C C . SER A 1 378 ? -22.790 -30.366 -9.586 1.00 67.44 378 SER A C 1
ATOM 3063 O O . SER A 1 378 ? -23.118 -31.113 -10.514 1.00 67.44 378 SER A O 1
ATOM 3065 N N . SER A 1 379 ? -23.384 -30.370 -8.392 1.00 65.19 379 SER A N 1
ATOM 3066 C CA . SER A 1 379 ? -24.571 -31.150 -8.028 1.00 65.19 379 SER A CA 1
ATOM 3067 C C . SER A 1 379 ? -25.885 -30.387 -8.236 1.00 65.19 379 SER A C 1
ATOM 3069 O O . SER A 1 379 ? -26.952 -30.972 -8.064 1.00 65.19 379 SER A O 1
ATOM 3071 N N . ASP A 1 380 ? -25.826 -29.104 -8.615 1.00 66.38 380 ASP A N 1
ATOM 3072 C CA . ASP A 1 380 ? -27.016 -28.300 -8.905 1.00 66.38 380 ASP A CA 1
ATOM 3073 C C . ASP A 1 380 ? -27.732 -28.794 -10.161 1.00 66.38 380 ASP A C 1
ATOM 3075 O O . ASP A 1 380 ? -27.121 -28.939 -11.221 1.00 66.38 380 ASP A O 1
ATOM 3079 N N . LEU A 1 381 ? -29.054 -28.957 -10.063 1.00 58.31 381 LEU A N 1
ATOM 3080 C CA . LEU A 1 381 ? -29.933 -29.363 -11.168 1.00 58.31 381 LEU A CA 1
ATOM 3081 C C . LEU A 1 381 ? -29.811 -28.446 -12.398 1.00 58.31 381 LEU A C 1
ATOM 3083 O O . LEU A 1 381 ? -29.885 -28.929 -13.524 1.00 58.31 381 LEU A O 1
ATOM 3087 N N . ASN A 1 382 ? -29.565 -27.148 -12.189 1.00 60.97 382 ASN A N 1
ATOM 3088 C CA . ASN A 1 382 ? -29.429 -26.161 -13.266 1.00 60.97 382 ASN A CA 1
ATOM 3089 C C . ASN A 1 382 ? -28.062 -26.206 -13.976 1.00 60.97 382 ASN A C 1
ATOM 3091 O O . ASN A 1 382 ? -27.940 -25.676 -15.073 1.00 60.97 382 ASN A O 1
ATOM 3095 N N . ASN A 1 383 ? -27.046 -26.833 -13.370 1.00 61.66 383 ASN A N 1
ATOM 3096 C CA . ASN A 1 383 ? -25.655 -26.851 -13.842 1.00 61.66 383 ASN A CA 1
ATOM 3097 C C . ASN A 1 383 ? -25.026 -28.248 -13.684 1.00 61.66 383 ASN A C 1
ATOM 3099 O O . ASN A 1 383 ? -23.846 -28.389 -13.363 1.00 61.66 383 ASN A O 1
ATOM 3103 N N . PHE A 1 384 ? -25.820 -29.303 -13.852 1.00 52.16 384 PHE A N 1
ATOM 3104 C CA . PHE A 1 384 ? -25.385 -30.673 -13.601 1.00 52.16 384 PHE A CA 1
ATOM 3105 C C . PHE A 1 384 ? -24.234 -31.057 -14.551 1.00 52.16 384 PHE A C 1
ATOM 3107 O O . PHE A 1 384 ? -24.324 -30.840 -15.758 1.00 52.16 384 PHE A O 1
ATOM 3114 N N . ASN A 1 385 ? -23.149 -31.634 -14.018 1.00 60.97 385 ASN A N 1
ATOM 3115 C CA . ASN A 1 385 ? -21.887 -31.954 -14.720 1.00 60.97 385 ASN A CA 1
ATOM 3116 C C . ASN A 1 385 ? -20.962 -30.781 -15.105 1.00 60.97 385 ASN A C 1
ATOM 3118 O O . ASN A 1 385 ? -19.915 -31.042 -15.711 1.00 60.97 385 ASN A O 1
ATOM 3122 N N . THR A 1 386 ? -21.242 -29.528 -14.729 1.00 72.81 386 THR A N 1
ATOM 3123 C CA . THR A 1 386 ? -20.222 -28.474 -14.868 1.00 72.81 386 THR A CA 1
ATOM 3124 C C . THR A 1 386 ? -19.094 -28.678 -13.855 1.00 72.81 386 THR A C 1
ATOM 3126 O O . THR A 1 386 ? -19.295 -29.169 -12.740 1.00 72.81 386 THR A O 1
ATOM 3129 N N . LEU A 1 387 ? -17.868 -28.372 -14.276 1.00 78.62 387 LEU A N 1
ATOM 3130 C CA . LEU A 1 387 ? -16.670 -28.519 -13.456 1.00 78.62 387 LEU A CA 1
ATOM 3131 C C . LEU A 1 387 ? -16.454 -27.243 -12.644 1.00 78.62 387 LEU A C 1
ATOM 3133 O O . LEU A 1 387 ? -16.172 -26.196 -13.224 1.00 78.62 387 LEU A O 1
ATOM 3137 N N . LYS A 1 388 ? -16.547 -27.365 -11.323 1.00 86.19 388 LYS A N 1
ATOM 3138 C CA . LYS A 1 388 ? -16.229 -26.322 -10.348 1.00 86.19 388 LYS A CA 1
ATOM 3139 C C . LYS A 1 388 ? -14.874 -26.613 -9.697 1.00 86.19 388 LYS A C 1
ATOM 3141 O O . LYS A 1 388 ? -14.399 -27.754 -9.710 1.00 86.19 388 LYS A O 1
ATOM 3146 N N . TYR A 1 389 ? -14.253 -25.586 -9.133 1.00 89.94 389 TYR A N 1
ATOM 3147 C CA . TYR A 1 389 ? -12.991 -25.710 -8.402 1.00 89.94 389 TYR A CA 1
ATOM 3148 C C . TYR A 1 389 ? -13.200 -25.201 -6.987 1.00 89.94 389 TYR A C 1
ATOM 3150 O O . TYR A 1 389 ? -13.414 -24.008 -6.788 1.00 89.94 389 TYR A O 1
ATOM 3158 N N . GLN A 1 390 ? -13.169 -26.105 -6.015 1.00 91.88 390 GLN A N 1
ATOM 3159 C CA . GLN A 1 390 ? -13.265 -25.740 -4.610 1.00 91.88 390 GLN A CA 1
ATOM 3160 C C . GLN A 1 390 ? -11.854 -25.568 -4.067 1.00 91.88 390 GLN A C 1
ATOM 3162 O O . GLN A 1 390 ? -11.023 -26.456 -4.237 1.00 91.88 390 GLN A O 1
ATOM 3167 N N . GLY A 1 391 ? -11.573 -24.428 -3.452 1.00 92.81 391 GLY A N 1
ATOM 3168 C CA . GLY A 1 391 ? -10.239 -24.086 -2.989 1.00 92.81 391 GLY A CA 1
ATOM 3169 C C . GLY A 1 391 ? -10.234 -23.511 -1.586 1.00 92.81 391 GLY A C 1
ATOM 3170 O O . GLY A 1 391 ? -11.215 -22.936 -1.114 1.00 92.81 391 GLY A O 1
ATOM 3171 N N . LYS A 1 392 ? -9.088 -23.657 -0.928 1.00 95.56 392 LYS A N 1
ATOM 3172 C CA . LYS A 1 392 ? -8.750 -22.965 0.309 1.00 95.56 392 LYS A CA 1
ATOM 3173 C C . LYS A 1 392 ? -7.360 -22.372 0.165 1.00 95.56 392 LYS A C 1
ATOM 3175 O O . LYS A 1 392 ? -6.407 -23.092 -0.148 1.00 95.56 392 LYS A O 1
ATOM 3180 N N . VAL A 1 393 ? -7.256 -21.074 0.411 1.00 94.81 393 VAL A N 1
ATOM 3181 C CA . VAL A 1 393 ? -5.994 -20.341 0.377 1.00 94.81 393 VAL A CA 1
ATOM 3182 C C . VAL A 1 393 ? -5.772 -19.621 1.696 1.00 94.81 393 VAL A C 1
ATOM 3184 O O . VAL A 1 393 ? -6.696 -19.044 2.262 1.00 94.81 393 VAL A O 1
ATOM 3187 N N . THR A 1 394 ? -4.540 -19.668 2.184 1.00 94.81 394 THR A N 1
ATOM 3188 C CA . THR A 1 394 ? -4.067 -18.876 3.315 1.00 94.81 394 THR A CA 1
ATOM 3189 C C . THR A 1 394 ? -2.993 -17.933 2.799 1.00 94.81 394 THR A C 1
ATOM 3191 O O . THR A 1 394 ? -1.982 -18.382 2.253 1.00 94.81 394 THR A O 1
ATOM 3194 N N . ILE A 1 395 ? -3.223 -16.637 2.964 1.00 93.38 395 ILE A N 1
ATOM 3195 C CA . ILE A 1 395 ? -2.317 -15.559 2.575 1.00 93.38 395 ILE A CA 1
ATOM 3196 C C . ILE A 1 395 ? -1.901 -14.761 3.809 1.00 93.38 395 ILE A C 1
ATOM 3198 O O . ILE A 1 395 ? -2.688 -14.625 4.740 1.00 93.38 395 ILE A O 1
ATOM 3202 N N . ASN A 1 396 ? -0.698 -14.198 3.803 1.00 92.25 396 ASN A N 1
ATOM 3203 C CA . ASN A 1 396 ? -0.332 -13.117 4.715 1.00 92.25 396 ASN A CA 1
ATOM 3204 C C . ASN A 1 396 ? -0.310 -11.812 3.938 1.00 92.25 396 ASN A C 1
ATOM 3206 O O . ASN A 1 396 ? 0.309 -11.745 2.880 1.00 92.25 396 ASN A O 1
ATOM 3210 N N . ILE A 1 397 ? -0.960 -10.790 4.472 1.00 90.81 397 ILE A N 1
ATOM 3211 C CA . ILE A 1 397 ? -0.926 -9.428 3.935 1.00 90.81 397 ILE A CA 1
ATOM 3212 C C . ILE A 1 397 ? 0.102 -8.642 4.715 1.00 90.81 397 ILE A C 1
ATOM 3214 O O . ILE A 1 397 ? 0.162 -8.803 5.931 1.00 90.81 397 ILE A O 1
ATOM 3218 N N . TYR A 1 398 ? 0.855 -7.787 4.035 1.00 91.06 398 TYR A N 1
ATOM 3219 C CA . TYR A 1 398 ? 1.859 -6.934 4.656 1.00 91.06 398 TYR A CA 1
ATOM 3220 C C . TYR A 1 398 ? 1.490 -5.466 4.518 1.00 91.06 398 TYR A C 1
ATOM 3222 O O . TYR A 1 398 ? 0.847 -5.060 3.550 1.00 91.06 398 TYR A O 1
ATOM 3230 N N . GLY A 1 399 ? 1.936 -4.669 5.478 1.00 89.81 399 GLY A N 1
ATOM 3231 C CA . GLY A 1 399 ? 1.793 -3.225 5.422 1.00 89.81 399 GLY A CA 1
ATOM 3232 C C . GLY A 1 399 ? 2.634 -2.517 6.472 1.00 89.81 399 GLY A C 1
ATOM 3233 O O . GLY A 1 399 ? 3.388 -3.152 7.216 1.00 89.81 399 GLY A O 1
ATOM 3234 N N . LYS A 1 400 ? 2.505 -1.191 6.528 1.00 89.31 400 LYS A N 1
ATOM 3235 C CA . LYS A 1 400 ? 3.233 -0.348 7.479 1.00 89.31 400 LYS A CA 1
ATOM 3236 C C . LYS A 1 400 ? 2.536 -0.333 8.839 1.00 89.31 400 LYS A C 1
ATOM 3238 O O . LYS A 1 400 ? 1.346 -0.021 8.945 1.00 89.31 400 LYS A O 1
ATOM 3243 N N . GLY A 1 401 ? 3.280 -0.730 9.866 1.00 87.94 401 GLY A N 1
ATOM 3244 C CA . GLY A 1 401 ? 2.826 -0.765 11.250 1.00 87.94 401 GLY A CA 1
ATOM 3245 C C . GLY A 1 401 ? 2.723 0.633 11.851 1.00 87.94 401 GLY A C 1
ATOM 3246 O O . GLY A 1 401 ? 3.128 1.622 11.246 1.00 87.94 401 GLY A O 1
ATOM 3247 N N . ILE A 1 402 ? 2.173 0.696 13.060 1.00 87.44 402 ILE A N 1
ATOM 3248 C CA . ILE A 1 402 ? 2.060 1.936 13.829 1.00 87.44 402 ILE A CA 1
ATOM 3249 C C . ILE A 1 402 ? 3.271 2.071 14.749 1.00 87.44 402 ILE A C 1
ATOM 3251 O O . ILE A 1 402 ? 3.542 1.170 15.554 1.00 87.44 402 ILE A O 1
ATOM 3255 N N . SER A 1 403 ? 3.956 3.210 14.679 1.00 87.44 403 SER A N 1
ATOM 3256 C CA . SER A 1 403 ? 5.039 3.530 15.611 1.00 87.44 403 SER A CA 1
ATOM 3257 C C . SER A 1 403 ? 4.507 4.053 16.952 1.00 87.44 403 SER A C 1
ATOM 3259 O O . SER A 1 403 ? 3.376 4.534 17.053 1.00 87.44 403 SER A O 1
ATOM 3261 N N . GLN A 1 404 ? 5.324 3.982 18.006 1.00 87.12 404 GLN A N 1
ATOM 3262 C CA . GLN A 1 404 ? 4.929 4.517 19.313 1.00 87.12 404 GLN A CA 1
ATOM 3263 C C . GLN A 1 404 ? 4.703 6.036 19.250 1.00 87.12 404 GLN A C 1
ATOM 3265 O O . GLN A 1 404 ? 3.739 6.531 19.827 1.00 87.12 404 GLN A O 1
ATOM 3270 N N . GLU A 1 405 ? 5.510 6.761 18.472 1.00 88.88 405 GLU A N 1
ATOM 3271 C CA . GLU A 1 405 ? 5.333 8.201 18.261 1.00 88.88 405 GLU A CA 1
ATOM 3272 C C . GLU A 1 405 ? 3.967 8.524 17.640 1.00 88.88 405 GLU A C 1
ATOM 3274 O O . GLU A 1 405 ? 3.365 9.553 17.944 1.00 88.88 405 GLU A O 1
ATOM 3279 N N . GLU A 1 406 ? 3.451 7.652 16.772 1.00 88.75 406 GLU A N 1
ATOM 3280 C CA . GLU A 1 406 ? 2.123 7.831 16.189 1.00 88.75 406 GLU A CA 1
ATOM 3281 C C . GLU A 1 406 ? 1.017 7.625 17.219 1.00 88.75 406 GLU A C 1
ATOM 3283 O O . GLU A 1 406 ? 0.065 8.403 17.230 1.00 88.75 406 GLU A O 1
ATOM 3288 N N . ILE A 1 407 ? 1.153 6.636 18.106 1.00 89.94 407 ILE A N 1
ATOM 3289 C CA . ILE A 1 407 ? 0.219 6.427 19.224 1.00 89.94 407 ILE A CA 1
ATOM 3290 C C . ILE A 1 407 ? 0.182 7.665 20.115 1.00 89.94 407 ILE A C 1
ATOM 3292 O O . ILE A 1 407 ? -0.901 8.154 20.441 1.00 89.94 407 ILE A O 1
ATOM 3296 N N . ASP A 1 408 ? 1.349 8.194 20.473 1.00 91.19 408 ASP A N 1
ATOM 3297 C CA . ASP A 1 408 ? 1.463 9.347 21.365 1.00 91.19 408 ASP A CA 1
ATOM 3298 C C . ASP A 1 408 ? 0.825 10.598 20.739 1.00 91.19 408 ASP A C 1
ATOM 3300 O O . ASP A 1 408 ? 0.133 11.363 21.414 1.00 91.19 408 ASP A O 1
ATOM 3304 N N . GLN A 1 409 ? 0.972 10.776 19.422 1.00 90.56 409 GLN A N 1
ATOM 3305 C CA . GLN A 1 409 ? 0.309 11.856 18.686 1.00 90.56 409 GLN A CA 1
ATOM 3306 C C . GLN A 1 409 ? -1.217 11.708 18.667 1.00 90.56 409 GLN A C 1
ATOM 3308 O O . GLN A 1 409 ? -1.920 12.705 18.840 1.00 90.56 409 GLN A O 1
ATOM 3313 N N . ILE A 1 410 ? -1.747 10.493 18.494 1.00 90.19 410 ILE A N 1
ATOM 3314 C CA . ILE A 1 410 ? -3.199 10.237 18.575 1.00 90.19 410 ILE A CA 1
ATOM 3315 C C . ILE A 1 410 ? -3.694 10.559 19.973 1.00 90.19 410 ILE A C 1
ATOM 3317 O O . ILE A 1 410 ? -4.688 11.266 20.125 1.00 90.19 410 ILE A O 1
ATOM 3321 N N . ALA A 1 411 ? -2.986 10.067 20.990 1.00 91.88 411 ALA A N 1
ATOM 3322 C CA . ALA A 1 411 ? -3.330 10.305 22.379 1.00 91.88 411 ALA A CA 1
ATOM 3323 C C . ALA A 1 411 ? -3.383 11.811 22.685 1.00 91.88 411 ALA A C 1
ATOM 3325 O O . ALA A 1 411 ? -4.327 12.283 23.321 1.00 91.88 411 ALA A O 1
ATOM 3326 N N . LEU A 1 412 ? -2.421 12.584 22.177 1.00 92.44 412 LEU A N 1
ATOM 3327 C CA . LEU A 1 412 ? -2.407 14.039 22.306 1.00 92.44 412 LEU A CA 1
ATOM 3328 C C . LEU A 1 412 ? -3.590 14.707 21.593 1.00 92.44 412 LEU A C 1
ATOM 3330 O O . LEU A 1 412 ? -4.248 15.562 22.181 1.00 92.44 412 LEU A O 1
ATOM 3334 N N . VAL A 1 413 ? -3.888 14.331 20.347 1.00 90.69 413 VAL A N 1
ATOM 3335 C CA . VAL A 1 413 ? -4.994 14.940 19.587 1.00 90.69 413 VAL A CA 1
ATOM 3336 C C . VAL A 1 413 ? -6.348 14.628 20.220 1.00 90.69 413 VAL A C 1
ATOM 3338 O O . VAL A 1 413 ? -7.165 15.534 20.389 1.00 90.69 413 VAL A O 1
ATOM 3341 N N . LEU A 1 414 ? -6.577 13.375 20.614 1.00 90.88 414 LEU A N 1
ATOM 3342 C CA . LEU A 1 414 ? -7.802 12.963 21.301 1.00 90.88 414 LEU A CA 1
ATOM 3343 C C . LEU A 1 414 ? -7.947 13.645 22.662 1.00 90.88 414 LEU A C 1
ATOM 3345 O O . LEU A 1 414 ? -9.033 14.105 23.009 1.00 90.88 414 LEU A O 1
ATOM 3349 N N . GLY A 1 415 ? -6.857 13.741 23.423 1.00 91.12 415 GLY A N 1
ATOM 3350 C CA . GLY A 1 415 ? -6.868 14.417 24.714 1.00 91.12 415 GLY A CA 1
ATOM 3351 C C . GLY A 1 415 ? -7.110 15.920 24.579 1.00 91.12 415 GLY A C 1
ATOM 3352 O O . GLY A 1 415 ? -7.930 16.462 25.315 1.00 91.12 415 GLY A O 1
ATOM 3353 N N . LYS A 1 416 ? -6.544 16.578 23.561 1.00 90.50 416 LYS A N 1
ATOM 3354 C CA . LYS A 1 416 ? -6.856 17.980 23.248 1.00 90.50 416 LYS A CA 1
ATOM 3355 C C . LYS A 1 416 ? -8.329 18.195 22.927 1.00 90.50 416 LYS A C 1
ATOM 3357 O O . LYS A 1 416 ? -8.904 19.184 23.375 1.00 90.50 416 LYS A O 1
ATOM 3362 N N . GLN A 1 417 ? -8.946 17.283 22.179 1.00 87.88 417 GLN A N 1
ATOM 3363 C CA . GLN A 1 417 ? -10.378 17.368 21.895 1.00 87.88 417 GLN A CA 1
ATOM 3364 C C . GLN A 1 417 ? -11.242 17.106 23.127 1.00 87.88 417 GLN A C 1
ATOM 3366 O O . GLN A 1 417 ? -12.260 17.762 23.283 1.00 87.88 417 GLN A O 1
ATOM 3371 N N . CYS A 1 418 ? -10.846 16.185 24.006 1.00 89.88 418 CYS A N 1
ATOM 3372 C CA . CYS A 1 418 ? -11.643 15.867 25.188 1.00 89.88 418 CYS A CA 1
ATOM 3373 C C . CYS A 1 418 ? -11.463 16.883 26.331 1.00 89.88 418 CYS A C 1
ATOM 3375 O O . CYS A 1 418 ? -12.407 17.160 27.065 1.00 89.88 418 CYS A O 1
ATOM 3377 N N . PHE A 1 419 ? -10.260 17.435 26.514 1.00 88.56 419 PHE A N 1
ATOM 3378 C CA . PHE A 1 419 ? -9.909 18.263 27.676 1.00 88.56 419 PHE A CA 1
ATOM 3379 C C . PHE A 1 419 ? -9.757 19.753 27.365 1.00 88.56 419 PHE A C 1
ATOM 3381 O O . PHE A 1 419 ? -9.606 20.535 28.299 1.00 88.56 419 PHE A O 1
ATOM 3388 N N . GLY A 1 420 ? -9.731 20.149 26.089 1.00 82.06 420 GLY A N 1
ATOM 3389 C CA . GLY A 1 420 ? -9.515 21.538 25.667 1.00 82.06 420 GLY A CA 1
ATOM 3390 C C . GLY A 1 420 ? -8.076 22.056 25.837 1.00 82.06 420 GLY A C 1
ATOM 3391 O O . GLY A 1 420 ? -7.779 23.180 25.436 1.00 82.06 420 GLY A O 1
ATOM 3392 N N . GLU A 1 421 ? -7.167 21.245 26.384 1.00 85.38 421 GLU A N 1
ATOM 3393 C CA . GLU A 1 421 ? -5.774 21.595 26.698 1.00 85.38 421 GLU A CA 1
ATOM 3394 C C . GLU A 1 421 ? -4.788 20.630 26.017 1.00 85.38 421 GLU A C 1
ATOM 3396 O O . GLU A 1 421 ? -5.175 19.549 25.578 1.00 85.38 421 GLU A O 1
ATOM 3401 N N . GLU A 1 422 ? -3.501 20.987 25.920 1.00 84.00 422 GLU A N 1
ATOM 3402 C CA . GLU A 1 422 ? -2.451 20.094 25.390 1.00 84.00 422 GLU A CA 1
ATOM 3403 C C . GLU A 1 422 ? -2.111 18.974 26.379 1.00 84.00 422 GLU A C 1
ATOM 3405 O O . GLU A 1 422 ? -1.045 18.929 26.993 1.00 84.00 422 GLU A O 1
ATOM 3410 N N . LYS A 1 423 ? -3.063 18.064 26.544 1.00 87.81 423 LYS A N 1
ATOM 3411 C CA . LYS A 1 423 ? -3.000 16.938 27.457 1.00 87.81 423 LYS A CA 1
ATOM 3412 C C . LYS A 1 423 ? -3.356 15.668 26.699 1.00 87.81 423 LYS A C 1
ATOM 3414 O O . LYS A 1 423 ? -4.267 15.670 25.878 1.00 87.81 423 LYS A O 1
ATOM 3419 N N . THR A 1 424 ? -2.613 14.597 26.940 1.00 89.75 424 THR A N 1
ATOM 3420 C CA . THR A 1 424 ? -2.772 13.316 26.242 1.00 89.75 424 THR A CA 1
ATOM 3421 C C . THR A 1 424 ? -3.833 12.459 26.906 1.00 89.75 424 THR A C 1
ATOM 3423 O O . THR A 1 424 ? -3.747 12.224 28.104 1.00 89.75 424 THR A O 1
ATOM 3426 N N . ILE A 1 425 ? -4.769 11.892 26.146 1.00 88.62 425 ILE A N 1
ATOM 3427 C CA . ILE A 1 425 ? -5.662 10.880 26.711 1.00 88.62 425 ILE A CA 1
ATOM 3428 C C . ILE A 1 425 ? -4.864 9.606 27.028 1.00 88.62 425 ILE A C 1
ATOM 3430 O O . ILE A 1 425 ? -4.175 9.047 26.176 1.00 88.62 425 ILE A O 1
ATOM 3434 N N . SER A 1 426 ? -4.963 9.141 28.267 1.00 90.19 426 SER A N 1
ATOM 3435 C CA . SER A 1 426 ? -4.411 7.866 28.724 1.00 90.19 426 SER A CA 1
ATOM 3436 C C . SER A 1 426 ? -5.458 7.121 29.547 1.00 90.19 426 SER A C 1
ATOM 3438 O O . SER A 1 426 ? -6.453 7.711 29.977 1.00 90.19 426 SER A O 1
ATOM 3440 N N . VAL A 1 427 ? -5.243 5.823 29.776 1.00 86.38 427 VAL A N 1
ATOM 3441 C CA . VAL A 1 427 ? -6.181 5.016 30.572 1.00 86.38 427 VAL A CA 1
ATOM 3442 C C . VAL A 1 427 ? -6.297 5.565 32.003 1.00 86.38 427 VAL A C 1
ATOM 3444 O O . VAL A 1 427 ? -7.402 5.690 32.529 1.00 86.38 427 VAL A O 1
ATOM 3447 N N . ASP A 1 428 ? -5.177 5.988 32.597 1.00 88.38 428 ASP A N 1
ATOM 3448 C CA . ASP A 1 428 ? -5.143 6.572 33.944 1.00 88.38 428 ASP A CA 1
ATOM 3449 C C . ASP A 1 428 ? -5.891 7.908 34.015 1.00 88.38 428 ASP A C 1
ATOM 3451 O O . ASP A 1 428 ? -6.613 8.188 34.976 1.00 88.38 428 ASP A O 1
ATOM 3455 N N . GLU A 1 429 ? -5.757 8.740 32.983 1.00 88.56 429 GLU A N 1
ATOM 3456 C CA . GLU A 1 429 ? -6.479 10.006 32.910 1.00 88.56 429 GLU A CA 1
ATOM 3457 C C . GLU A 1 429 ? -7.984 9.808 32.731 1.00 88.56 429 GLU A C 1
ATOM 3459 O O . GLU A 1 429 ? -8.770 10.472 33.412 1.00 88.56 429 GLU A O 1
ATOM 3464 N N . ALA A 1 430 ? -8.386 8.867 31.872 1.00 89.25 430 ALA A N 1
ATOM 3465 C CA . ALA A 1 430 ? -9.784 8.489 31.692 1.00 89.25 430 ALA A CA 1
ATOM 3466 C C . ALA A 1 430 ? -10.396 8.003 33.016 1.00 89.25 430 ALA A C 1
ATOM 3468 O O . ALA A 1 430 ? -11.458 8.476 33.425 1.00 89.25 430 ALA A O 1
ATOM 3469 N N . LEU A 1 431 ? -9.689 7.132 33.745 1.00 90.50 431 LEU A N 1
ATOM 3470 C CA . LEU A 1 431 ? -10.112 6.670 35.069 1.00 90.50 431 LEU A CA 1
ATOM 3471 C C . LEU A 1 431 ? -10.205 7.803 36.086 1.00 90.50 431 LEU A C 1
ATOM 3473 O O . LEU A 1 431 ? -11.152 7.846 36.875 1.00 90.50 431 LEU A O 1
ATOM 3477 N N . SER A 1 432 ? -9.241 8.723 36.097 1.00 90.00 432 SER A N 1
ATOM 3478 C CA . SER A 1 432 ? -9.270 9.881 36.993 1.00 90.00 432 SER A CA 1
ATOM 3479 C C . SER A 1 432 ? -10.530 10.723 36.770 1.00 90.00 432 SER A C 1
ATOM 3481 O O . SER A 1 432 ? -11.207 11.092 37.732 1.00 90.00 432 SER A O 1
ATOM 3483 N N . LEU A 1 433 ? -10.906 10.964 35.512 1.00 89.81 433 LEU A N 1
ATOM 3484 C CA . LEU A 1 433 ? -12.110 11.720 35.163 1.00 89.81 433 LEU A CA 1
ATOM 3485 C C . LEU A 1 433 ? -13.390 11.018 35.592 1.00 89.81 433 LEU A C 1
ATOM 3487 O O . LEU A 1 433 ? -14.242 11.649 36.219 1.00 89.81 433 LEU A O 1
ATOM 3491 N N . VAL A 1 434 ? -13.501 9.718 35.320 1.00 91.56 434 VAL A N 1
ATOM 3492 C CA . VAL A 1 434 ? -14.665 8.923 35.729 1.00 91.56 434 VAL A CA 1
ATOM 3493 C C . VAL A 1 434 ? -14.789 8.892 37.253 1.00 91.56 434 VAL A C 1
ATOM 3495 O O . VAL A 1 434 ? -15.866 9.152 37.785 1.00 91.56 434 VAL A O 1
ATOM 3498 N N . ASN A 1 435 ? -13.690 8.670 37.982 1.00 90.81 435 ASN A N 1
ATOM 3499 C CA . ASN A 1 435 ? -13.698 8.700 39.447 1.00 90.81 435 ASN A CA 1
ATOM 3500 C C . ASN A 1 435 ? -14.129 10.073 39.991 1.00 90.81 435 ASN A C 1
ATOM 3502 O O . ASN A 1 435 ? -14.969 10.141 40.888 1.00 90.81 435 ASN A O 1
ATOM 3506 N N . ASN A 1 436 ? -13.614 11.167 39.423 1.00 89.81 436 ASN A N 1
ATOM 3507 C CA . ASN A 1 436 ? -14.008 12.522 39.814 1.00 89.81 436 ASN A CA 1
ATOM 3508 C C . ASN A 1 436 ? -15.492 12.801 39.518 1.00 89.81 436 ASN A C 1
ATOM 3510 O O . ASN A 1 436 ? -16.164 13.459 40.315 1.00 89.81 436 ASN A O 1
ATOM 3514 N N . ALA A 1 437 ? -16.017 12.299 38.399 1.00 88.31 437 ALA A N 1
ATOM 3515 C CA . ALA A 1 437 ? -17.426 12.430 38.039 1.00 88.31 437 ALA A CA 1
ATOM 3516 C C . ALA A 1 437 ? -18.342 11.646 38.991 1.00 88.31 437 ALA A C 1
ATOM 3518 O O . ALA A 1 437 ? -19.359 12.186 39.424 1.00 88.31 437 ALA A O 1
ATOM 3519 N N . ILE A 1 438 ? -17.955 10.425 39.381 1.00 87.44 438 ILE A N 1
ATOM 3520 C CA . ILE A 1 438 ? -18.686 9.613 40.368 1.00 87.44 438 ILE A CA 1
ATOM 3521 C C . ILE A 1 438 ? -18.793 10.356 41.705 1.00 87.44 438 ILE A C 1
ATOM 3523 O O . ILE A 1 438 ? -19.890 10.452 42.251 1.00 87.44 438 ILE A O 1
ATOM 3527 N N . VAL A 1 439 ? -17.687 10.925 42.204 1.00 86.12 439 VAL A N 1
ATOM 3528 C CA . VAL A 1 439 ? -17.671 11.687 43.470 1.00 86.12 439 VAL A CA 1
ATOM 3529 C C . VAL A 1 439 ? -18.584 12.915 43.389 1.00 86.12 439 VAL A C 1
ATOM 3531 O O . VAL A 1 439 ? -19.414 13.143 44.265 1.00 86.12 439 VAL A O 1
ATOM 3534 N N . ARG A 1 440 ? -18.502 13.690 42.301 1.00 84.94 440 ARG A N 1
ATOM 3535 C CA . ARG A 1 440 ? -19.378 14.860 42.110 1.00 84.94 440 ARG A CA 1
ATOM 3536 C C . ARG A 1 440 ? -20.856 14.476 42.056 1.00 84.94 440 ARG A C 1
ATOM 3538 O O . ARG A 1 440 ? -21.692 15.200 42.588 1.00 84.94 440 ARG A O 1
ATOM 3545 N N . GLN A 1 441 ? -21.173 13.351 41.418 1.00 82.44 441 GLN A N 1
ATOM 3546 C CA . GLN A 1 441 ? -22.542 12.864 41.300 1.00 82.44 441 GLN A CA 1
ATOM 3547 C C . GLN A 1 441 ? -23.069 12.322 42.636 1.00 82.44 441 GLN A C 1
ATOM 3549 O O . GLN A 1 441 ? -24.242 12.526 42.933 1.00 82.44 441 GLN A O 1
ATOM 3554 N N . SER A 1 442 ? -22.233 11.685 43.468 1.00 77.31 442 SER A N 1
ATOM 3555 C CA . SER A 1 442 ? -22.645 11.225 44.804 1.00 77.31 442 SER A CA 1
ATOM 3556 C C . SER A 1 442 ? -22.942 12.371 45.771 1.00 77.31 442 SER A C 1
ATOM 3558 O O . SER A 1 442 ? -23.811 12.229 46.630 1.00 77.31 442 SER A O 1
ATOM 3560 N N . ASP A 1 443 ? -22.258 13.504 45.606 1.00 77.25 443 ASP A N 1
ATOM 3561 C CA . ASP A 1 443 ? -22.405 14.682 46.466 1.00 77.25 443 ASP A CA 1
ATOM 3562 C C . ASP A 1 443 ? -23.582 15.590 46.048 1.00 77.25 443 ASP A C 1
ATOM 3564 O O . ASP A 1 443 ? -23.988 16.485 46.795 1.00 77.25 443 ASP A O 1
ATOM 3568 N N . ALA A 1 444 ? -24.165 15.369 44.863 1.00 76.19 444 ALA A N 1
ATOM 3569 C CA . ALA A 1 444 ? -25.263 16.171 44.334 1.00 76.19 444 ALA A CA 1
ATOM 3570 C C . ALA A 1 444 ? -26.628 15.769 44.932 1.00 76.19 444 ALA A C 1
ATOM 3572 O O . ALA A 1 444 ? -27.075 14.623 44.841 1.00 76.19 444 ALA A O 1
ATOM 3573 N N . ALA A 1 445 ? -27.356 16.739 45.496 1.00 53.81 445 ALA A N 1
ATOM 3574 C CA . ALA A 1 445 ? -28.722 16.525 45.972 1.00 53.81 445 ALA A CA 1
ATOM 3575 C C . ALA A 1 445 ? -29.665 16.205 44.793 1.00 53.81 445 ALA A C 1
ATOM 3577 O O . ALA A 1 445 ? -29.882 17.046 43.925 1.00 53.81 445 ALA A O 1
ATOM 3578 N N . GLY A 1 446 ? -30.237 14.994 44.772 1.00 64.56 446 GLY A N 1
ATOM 3579 C CA . GLY A 1 446 ? -31.101 14.523 43.678 1.00 64.56 446 GLY A CA 1
ATOM 3580 C C . GLY A 1 446 ? -30.372 13.774 42.556 1.00 64.56 446 GLY A C 1
ATOM 3581 O O . GLY A 1 446 ? -30.893 13.711 41.447 1.00 64.56 446 GLY A O 1
ATOM 3582 N N . ALA A 1 447 ? -29.187 13.220 42.838 1.00 65.88 447 ALA A N 1
ATOM 3583 C CA . ALA A 1 447 ? -28.382 12.449 41.896 1.00 65.88 447 ALA A CA 1
ATOM 3584 C C . ALA A 1 447 ? -29.192 11.407 41.104 1.00 65.88 447 ALA A C 1
ATOM 3586 O O . ALA A 1 447 ? -29.859 10.537 41.676 1.00 65.88 447 ALA A O 1
ATOM 3587 N N . ASP A 1 448 ? -29.087 11.484 39.777 1.00 74.81 448 ASP A N 1
ATOM 3588 C CA . ASP A 1 448 ? -29.664 10.500 38.870 1.00 74.81 448 ASP A CA 1
ATOM 3589 C C . ASP A 1 448 ? -28.973 9.143 39.060 1.00 74.81 448 ASP A C 1
ATOM 3591 O O . ASP A 1 448 ? -27.772 8.996 38.816 1.00 74.81 448 ASP A O 1
ATOM 3595 N N . ARG A 1 449 ? -29.742 8.152 39.526 1.00 76.81 449 ARG A N 1
ATOM 3596 C CA . ARG A 1 449 ? -29.239 6.803 39.803 1.00 76.81 449 ARG A CA 1
ATOM 3597 C C . ARG A 1 449 ? -28.801 6.074 38.537 1.00 76.81 449 ARG A C 1
ATOM 3599 O O . ARG A 1 449 ? -27.898 5.250 38.653 1.00 76.81 449 ARG A O 1
ATOM 3606 N N . SER A 1 450 ? -29.402 6.349 37.373 1.00 80.12 450 SER A N 1
ATOM 3607 C CA . SER A 1 450 ? -28.969 5.696 36.130 1.00 80.12 450 SER A CA 1
ATOM 3608 C C . SER A 1 450 ? -27.594 6.204 35.720 1.00 80.12 450 SER A C 1
ATOM 3610 O O . SER A 1 450 ? -26.687 5.406 35.530 1.00 80.12 450 SER A O 1
ATOM 3612 N N . LYS A 1 451 ? -27.385 7.525 35.753 1.00 82.06 451 LYS A N 1
ATOM 3613 C CA . LYS A 1 451 ? -26.092 8.130 35.415 1.00 82.06 451 LYS A CA 1
ATOM 3614 C C . LYS A 1 451 ? -24.954 7.651 36.324 1.00 82.06 451 LYS A C 1
ATOM 3616 O O . LYS A 1 451 ? -23.839 7.434 35.864 1.00 82.06 451 LYS A O 1
ATOM 3621 N N . THR A 1 452 ? -25.215 7.460 37.619 1.00 83.19 452 THR A N 1
ATOM 3622 C CA . THR A 1 452 ? -24.216 6.890 38.541 1.00 83.19 452 THR A CA 1
ATOM 3623 C C . THR A 1 452 ? -23.879 5.437 38.197 1.00 83.19 452 THR A C 1
ATOM 3625 O O . THR A 1 452 ? -22.718 5.047 38.296 1.00 83.19 452 THR A O 1
ATOM 3628 N N . GLN A 1 453 ? -24.871 4.641 37.790 1.00 85.44 453 GLN A N 1
ATOM 3629 C CA . GLN A 1 453 ? -24.661 3.259 37.361 1.00 85.44 453 GLN A CA 1
ATOM 3630 C C . GLN A 1 453 ? -23.835 3.199 36.066 1.00 85.44 453 GLN A C 1
ATOM 3632 O O . GLN A 1 453 ? -22.853 2.460 36.024 1.00 85.44 453 GLN A O 1
ATOM 3637 N N . ASP A 1 454 ? -24.151 4.041 35.078 1.00 87.69 454 ASP A N 1
ATOM 3638 C CA . ASP A 1 454 ? -23.416 4.130 33.808 1.00 87.69 454 ASP A CA 1
ATOM 3639 C C . ASP A 1 454 ? -21.928 4.462 34.041 1.00 87.69 454 ASP A C 1
ATOM 3641 O O . ASP A 1 454 ? -21.034 3.835 33.472 1.00 87.69 454 ASP A O 1
ATOM 3645 N N . LEU A 1 455 ? -21.636 5.392 34.961 1.00 89.81 455 LEU A N 1
ATOM 3646 C CA . LEU A 1 455 ? -20.262 5.749 35.333 1.00 89.81 455 LEU A CA 1
ATOM 3647 C C . LEU A 1 455 ? -19.518 4.615 36.063 1.00 89.81 455 LEU A C 1
ATOM 3649 O O . LEU A 1 455 ? -18.309 4.457 35.881 1.00 89.81 455 LEU A O 1
ATOM 3653 N N . LEU A 1 456 ? -20.206 3.820 36.890 1.00 89.44 456 LEU A N 1
ATOM 3654 C CA . LEU A 1 456 ? -19.613 2.656 37.566 1.00 89.44 456 LEU A CA 1
ATOM 3655 C C . LEU A 1 456 ? -19.313 1.514 36.584 1.00 89.44 456 LEU A C 1
ATOM 3657 O O . LEU A 1 456 ? -18.282 0.844 36.707 1.00 89.44 456 LEU A O 1
ATOM 3661 N N . GLU A 1 457 ? -20.182 1.310 35.596 1.00 89.69 457 GLU A N 1
ATOM 3662 C CA . GLU A 1 457 ? -19.953 0.366 34.501 1.00 89.69 457 GLU A CA 1
ATOM 3663 C C . GLU A 1 457 ? -18.769 0.811 33.644 1.00 89.69 457 GLU A C 1
ATOM 3665 O O . GLU A 1 457 ? -17.847 0.023 33.415 1.00 89.69 457 GLU A O 1
ATOM 3670 N N . LEU A 1 458 ? -18.719 2.094 33.273 1.00 91.56 458 LEU A N 1
ATOM 3671 C CA . LEU A 1 458 ? -17.589 2.673 32.552 1.00 91.56 458 LEU A CA 1
ATOM 3672 C C . LEU A 1 458 ? -16.274 2.507 33.322 1.00 91.56 458 LEU A C 1
ATOM 3674 O O . LEU A 1 458 ? -15.269 2.098 32.743 1.00 91.56 458 LEU A O 1
ATOM 3678 N N . LYS A 1 459 ? -16.273 2.765 34.634 1.00 92.44 459 LYS A N 1
ATOM 3679 C CA . LYS A 1 459 ? -15.100 2.529 35.481 1.00 92.44 459 LYS A CA 1
ATOM 3680 C C . LYS A 1 459 ? -14.630 1.077 35.403 1.00 92.44 459 LYS A C 1
ATOM 3682 O O . LYS A 1 459 ? -13.448 0.839 35.197 1.00 92.44 459 LYS A O 1
ATOM 3687 N N . THR A 1 460 ? -15.553 0.124 35.516 1.00 92.12 460 THR A N 1
ATOM 3688 C CA . THR A 1 460 ? -15.231 -1.311 35.451 1.00 92.12 460 THR A CA 1
ATOM 3689 C C . THR A 1 460 ? -14.609 -1.684 34.102 1.00 92.12 460 THR A C 1
ATOM 3691 O O . THR A 1 460 ? -13.649 -2.452 34.049 1.00 92.12 460 THR A O 1
ATOM 3694 N N . ILE A 1 461 ? -15.121 -1.117 33.005 1.00 91.06 461 ILE A N 1
ATOM 3695 C CA . ILE A 1 461 ? -14.552 -1.303 31.664 1.00 91.06 461 ILE A CA 1
ATOM 3696 C C . ILE A 1 461 ? -13.126 -0.742 31.605 1.00 91.06 461 ILE A C 1
ATOM 3698 O O . ILE A 1 461 ? -12.217 -1.442 31.161 1.00 91.06 461 ILE A O 1
ATOM 3702 N N . LEU A 1 462 ? -12.914 0.491 32.068 1.00 92.00 462 LEU A N 1
ATOM 3703 C CA . LEU A 1 462 ? -11.600 1.139 32.045 1.00 92.00 462 LEU A CA 1
ATOM 3704 C C . LEU A 1 462 ? -10.576 0.428 32.944 1.00 92.00 462 LEU A C 1
ATOM 3706 O O . LEU A 1 462 ? -9.429 0.277 32.532 1.00 92.00 462 LEU A O 1
ATOM 3710 N N . ASP A 1 463 ? -10.982 -0.069 34.115 1.00 90.56 463 ASP A N 1
ATOM 3711 C CA . ASP A 1 463 ? -10.121 -0.853 35.011 1.00 90.56 463 ASP A CA 1
ATOM 3712 C C . ASP A 1 463 ? -9.610 -2.132 34.316 1.00 90.56 463 ASP A C 1
ATOM 3714 O O . ASP A 1 463 ? -8.429 -2.473 34.425 1.00 90.56 463 ASP A O 1
ATOM 3718 N N . ASN A 1 464 ? -10.452 -2.805 33.520 1.00 89.25 464 ASN A N 1
ATOM 3719 C CA . ASN A 1 464 ? -10.007 -3.935 32.696 1.00 89.25 464 ASN A CA 1
ATOM 3720 C C . ASN A 1 464 ? -9.014 -3.483 31.614 1.00 89.25 464 ASN A C 1
ATOM 3722 O O . ASN A 1 464 ? -7.970 -4.114 31.427 1.00 89.25 464 ASN A O 1
ATOM 3726 N N . VAL A 1 465 ? -9.288 -2.358 30.943 1.00 89.69 465 VAL A N 1
ATOM 3727 C CA . VAL A 1 465 ? -8.393 -1.803 29.915 1.00 89.69 465 VAL A CA 1
ATOM 3728 C C . VAL A 1 465 ? -7.011 -1.484 30.491 1.00 89.69 465 VAL A C 1
ATOM 3730 O O . VAL A 1 465 ? -6.027 -1.782 29.820 1.00 89.69 465 VAL A O 1
ATOM 3733 N N . VAL A 1 466 ? -6.893 -0.975 31.726 1.00 88.81 466 VAL A N 1
ATOM 3734 C CA . VAL A 1 466 ? -5.583 -0.720 32.373 1.00 88.81 466 VAL A CA 1
ATOM 3735 C C . VAL A 1 466 ? -4.710 -1.969 32.381 1.00 88.81 466 VAL A C 1
ATOM 3737 O O . VAL A 1 466 ? -3.515 -1.893 32.097 1.00 88.81 466 VAL A O 1
ATOM 3740 N N . THR A 1 467 ? -5.298 -3.123 32.698 1.00 86.25 467 THR A N 1
ATOM 3741 C CA . THR A 1 467 ? -4.540 -4.375 32.803 1.00 86.25 467 THR A CA 1
ATOM 3742 C C . THR A 1 467 ? -4.095 -4.909 31.442 1.00 86.25 467 THR A C 1
ATOM 3744 O O . THR A 1 467 ? -2.998 -5.454 31.323 1.00 86.25 467 THR A O 1
ATOM 3747 N N . GLU A 1 468 ? -4.907 -4.714 30.402 1.00 88.62 468 GLU A N 1
ATOM 3748 C CA . GLU A 1 468 ? -4.649 -5.242 29.060 1.00 88.62 468 GLU A CA 1
ATOM 3749 C C . GLU A 1 468 ? -3.763 -4.316 28.213 1.00 88.62 468 GLU A C 1
ATOM 3751 O O . GLU A 1 468 ? -2.904 -4.792 27.465 1.00 88.62 468 GLU A O 1
ATOM 3756 N N . TYR A 1 469 ? -3.944 -2.996 28.330 1.00 89.12 469 TYR A N 1
ATOM 3757 C CA . TYR A 1 469 ? -3.381 -1.981 27.430 1.00 89.12 469 TYR A CA 1
ATOM 3758 C C . TYR A 1 469 ? -1.854 -2.062 27.221 1.00 89.12 469 TYR A C 1
ATOM 3760 O O . TYR A 1 469 ? -1.402 -1.889 26.085 1.00 89.12 469 TYR A O 1
ATOM 3768 N N . PRO A 1 470 ? -1.023 -2.367 28.240 1.00 87.88 470 PRO A N 1
ATOM 3769 C CA . PRO A 1 470 ? 0.421 -2.502 28.041 1.00 87.88 470 PRO A CA 1
ATOM 3770 C C . PRO A 1 470 ? 0.821 -3.704 27.174 1.00 87.88 470 PRO A C 1
ATOM 3772 O O . PRO A 1 470 ? 1.902 -3.700 26.589 1.00 87.88 470 PRO A O 1
ATOM 3775 N N . THR A 1 471 ? -0.028 -4.734 27.105 1.00 86.38 471 THR A N 1
ATOM 3776 C CA . THR A 1 471 ? 0.294 -6.044 26.507 1.00 86.38 471 THR A CA 1
ATOM 3777 C C . THR A 1 471 ? -0.252 -6.238 25.094 1.00 86.38 471 THR A C 1
ATOM 3779 O O . THR A 1 471 ? 0.173 -7.152 24.389 1.00 86.38 471 THR A O 1
ATOM 3782 N N . ILE A 1 472 ? -1.186 -5.388 24.667 1.00 86.50 472 ILE A N 1
ATOM 3783 C CA . ILE A 1 472 ? -1.799 -5.448 23.336 1.00 86.50 472 ILE A CA 1
ATOM 3784 C C . ILE A 1 472 ? -0.911 -4.780 22.270 1.00 86.50 472 ILE A C 1
ATOM 3786 O O . ILE A 1 472 ? -0.071 -3.934 22.579 1.00 86.50 472 ILE A O 1
ATOM 3790 N N . SER A 1 473 ? -1.109 -5.153 21.000 1.00 85.38 473 SER A N 1
ATOM 3791 C CA . SER A 1 473 ? -0.377 -4.577 19.859 1.00 85.38 473 SER A CA 1
ATOM 3792 C C . SER A 1 473 ? -0.633 -3.077 19.692 1.00 85.38 473 SER A C 1
ATOM 3794 O O . SER A 1 473 ? -1.661 -2.562 20.147 1.00 85.38 473 SER A O 1
ATOM 3796 N N . ASN A 1 474 ? 0.264 -2.373 19.001 1.00 87.62 474 ASN A N 1
ATOM 3797 C CA . ASN A 1 474 ? 0.148 -0.931 18.771 1.00 87.62 474 ASN A CA 1
ATOM 3798 C C . ASN A 1 474 ? -1.153 -0.569 18.046 1.00 87.62 474 ASN A C 1
ATOM 3800 O O . ASN A 1 474 ? -1.837 0.387 18.417 1.00 87.62 474 ASN A O 1
ATOM 3804 N N . TYR A 1 475 ? -1.567 -1.396 17.093 1.00 86.12 475 TYR A N 1
ATOM 3805 C CA . TYR A 1 475 ? -2.886 -1.296 16.479 1.00 86.12 475 TYR A CA 1
ATOM 3806 C C . TYR A 1 475 ? -4.048 -1.372 17.473 1.00 86.12 475 TYR A C 1
ATOM 3808 O O . TYR A 1 475 ? -4.926 -0.504 17.481 1.00 86.12 475 TYR A O 1
ATOM 3816 N N . LYS A 1 476 ? -4.056 -2.391 18.342 1.00 86.81 476 LYS A N 1
ATOM 3817 C CA . LYS A 1 476 ? -5.116 -2.556 19.344 1.00 86.81 476 LYS A CA 1
ATOM 3818 C C . LYS A 1 476 ? -5.101 -1.388 20.341 1.00 86.81 476 LYS A C 1
ATOM 3820 O O . LYS A 1 476 ? -6.175 -0.937 20.734 1.00 86.81 476 LYS A O 1
ATOM 3825 N N . LYS A 1 477 ? -3.931 -0.829 20.682 1.00 89.75 477 LYS A N 1
ATOM 3826 C CA . LYS A 1 477 ? -3.822 0.3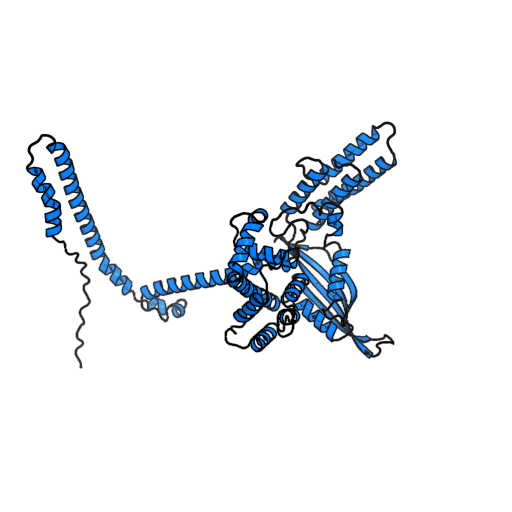92 21.506 1.00 89.75 477 LYS A CA 1
ATOM 3827 C C . LYS A 1 477 ? -4.536 1.582 20.871 1.00 89.75 477 LYS A C 1
ATOM 3829 O O . LYS A 1 477 ? -5.289 2.258 21.563 1.00 89.75 477 LYS A O 1
ATOM 3834 N N . ILE A 1 478 ? -4.379 1.803 19.563 1.00 89.25 478 ILE A N 1
ATOM 3835 C CA . ILE A 1 478 ? -5.092 2.886 18.866 1.00 89.25 478 ILE A CA 1
ATOM 3836 C C . ILE A 1 478 ? -6.603 2.701 18.947 1.00 89.25 478 ILE A C 1
ATOM 3838 O O . ILE A 1 478 ? -7.313 3.651 19.276 1.00 89.25 478 ILE A O 1
ATOM 3842 N N . ILE A 1 479 ? -7.103 1.491 18.679 1.00 88.75 479 ILE A N 1
ATOM 3843 C CA . ILE A 1 479 ? -8.538 1.207 18.809 1.00 88.75 479 ILE A CA 1
ATOM 3844 C C . ILE A 1 479 ? -9.009 1.549 20.224 1.00 88.75 479 ILE A C 1
ATOM 3846 O O . ILE A 1 479 ? -9.995 2.269 20.371 1.00 88.75 479 ILE A O 1
ATOM 3850 N N . ARG A 1 480 ? -8.272 1.111 21.254 1.00 90.25 480 ARG A N 1
ATOM 3851 C CA . ARG A 1 480 ? -8.597 1.425 22.650 1.00 90.25 480 ARG A CA 1
ATOM 3852 C C . ARG A 1 480 ? -8.596 2.926 22.929 1.00 90.25 480 ARG A C 1
ATOM 3854 O O . ARG A 1 480 ? -9.492 3.385 23.623 1.00 90.25 480 ARG A O 1
ATOM 3861 N N . LEU A 1 481 ? -7.661 3.702 22.378 1.00 91.75 481 LEU A N 1
ATOM 3862 C CA . LEU A 1 481 ? -7.654 5.164 22.530 1.00 91.75 481 LEU A CA 1
ATOM 3863 C C . LEU A 1 481 ? -8.931 5.805 21.965 1.00 91.75 481 LEU A C 1
ATOM 3865 O O . LEU A 1 481 ? -9.561 6.612 22.649 1.00 91.75 481 LEU A O 1
ATOM 3869 N N . PHE A 1 482 ? -9.352 5.414 20.759 1.00 90.88 482 PHE A N 1
ATOM 3870 C CA . PHE A 1 482 ? -10.593 5.918 20.156 1.00 90.88 482 PHE A CA 1
ATOM 3871 C C . PHE A 1 482 ? -11.849 5.454 20.902 1.00 90.88 482 PHE A C 1
ATOM 3873 O O . PHE A 1 482 ? -12.788 6.235 21.065 1.00 90.88 482 PHE A O 1
ATOM 3880 N N . GLU A 1 483 ? -11.878 4.203 21.365 1.00 90.38 483 GLU A N 1
ATOM 3881 C CA . GLU A 1 483 ? -12.970 3.672 22.185 1.00 90.38 483 GLU A CA 1
ATOM 3882 C C . GLU A 1 483 ? -13.087 4.416 23.516 1.00 90.38 483 GLU A C 1
ATOM 3884 O O . GLU A 1 483 ? -14.191 4.820 23.872 1.00 90.38 483 GLU A O 1
ATOM 3889 N N . MET A 1 484 ? -11.970 4.642 24.215 1.00 90.88 484 MET A N 1
ATOM 3890 C CA . MET A 1 484 ? -11.938 5.394 25.472 1.00 90.88 484 MET A CA 1
ATOM 3891 C C . MET A 1 484 ? -12.416 6.826 25.275 1.00 90.88 484 MET A C 1
ATOM 3893 O O . MET A 1 484 ? -13.289 7.272 26.014 1.00 90.88 484 MET A O 1
ATOM 3897 N N . TRP A 1 485 ? -11.889 7.527 24.266 1.00 92.12 485 TRP A N 1
ATOM 3898 C CA . TRP A 1 485 ? -12.336 8.880 23.940 1.00 92.12 485 TRP A CA 1
ATOM 3899 C C . TRP A 1 485 ? -13.853 8.921 23.730 1.00 92.12 485 TRP A C 1
ATOM 3901 O O . TRP A 1 485 ? -14.535 9.719 24.364 1.00 92.12 485 TRP A O 1
ATOM 3911 N N . ARG A 1 486 ? -14.396 7.993 22.930 1.00 90.50 486 ARG A N 1
ATOM 3912 C CA . ARG A 1 486 ? -15.838 7.911 22.669 1.00 90.50 486 ARG A CA 1
ATOM 3913 C C . ARG A 1 486 ? -16.629 7.628 23.944 1.00 90.50 486 ARG A C 1
ATOM 3915 O O . ARG A 1 486 ? -17.644 8.262 24.177 1.00 90.50 486 ARG A O 1
ATOM 3922 N N . MET A 1 487 ? -16.179 6.687 24.772 1.00 90.62 487 MET A N 1
ATOM 3923 C CA . MET A 1 487 ? -16.863 6.361 26.025 1.00 90.62 487 MET A CA 1
ATOM 3924 C C . MET A 1 487 ? -16.910 7.556 26.986 1.00 90.62 487 MET A C 1
ATOM 3926 O O . MET A 1 487 ? -17.919 7.746 27.663 1.00 90.62 487 MET A O 1
ATOM 3930 N N . LEU A 1 488 ? -15.843 8.359 27.055 1.00 91.50 488 LEU A N 1
ATOM 3931 C CA . LEU A 1 488 ? -15.829 9.590 27.849 1.00 91.50 488 LEU A CA 1
ATOM 3932 C C . LEU A 1 488 ? -16.778 10.645 27.264 1.00 91.50 488 LEU A C 1
ATOM 3934 O O . LEU A 1 488 ? -17.547 11.249 28.013 1.00 91.50 488 LEU A O 1
ATOM 3938 N N . ASP A 1 489 ? -16.750 10.835 25.946 1.00 90.81 489 ASP A N 1
ATOM 3939 C CA . ASP A 1 489 ? -17.594 11.797 25.229 1.00 90.81 489 ASP A CA 1
ATOM 3940 C C . ASP A 1 489 ? -19.090 11.459 25.355 1.00 90.81 489 ASP A C 1
ATOM 3942 O O . ASP A 1 489 ? -19.884 12.292 25.790 1.00 90.81 489 ASP A O 1
ATOM 3946 N N . ASP A 1 490 ? -19.464 10.195 25.126 1.00 89.25 490 ASP A N 1
ATOM 3947 C CA . ASP A 1 490 ? -20.841 9.690 25.248 1.00 89.25 490 ASP A CA 1
ATOM 3948 C C . ASP A 1 490 ? -21.409 9.875 26.672 1.00 89.25 490 ASP A C 1
ATOM 3950 O O . ASP A 1 490 ? -22.619 10.014 26.857 1.00 89.25 490 ASP A O 1
ATOM 3954 N N . ASN A 1 491 ? -20.542 9.907 27.693 1.00 88.00 491 ASN A N 1
ATOM 3955 C CA . ASN A 1 491 ? -20.917 10.158 29.089 1.00 88.00 491 ASN A CA 1
ATOM 3956 C C . ASN A 1 491 ? -20.874 11.649 29.482 1.00 88.00 491 ASN A C 1
ATOM 3958 O O . ASN A 1 491 ? -21.119 11.992 30.647 1.00 88.00 491 ASN A O 1
ATOM 3962 N N . GLY A 1 492 ? -20.579 12.546 28.537 1.00 87.06 492 GLY A N 1
ATOM 3963 C CA . GLY A 1 492 ? -20.451 13.987 28.766 1.00 87.06 492 GLY A CA 1
ATOM 3964 C C . GLY A 1 492 ? -19.290 14.344 29.695 1.00 87.06 492 GLY A C 1
ATOM 3965 O O . GLY A 1 492 ? -19.414 15.263 30.507 1.00 87.06 492 GLY A O 1
ATOM 3966 N N . LEU A 1 493 ? -18.206 13.563 29.651 1.00 89.38 493 LEU A N 1
ATOM 3967 C CA . LEU A 1 493 ? -16.989 13.783 30.441 1.00 89.38 493 LEU A CA 1
ATOM 3968 C C . LEU A 1 493 ? -15.908 14.545 29.664 1.00 89.38 493 LEU A C 1
ATOM 3970 O O . LEU A 1 493 ? -14.960 15.034 30.281 1.00 89.38 493 LEU A O 1
ATOM 3974 N N . CYS A 1 494 ? -16.057 14.645 28.343 1.00 90.12 494 CYS A N 1
ATOM 3975 C CA . CYS A 1 494 ? -15.297 15.561 27.499 1.00 90.12 494 CYS A CA 1
ATOM 3976 C C . CYS A 1 494 ? -15.948 16.960 27.488 1.00 90.12 494 CYS A C 1
ATOM 3978 O O . CYS A 1 494 ? -17.141 17.089 27.775 1.00 90.12 494 CYS A O 1
ATOM 3980 N N . GLN A 1 495 ? -15.140 17.998 27.242 1.00 81.69 495 GLN A N 1
ATOM 3981 C CA . GLN A 1 495 ? -15.542 19.414 27.284 1.00 81.69 495 GLN A CA 1
ATOM 3982 C C . GLN A 1 495 ? -16.350 19.881 26.075 1.00 81.69 495 GLN A C 1
ATOM 3984 O O . GLN A 1 495 ? -16.038 19.447 24.945 1.00 81.69 495 GLN A O 1
#